Protein AF-A0A3M1EQB2-F1 (afdb_monomer)

Solvent-accessible surface area (backbone atoms only — not comparable to full-atom values): 22472 Å² total; per-residue (Å²): 100,63,42,38,26,38,39,39,33,30,30,100,87,43,74,43,37,84,90,56,55,55,60,62,74,59,38,53,55,48,47,52,57,41,39,77,73,71,30,45,70,47,80,43,56,48,86,77,49,91,74,58,61,70,60,48,48,36,58,56,66,36,28,52,86,82,49,46,35,44,51,44,104,89,52,45,49,74,88,28,55,9,30,40,37,48,33,42,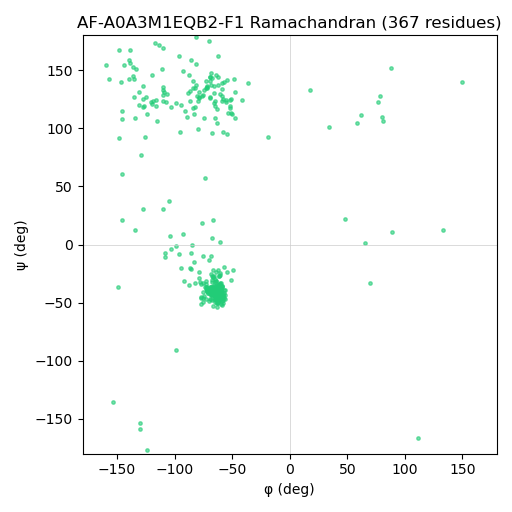41,31,16,50,48,74,86,53,91,43,29,59,41,38,30,38,21,55,39,81,85,74,77,38,73,48,43,55,55,60,53,47,50,42,48,70,72,48,45,60,50,68,72,70,73,73,74,68,73,72,73,72,81,72,79,74,71,79,81,70,94,78,72,92,78,73,92,76,82,86,82,94,78,83,84,84,77,91,78,91,82,85,86,84,82,88,84,84,85,86,86,89,82,90,79,84,81,79,90,76,82,88,82,87,79,79,91,78,88,82,90,81,90,74,88,82,81,82,86,79,81,88,83,82,86,87,89,90,84,85,90,84,84,90,91,51,72,73,58,50,49,52,52,48,50,51,47,51,53,47,50,52,49,51,48,51,48,52,50,48,49,52,44,55,61,52,63,66,64,47,72,68,49,60,53,57,52,49,51,51,50,51,51,48,55,49,50,53,51,50,49,54,50,49,52,54,48,51,61,47,52,51,56,48,51,54,51,50,52,53,51,49,53,55,50,50,54,53,48,53,53,50,50,52,50,54,50,51,54,51,53,52,52,52,52,53,48,54,52,51,52,50,53,56,48,51,54,54,52,53,57,50,50,56,51,50,52,53,50,50,51,55,51,48,55,52,49,53,50,52,53,50,53,53,52,55,57,69,75,72,112

Mean predicted aligned error: 20.86 Å

Radius of gyration: 51.39 Å; Cα contacts (8 Å, |Δi|>4): 241; chains: 1; bounding box: 139×89×160 Å

pLDDT: mean 80.47, std 20.84, range [38.38, 98.56]

Secondary structure (DSSP, 8-state):
---SEEEEEE-TTSPPPGGG---HHHHHHHHHHHHTTT-EEEEEEGGG-S--HHHHHHHHHSS-GGG-BSBSTTSB-GGGBTTTB-EEEEESSTT-SS-SEEESEEETTTTEEE-HHHHHHHHHHHTT-PPP------------PPPPTTSTT---------PPPPPP--------------PPPPPPP----PPPP-----PPPP-PPP------------S-HHHHHHHHHHHHHHHHHHHHHHHHHHHHHHHTS-TTHHHHHHHHHHHHHHHHHHHHHHHHHHHHHHHHHHHHHHHHHHHHHHHHHHHHHHHHHHHHHHHHHHHHHHHHHHHHHHHHHHHHHHHHHHHHHHHHHHHHHHHHHHH--

Sequence (369 aa):
MKFELVRFYYSPQHEPERRYHTDNQRALKQLESLKERGVEVEIFDVNQIEDLFPHYHRATVGPKVALRPVFGAKGALEEDFGRAVPALVCYENKDDLYPAEVFPRMDKTLERMLGINEVLDNLLTYGDVMPPAVEAPIPDEVELEPPSEEEEALAGEIPEEIVPSPETAPEAPSEAGAPETPEAQPAIPVEEMPAVEEEGVVPAEPRFAQPPAPPAARREQNGCVATVLEWLILLLLGTVLATAVALGILYAFNGTLNFSNTRGVREAQSAIAQLEGQQAQIEASINALEREAERLSQSLGSLEEKTNTLEDYTGTIRNELETTKDELETAGEDIKTLKSDVKAVATESAQFDTFLTRLRDILIELEGT

Structure (mmCIF, N/CA/C/O backbone):
data_AF-A0A3M1EQB2-F1
#
_entry.id   AF-A0A3M1EQB2-F1
#
loop_
_atom_site.group_PDB
_atom_site.id
_atom_site.type_symbol
_atom_site.label_atom_id
_atom_site.label_alt_id
_atom_site.label_comp_id
_atom_site.label_asym_id
_atom_site.label_entity_id
_atom_site.label_seq_id
_atom_site.pdbx_PDB_ins_code
_atom_site.Cartn_x
_atom_site.Cartn_y
_atom_site.Cartn_z
_atom_site.occupancy
_atom_site.B_iso_or_equiv
_atom_site.auth_seq_id
_atom_site.auth_comp_id
_atom_site.auth_asym_id
_atom_site.auth_atom_id
_atom_site.pdbx_PDB_model_num
ATOM 1 N N . MET A 1 1 ? -13.293 -24.801 1.499 1.00 71.81 1 MET A N 1
ATOM 2 C CA . MET A 1 1 ? -13.326 -23.421 0.985 1.00 71.81 1 MET A CA 1
ATOM 3 C C . MET A 1 1 ? -11.917 -22.884 1.048 1.00 71.81 1 MET A C 1
ATOM 5 O O . MET A 1 1 ? -11.383 -22.785 2.145 1.00 71.81 1 MET A O 1
ATOM 9 N N . LYS A 1 2 ? -11.318 -22.575 -0.108 1.00 86.50 2 LYS A N 1
ATOM 10 C CA . LYS A 1 2 ? -9.910 -22.157 -0.205 1.00 86.50 2 LYS A CA 1
ATOM 11 C C . LYS A 1 2 ? -9.649 -20.805 0.467 1.00 86.50 2 LYS A C 1
ATOM 13 O O . LYS A 1 2 ? -8.533 -20.534 0.889 1.00 86.50 2 LYS A O 1
ATOM 18 N N . PHE A 1 3 ? -10.680 -19.969 0.528 1.00 94.19 3 PHE A N 1
ATOM 19 C CA . PHE A 1 3 ? -10.626 -18.630 1.089 1.00 94.19 3 PHE A CA 1
ATOM 20 C C . PHE A 1 3 ? -11.581 -18.542 2.275 1.00 94.19 3 PHE A C 1
ATOM 22 O O . PHE A 1 3 ? -12.775 -18.807 2.117 1.00 94.19 3 PHE A O 1
ATOM 29 N N . GLU A 1 4 ? -11.063 -18.168 3.442 1.00 95.88 4 GLU A N 1
ATOM 30 C CA . GLU A 1 4 ? -11.879 -17.859 4.618 1.00 95.88 4 GLU A CA 1
ATOM 31 C C . GLU A 1 4 ? -12.532 -16.478 4.517 1.00 95.88 4 GLU A C 1
ATOM 33 O O . GLU A 1 4 ? -13.659 -16.304 4.977 1.00 95.88 4 GLU A O 1
ATOM 38 N N . LEU A 1 5 ? -11.849 -15.510 3.892 1.00 97.06 5 LEU A N 1
ATOM 39 C CA . LEU A 1 5 ? -12.278 -14.114 3.811 1.00 97.06 5 LEU A CA 1
ATOM 40 C C . LEU A 1 5 ? -12.208 -13.583 2.373 1.00 97.06 5 LEU A C 1
ATOM 42 O O . LEU A 1 5 ? -11.184 -13.680 1.692 1.00 97.06 5 LEU A O 1
ATOM 46 N N . VAL A 1 6 ? -13.291 -12.947 1.929 1.00 97.31 6 VAL A N 1
ATOM 47 C CA . VAL A 1 6 ? -13.396 -12.281 0.627 1.00 97.31 6 VAL A CA 1
ATOM 48 C C . VAL A 1 6 ? -13.878 -10.843 0.818 1.00 97.31 6 VAL A C 1
ATOM 50 O O . VAL A 1 6 ? -14.933 -10.595 1.399 1.00 97.31 6 VAL A O 1
ATOM 53 N N . ARG A 1 7 ? -13.109 -9.884 0.295 1.00 97.94 7 ARG A N 1
ATOM 54 C CA . ARG A 1 7 ? -13.443 -8.455 0.278 1.00 97.94 7 ARG A CA 1
ATOM 55 C C . ARG A 1 7 ? -13.837 -8.028 -1.133 1.00 97.94 7 ARG A C 1
ATOM 57 O O . ARG A 1 7 ? -13.088 -8.282 -2.076 1.00 97.94 7 ARG A O 1
ATOM 64 N N . PHE A 1 8 ? -14.976 -7.360 -1.284 1.00 98.19 8 PHE A N 1
ATOM 65 C CA . PHE A 1 8 ? -15.426 -6.801 -2.563 1.00 98.19 8 PHE A CA 1
ATOM 66 C C . PHE A 1 8 ? -15.503 -5.276 -2.490 1.00 98.19 8 PHE A C 1
ATOM 68 O O . PHE A 1 8 ? -16.263 -4.734 -1.688 1.00 98.19 8 PHE A O 1
ATOM 75 N N . TYR A 1 9 ? -14.728 -4.599 -3.336 1.00 97.94 9 TYR A N 1
ATOM 76 C CA . TYR A 1 9 ? -14.691 -3.143 -3.461 1.00 97.94 9 TYR A CA 1
ATOM 77 C C . TYR A 1 9 ? -15.370 -2.735 -4.764 1.00 97.94 9 TYR A C 1
ATOM 79 O O . TYR A 1 9 ? -14.965 -3.165 -5.849 1.00 97.94 9 TYR A O 1
ATOM 87 N N . TYR A 1 10 ? -16.397 -1.900 -4.657 1.00 97.56 10 TYR A N 1
ATOM 88 C CA . TYR A 1 10 ? -17.153 -1.398 -5.798 1.00 97.56 10 TYR A CA 1
ATOM 89 C C . TYR A 1 10 ? -17.672 0.019 -5.530 1.00 97.56 10 TYR A C 1
ATOM 91 O O . TYR A 1 10 ? -17.670 0.497 -4.396 1.00 97.56 10 TYR A O 1
ATOM 99 N N . SER A 1 11 ? -18.149 0.685 -6.577 1.00 97.00 11 SER A N 1
ATOM 100 C CA . SER A 1 11 ? -18.790 1.990 -6.495 1.00 97.00 11 SER A CA 1
ATOM 101 C C . SER A 1 11 ? -20.148 1.895 -7.191 1.00 97.00 11 SER A C 1
ATOM 103 O O . SER A 1 11 ? -20.189 1.618 -8.389 1.00 97.00 11 SER A O 1
ATOM 105 N N . PRO A 1 12 ? -21.280 2.125 -6.500 1.00 95.81 12 PRO A N 1
ATOM 106 C CA . PRO A 1 12 ? -22.599 2.147 -7.134 1.00 95.81 12 PRO A CA 1
ATOM 107 C C . PRO A 1 12 ? -22.810 3.347 -8.074 1.00 95.81 12 PRO A C 1
ATOM 109 O O . PRO A 1 12 ? -23.811 3.383 -8.784 1.00 95.81 12 PRO A O 1
ATOM 112 N N . GLN A 1 13 ? -21.903 4.332 -8.065 1.00 96.06 13 GLN A N 1
ATOM 113 C CA . GLN A 1 13 ? -22.001 5.562 -8.860 1.00 96.06 13 GLN A CA 1
ATOM 114 C C . GLN A 1 13 ? -21.263 5.485 -10.206 1.00 96.06 13 GLN A C 1
ATOM 116 O O . GLN A 1 13 ? -21.567 6.266 -11.104 1.00 96.06 13 GLN A O 1
ATOM 121 N N . HIS A 1 14 ? -20.304 4.565 -10.350 1.00 94.50 14 HIS A N 1
ATOM 122 C CA . HIS A 1 14 ? -19.451 4.448 -11.533 1.00 94.50 14 HIS A CA 1
ATOM 123 C C . HIS A 1 14 ? -19.809 3.180 -12.316 1.00 94.50 14 HIS A C 1
ATOM 125 O O . HIS A 1 14 ? -19.950 2.103 -11.737 1.00 94.50 14 HIS A O 1
ATOM 131 N N . GLU A 1 15 ? -19.955 3.296 -13.637 1.00 94.06 15 GLU A N 1
ATOM 132 C CA . GLU A 1 15 ? -20.118 2.128 -14.507 1.00 94.06 15 GLU A CA 1
ATOM 133 C C . GLU A 1 15 ? -18.740 1.476 -14.742 1.00 94.06 15 GLU A C 1
ATOM 135 O O . GLU A 1 15 ? -17.812 2.182 -15.148 1.00 94.06 15 GLU A O 1
ATOM 140 N N . PRO A 1 16 ? -18.571 0.160 -14.497 1.00 94.56 16 PRO A N 1
ATOM 141 C CA . PRO A 1 16 ? -17.300 -0.519 -14.730 1.00 94.56 16 PRO A CA 1
ATOM 142 C C . PRO A 1 16 ? -16.844 -0.418 -16.188 1.00 94.56 16 PRO A C 1
ATOM 144 O O . PRO A 1 16 ? -17.641 -0.592 -17.115 1.00 94.56 16 PRO A O 1
ATOM 147 N N . GLU A 1 17 ? -15.548 -0.194 -16.401 1.00 92.69 17 GLU A N 1
ATOM 148 C CA . GLU A 1 17 ? -14.973 -0.077 -17.738 1.00 92.69 17 GLU A CA 1
ATOM 149 C C . GLU A 1 17 ? -15.262 -1.347 -18.557 1.00 92.69 17 GLU A C 1
ATOM 151 O O . GLU A 1 17 ? -15.135 -2.468 -18.060 1.00 92.69 17 GLU A O 1
ATOM 156 N N . ARG A 1 18 ? -15.595 -1.195 -19.847 1.00 92.75 18 ARG A N 1
ATOM 157 C CA . ARG A 1 18 ? -15.949 -2.314 -20.748 1.00 92.75 18 ARG A CA 1
ATOM 158 C C . ARG A 1 18 ? -14.936 -3.458 -20.748 1.00 92.75 18 ARG A C 1
ATOM 160 O O . ARG A 1 18 ? -15.320 -4.601 -20.979 1.00 92.75 18 ARG A O 1
ATOM 167 N N . ARG A 1 19 ? -13.656 -3.153 -20.520 1.00 90.56 19 ARG A N 1
ATOM 168 C CA . ARG A 1 19 ? -12.586 -4.149 -20.439 1.00 90.56 19 ARG A CA 1
ATOM 169 C C . ARG A 1 19 ? -12.738 -5.045 -19.207 1.00 90.56 19 ARG A C 1
ATOM 171 O O . ARG A 1 19 ? -12.545 -6.247 -19.330 1.00 90.56 19 ARG A O 1
ATOM 178 N N . TYR A 1 20 ? -13.129 -4.477 -18.068 1.00 90.88 20 TYR A N 1
ATOM 179 C CA . TYR A 1 20 ? -13.224 -5.122 -16.752 1.00 90.88 20 TYR A CA 1
ATOM 180 C C . TYR A 1 20 ? -14.682 -5.303 -16.295 1.00 90.88 20 TYR A C 1
ATOM 182 O O . TYR A 1 20 ? -14.991 -5.256 -15.101 1.00 90.88 20 TYR A O 1
ATOM 190 N N . HIS A 1 21 ? -15.593 -5.482 -17.258 1.00 90.06 21 HIS A N 1
ATOM 191 C CA . HIS A 1 21 ? -17.030 -5.460 -17.018 1.00 90.06 21 HIS A CA 1
ATOM 192 C C . HIS A 1 21 ? -17.454 -6.468 -15.938 1.00 90.06 21 HIS A C 1
ATOM 194 O O . HIS A 1 21 ? -17.192 -7.667 -16.038 1.00 90.06 21 HIS A O 1
ATOM 200 N N . THR A 1 22 ? -18.132 -5.957 -14.912 1.00 95.00 22 THR A N 1
ATOM 201 C CA . THR A 1 22 ? -18.635 -6.715 -13.764 1.00 95.00 22 THR A CA 1
ATOM 202 C C . THR A 1 22 ? -20.068 -6.271 -13.489 1.00 95.00 22 THR A C 1
ATOM 204 O O . THR A 1 22 ? -20.335 -5.082 -13.325 1.00 95.00 22 THR A O 1
ATOM 207 N N . ASP A 1 23 ? -20.998 -7.220 -13.415 1.00 96.56 23 ASP A N 1
ATOM 208 C CA . ASP A 1 23 ? -22.353 -6.960 -12.936 1.00 96.56 23 ASP A CA 1
ATOM 209 C C . ASP A 1 23 ? -22.318 -6.935 -11.403 1.00 96.56 23 ASP A C 1
ATOM 211 O O . ASP A 1 23 ? -22.313 -7.978 -10.738 1.00 96.56 23 ASP A O 1
ATOM 215 N N . ASN A 1 24 ? -22.279 -5.721 -10.847 1.00 95.50 24 ASN A N 1
ATOM 216 C CA . ASN A 1 24 ? -22.250 -5.482 -9.404 1.00 95.50 24 ASN A CA 1
ATOM 217 C C . ASN A 1 24 ? -23.484 -6.079 -8.696 1.00 95.50 24 ASN A C 1
ATOM 219 O O . ASN A 1 24 ? -23.361 -6.609 -7.596 1.00 95.50 24 ASN A O 1
ATOM 223 N N . GLN A 1 25 ? -24.669 -6.056 -9.318 1.00 96.81 25 GLN A N 1
ATOM 224 C CA . GLN A 1 25 ? -25.901 -6.587 -8.715 1.00 96.81 25 GLN A CA 1
ATOM 225 C C . GLN A 1 25 ? -25.896 -8.119 -8.664 1.00 96.81 25 GLN A C 1
ATOM 227 O O . GLN A 1 25 ? -26.370 -8.716 -7.694 1.00 96.81 25 GLN A O 1
ATOM 232 N N . ARG A 1 26 ? -25.333 -8.770 -9.685 1.00 97.38 26 ARG A N 1
ATOM 233 C CA . ARG A 1 26 ? -25.063 -10.213 -9.667 1.00 97.38 26 ARG A CA 1
ATOM 234 C C . ARG A 1 26 ? -23.975 -10.565 -8.652 1.00 97.38 26 ARG A C 1
ATOM 236 O O . ARG A 1 26 ? -24.167 -11.515 -7.898 1.00 97.38 26 ARG A O 1
ATOM 243 N N . ALA A 1 27 ? -22.890 -9.789 -8.592 1.00 97.25 27 ALA A N 1
ATOM 244 C CA . ALA A 1 27 ? -21.781 -10.019 -7.665 1.00 97.25 27 ALA A CA 1
ATOM 245 C C . ALA A 1 27 ? -22.256 -10.004 -6.205 1.00 97.25 27 ALA A C 1
ATOM 247 O O . ALA A 1 27 ? -21.960 -10.936 -5.464 1.00 97.25 27 ALA A O 1
ATOM 248 N N . LEU A 1 28 ? -23.073 -9.020 -5.813 1.00 97.69 28 LEU A N 1
ATOM 249 C CA . LEU A 1 28 ? -23.637 -8.932 -4.461 1.00 97.69 28 LEU A CA 1
ATOM 250 C C . LEU A 1 28 ? -24.466 -10.178 -4.083 1.00 97.69 28 LEU A C 1
ATOM 252 O O . LEU A 1 28 ? -24.269 -10.734 -3.007 1.00 97.69 28 LEU A O 1
ATOM 256 N N . LYS A 1 29 ? -25.307 -10.698 -4.988 1.00 97.94 29 LYS A N 1
ATOM 257 C CA . LYS A 1 29 ? -26.089 -11.934 -4.751 1.00 97.94 29 LYS A CA 1
ATOM 258 C C . LYS A 1 29 ? -25.217 -13.191 -4.667 1.00 97.94 29 LYS A C 1
ATOM 260 O O . LYS A 1 29 ? -25.488 -14.096 -3.877 1.00 97.94 29 LYS A O 1
ATOM 265 N N . GLN A 1 30 ? -24.167 -13.264 -5.486 1.00 97.50 30 GLN A N 1
ATOM 266 C CA . GLN A 1 30 ? -23.187 -14.352 -5.426 1.00 97.50 30 GLN A CA 1
ATOM 267 C C . GLN A 1 30 ? -22.409 -14.317 -4.096 1.00 97.50 30 GLN A C 1
ATOM 269 O O . GLN A 1 30 ? -22.165 -15.357 -3.491 1.00 97.50 30 GLN A O 1
ATOM 274 N N . LEU A 1 31 ? -22.076 -13.120 -3.609 1.00 97.25 31 LEU A N 1
ATOM 275 C CA . LEU A 1 31 ? -21.410 -12.876 -2.330 1.00 97.25 31 LEU A CA 1
ATOM 276 C C . LEU A 1 31 ? -22.298 -13.229 -1.122 1.00 97.25 31 LEU A C 1
ATOM 278 O O . LEU A 1 31 ? -21.821 -13.879 -0.193 1.00 97.25 31 LEU A O 1
ATOM 282 N N . GLU A 1 32 ? -23.594 -12.906 -1.156 1.00 97.81 32 GLU A N 1
ATOM 283 C CA . GLU A 1 32 ? -24.577 -13.404 -0.177 1.00 97.81 32 GLU A CA 1
ATOM 284 C C . GLU A 1 32 ? -24.614 -14.943 -0.159 1.00 97.81 32 GLU A C 1
ATOM 286 O O . GLU A 1 32 ? -24.518 -15.559 0.902 1.00 97.81 32 GLU A O 1
ATOM 291 N N . SER A 1 33 ? -24.632 -15.570 -1.340 1.00 96.50 33 SER A N 1
ATOM 292 C CA . SER A 1 33 ? -24.618 -17.034 -1.485 1.00 96.50 33 SER A CA 1
ATOM 293 C C . SER A 1 33 ? -23.312 -17.681 -0.982 1.00 96.50 33 SER A C 1
ATOM 295 O O . SER A 1 33 ? -23.324 -18.820 -0.518 1.00 96.50 33 SER A O 1
ATOM 297 N N . LEU A 1 34 ? -22.170 -16.984 -1.054 1.00 95.25 34 LEU A N 1
ATOM 298 C CA . LEU A 1 34 ? -20.903 -17.443 -0.461 1.00 95.25 34 LEU A CA 1
ATOM 299 C C . LEU A 1 34 ? -20.921 -17.330 1.067 1.00 95.25 34 LEU A C 1
ATOM 301 O O . LEU A 1 34 ? -20.443 -18.237 1.753 1.00 95.25 34 LEU A O 1
ATOM 305 N N . LYS A 1 35 ? -21.531 -16.267 1.599 1.00 96.38 35 LYS A N 1
ATOM 306 C CA . LYS A 1 35 ? -21.702 -16.054 3.040 1.00 96.38 35 LYS A CA 1
ATOM 307 C C . LYS A 1 35 ? -22.562 -17.141 3.689 1.00 96.38 35 LYS A C 1
ATOM 309 O O . LYS A 1 35 ? -22.213 -17.640 4.756 1.00 96.38 35 LYS A O 1
ATOM 314 N N . GLU A 1 36 ? -23.627 -17.586 3.020 1.00 96.25 36 GLU A N 1
ATOM 315 C CA . GLU A 1 36 ? -24.438 -18.737 3.460 1.00 96.25 36 GLU A CA 1
ATOM 316 C C . GLU A 1 36 ? -23.641 -20.052 3.539 1.00 96.25 36 GLU A C 1
ATOM 318 O O . GLU A 1 36 ? -23.986 -20.945 4.313 1.00 96.25 36 GLU A O 1
ATOM 323 N N . ARG A 1 37 ? -22.549 -20.172 2.773 1.00 93.44 37 ARG A N 1
ATOM 324 C CA . ARG A 1 37 ? -21.663 -21.349 2.754 1.00 93.44 37 ARG A CA 1
ATOM 325 C C . ARG A 1 37 ? -20.481 -21.236 3.726 1.00 93.44 37 ARG A C 1
ATOM 327 O O . ARG A 1 37 ? -19.599 -22.091 3.696 1.00 93.44 37 ARG A O 1
ATOM 334 N N . GLY A 1 38 ? -20.473 -20.217 4.588 1.00 94.38 38 GLY A N 1
ATOM 335 C CA . GLY A 1 38 ? -19.502 -20.056 5.673 1.00 94.38 38 GLY A CA 1
ATOM 336 C C . GLY A 1 38 ? -18.224 -19.292 5.317 1.00 94.38 38 GLY A C 1
ATOM 337 O O . GLY A 1 38 ? -17.304 -19.294 6.127 1.00 94.38 38 GLY A O 1
ATOM 338 N N . VAL A 1 39 ? -18.155 -18.641 4.151 1.00 96.12 39 VAL A N 1
ATOM 339 C CA . VAL A 1 39 ? -17.065 -17.702 3.824 1.00 96.12 39 VAL A CA 1
ATOM 340 C C . VAL A 1 39 ? -17.385 -16.341 4.440 1.00 96.12 39 VAL A C 1
ATOM 342 O O . VAL A 1 39 ? -18.512 -15.854 4.324 1.00 96.12 39 VAL A O 1
ATOM 345 N N . GLU A 1 40 ? -16.416 -15.699 5.086 1.00 97.38 40 GLU A N 1
ATOM 346 C CA . GLU A 1 40 ? -16.587 -14.334 5.568 1.00 97.38 40 GLU A CA 1
ATOM 347 C C . GLU A 1 40 ? -16.509 -13.356 4.396 1.00 97.38 40 GLU A C 1
ATOM 349 O O . GLU A 1 40 ? -15.592 -13.394 3.575 1.00 97.38 40 GLU A O 1
ATOM 354 N N . VAL A 1 41 ? -17.513 -12.488 4.293 1.00 97.88 41 VAL A N 1
ATOM 355 C CA . VAL A 1 41 ? -17.667 -11.574 3.165 1.00 97.88 41 VAL A CA 1
ATOM 356 C C . VAL A 1 41 ? -17.824 -10.153 3.679 1.00 97.88 41 VAL A C 1
ATOM 358 O O . VAL A 1 41 ? -18.802 -9.834 4.363 1.00 97.88 41 VAL A O 1
ATOM 361 N N . GLU A 1 42 ? -16.875 -9.303 3.298 1.00 98.00 42 GLU A N 1
ATOM 362 C CA . GLU A 1 42 ? -16.885 -7.865 3.553 1.00 98.00 42 GLU A CA 1
ATOM 363 C C . GLU A 1 42 ? -17.128 -7.116 2.233 1.00 98.00 42 GLU A C 1
ATOM 365 O O . GLU A 1 42 ? -16.497 -7.392 1.210 1.00 98.00 42 GLU A O 1
ATOM 370 N N . ILE A 1 43 ? -18.066 -6.169 2.244 1.00 98.12 43 ILE A N 1
ATOM 371 C CA . ILE A 1 43 ? -18.492 -5.416 1.059 1.00 98.12 43 ILE A CA 1
ATOM 372 C C . ILE A 1 43 ? -18.238 -3.935 1.329 1.00 98.12 43 ILE A C 1
ATOM 374 O O . ILE A 1 43 ? -18.758 -3.384 2.297 1.00 98.12 43 ILE A O 1
ATOM 378 N N . PHE A 1 44 ? -17.454 -3.304 0.459 1.00 97.81 44 PHE A N 1
ATOM 379 C CA . PHE A 1 44 ? -16.974 -1.937 0.603 1.00 97.81 44 PHE A CA 1
ATOM 380 C C . PHE A 1 44 ? -17.459 -1.064 -0.559 1.00 97.81 44 PHE A C 1
ATOM 382 O O . PHE A 1 44 ? -17.150 -1.332 -1.722 1.00 97.81 44 PHE A O 1
ATOM 389 N N . ASP A 1 45 ? -18.195 -0.000 -0.231 1.00 97.69 45 ASP A N 1
ATOM 390 C CA . ASP A 1 45 ? -18.485 1.098 -1.156 1.00 97.69 45 ASP A CA 1
ATOM 391 C C . ASP A 1 45 ? -17.304 2.076 -1.140 1.00 97.69 45 ASP A C 1
ATOM 393 O O . ASP A 1 45 ? -17.055 2.751 -0.141 1.00 97.69 45 ASP A O 1
ATOM 397 N N . VAL A 1 46 ? -16.576 2.159 -2.253 1.00 96.88 46 VAL A N 1
ATOM 398 C CA . VAL A 1 46 ? -15.374 2.998 -2.379 1.00 96.88 46 VAL A CA 1
ATOM 399 C C . VAL A 1 46 ? -15.669 4.490 -2.199 1.00 96.88 46 VAL A C 1
ATOM 401 O O . VAL A 1 46 ? -14.776 5.241 -1.824 1.00 96.88 46 VAL A O 1
ATOM 404 N N . ASN A 1 47 ? -16.912 4.944 -2.389 1.00 95.69 47 ASN A N 1
ATOM 405 C CA . ASN A 1 47 ? -17.260 6.352 -2.158 1.00 95.69 47 ASN A CA 1
ATOM 406 C C . ASN A 1 47 ? -17.372 6.707 -0.660 1.00 95.69 47 ASN A C 1
ATOM 408 O O . ASN A 1 47 ? -17.520 7.880 -0.328 1.00 95.69 47 ASN A O 1
ATOM 412 N N . GLN A 1 48 ? -17.350 5.709 0.232 1.00 96.88 48 GLN A N 1
ATOM 413 C CA . GLN A 1 48 ? -17.436 5.876 1.690 1.00 96.88 48 GLN A CA 1
ATOM 414 C C . GLN A 1 48 ? -16.072 5.714 2.385 1.00 96.88 48 GLN A C 1
ATOM 416 O O . GLN A 1 48 ? -15.981 5.889 3.598 1.00 96.88 48 GLN A O 1
ATOM 421 N N . ILE A 1 49 ? -15.022 5.370 1.632 1.00 96.69 49 ILE A N 1
ATOM 422 C CA . ILE A 1 49 ? -13.654 5.207 2.128 1.00 96.69 49 ILE A CA 1
ATOM 423 C C . ILE A 1 49 ? -12.876 6.490 1.822 1.00 96.69 49 ILE A C 1
ATOM 425 O O . ILE A 1 49 ? -12.769 6.885 0.664 1.00 96.69 49 ILE A O 1
ATOM 429 N N . GLU A 1 50 ? -12.341 7.132 2.862 1.00 94.31 50 GLU A N 1
ATOM 430 C CA . GLU A 1 50 ? -11.558 8.370 2.738 1.00 94.31 50 GLU A CA 1
ATOM 431 C C . GLU A 1 50 ? -10.151 8.112 2.174 1.00 94.31 50 GLU A C 1
ATOM 433 O O . GLU A 1 50 ? -9.725 8.810 1.257 1.00 94.31 50 GLU A O 1
ATOM 438 N N . ASP A 1 51 ? -9.467 7.072 2.665 1.00 95.75 51 ASP A N 1
ATOM 439 C CA . ASP A 1 51 ? -8.152 6.642 2.181 1.00 95.75 51 ASP A CA 1
ATOM 440 C C . ASP A 1 51 ? -8.226 5.245 1.542 1.00 95.75 51 ASP A C 1
ATOM 442 O O . ASP A 1 51 ? -8.370 4.218 2.214 1.00 95.75 51 ASP A O 1
ATOM 446 N N . LEU A 1 52 ? -8.149 5.213 0.211 1.00 95.44 52 LEU A N 1
ATOM 447 C CA . LEU A 1 52 ? -8.212 3.989 -0.586 1.00 95.44 52 LEU A CA 1
ATOM 448 C C . LEU A 1 52 ? -6.834 3.326 -0.755 1.00 95.44 52 LEU A C 1
ATOM 450 O O . LEU A 1 52 ? -6.760 2.119 -1.026 1.00 95.44 52 LEU A O 1
ATOM 454 N N . PHE A 1 53 ? -5.747 4.079 -0.552 1.00 95.62 53 PHE A N 1
ATOM 455 C CA . PHE A 1 53 ? -4.381 3.640 -0.818 1.00 95.62 53 PHE A CA 1
ATOM 456 C C . PHE A 1 53 ? -4.000 2.351 -0.065 1.00 95.62 53 PHE A C 1
ATOM 458 O O . PHE A 1 53 ? -3.470 1.442 -0.709 1.00 95.62 53 PHE A O 1
ATOM 465 N N . PRO A 1 54 ? -4.316 2.151 1.236 1.00 96.00 54 PRO A N 1
ATOM 466 C CA . PRO A 1 54 ? -3.994 0.910 1.946 1.00 96.00 54 PRO A CA 1
ATOM 467 C C . PRO A 1 54 ? -4.675 -0.328 1.350 1.00 96.00 54 PRO A C 1
ATOM 469 O O . PRO A 1 54 ? -4.104 -1.423 1.356 1.00 96.00 54 PRO A O 1
ATOM 472 N N . HIS A 1 55 ? -5.892 -0.172 0.822 1.00 95.44 55 HIS A N 1
ATOM 473 C CA . HIS A 1 55 ? -6.657 -1.259 0.212 1.00 95.44 55 HIS A CA 1
ATOM 474 C C . HIS A 1 55 ? -6.096 -1.614 -1.173 1.00 95.44 55 HIS A C 1
ATOM 476 O O . HIS A 1 55 ? -5.828 -2.787 -1.448 1.00 95.44 55 HIS A O 1
ATOM 482 N N . TYR A 1 56 ? -5.818 -0.599 -1.995 1.00 95.94 56 TYR A N 1
ATOM 483 C CA . TYR A 1 56 ? -5.156 -0.740 -3.294 1.00 95.94 56 TYR A CA 1
ATOM 484 C C . TYR A 1 56 ? -3.727 -1.311 -3.175 1.00 95.94 56 TYR A C 1
ATOM 486 O O . TYR A 1 56 ? -3.335 -2.205 -3.931 1.00 95.94 56 TYR A O 1
ATOM 494 N N . HIS A 1 57 ? -2.952 -0.867 -2.182 1.00 94.38 57 HIS A N 1
ATOM 495 C CA . HIS A 1 57 ? -1.587 -1.335 -1.940 1.00 94.38 57 HIS A CA 1
ATOM 496 C C . HIS A 1 57 ? -1.550 -2.815 -1.526 1.00 94.38 57 HIS A C 1
ATOM 498 O O . HIS A 1 57 ? -0.771 -3.599 -2.069 1.00 94.38 57 HIS A O 1
ATOM 504 N N . ARG A 1 58 ? -2.454 -3.251 -0.634 1.00 93.88 58 ARG A N 1
ATOM 505 C CA . ARG A 1 58 ? -2.610 -4.682 -0.300 1.00 93.88 58 ARG A CA 1
ATOM 506 C C . ARG A 1 58 ? -2.983 -5.517 -1.525 1.00 93.88 58 ARG A C 1
ATOM 508 O O . ARG A 1 58 ? -2.440 -6.607 -1.700 1.00 93.88 58 ARG A O 1
ATOM 515 N N . ALA A 1 59 ? -3.872 -5.004 -2.378 1.00 93.44 59 ALA A N 1
ATOM 516 C CA . ALA A 1 59 ? -4.299 -5.683 -3.598 1.00 93.44 59 ALA A CA 1
ATOM 517 C C . ALA A 1 59 ? -3.177 -5.811 -4.650 1.00 93.44 59 ALA A C 1
ATOM 519 O O . ALA A 1 59 ? -3.152 -6.790 -5.392 1.00 93.44 59 ALA A O 1
ATOM 520 N N . THR A 1 60 ? -2.237 -4.862 -4.703 1.00 92.44 60 THR A N 1
ATOM 521 C CA . THR A 1 60 ? -1.111 -4.869 -5.657 1.00 92.44 60 THR A CA 1
ATOM 522 C C . THR A 1 60 ? 0.121 -5.632 -5.164 1.00 92.44 60 THR A C 1
ATOM 524 O O . THR A 1 60 ? 0.797 -6.260 -5.979 1.00 92.44 60 THR A O 1
ATOM 527 N N . VAL A 1 61 ? 0.419 -5.607 -3.860 1.00 89.62 61 VAL A N 1
ATOM 528 C CA . VAL A 1 61 ? 1.628 -6.233 -3.284 1.00 89.62 61 VAL A CA 1
ATOM 529 C C . VAL A 1 61 ? 1.404 -7.677 -2.825 1.00 89.62 61 VAL A C 1
ATOM 531 O O . VAL A 1 61 ? 2.333 -8.480 -2.887 1.00 89.62 61 VAL A O 1
ATOM 534 N N . GLY A 1 62 ? 0.196 -8.026 -2.372 1.00 84.12 62 GLY A N 1
ATOM 535 C CA . GLY A 1 62 ? -0.077 -9.330 -1.757 1.00 84.12 62 GLY A CA 1
ATOM 536 C C . GLY A 1 62 ? -0.002 -10.558 -2.680 1.00 84.12 62 GLY A C 1
ATOM 537 O O . GLY A 1 62 ? 0.636 -11.544 -2.302 1.00 84.12 62 GLY A O 1
ATOM 538 N N . PRO A 1 63 ? -0.621 -10.541 -3.879 1.00 87.00 63 PRO A N 1
ATOM 539 C CA . PRO A 1 63 ? -0.697 -11.729 -4.724 1.00 87.00 63 PRO A CA 1
ATOM 540 C C . PRO A 1 63 ? 0.666 -12.225 -5.216 1.00 87.00 63 PRO A C 1
ATOM 542 O O . PRO A 1 63 ? 1.559 -11.451 -5.569 1.00 87.00 63 PRO A O 1
ATOM 545 N N . LYS A 1 64 ? 0.802 -13.551 -5.343 1.00 84.88 64 LYS A N 1
ATOM 546 C CA . LYS A 1 64 ? 1.997 -14.186 -5.929 1.00 84.88 64 LYS A CA 1
ATOM 547 C C . LYS A 1 64 ? 2.274 -13.607 -7.323 1.00 84.88 64 LYS A C 1
ATOM 549 O O . LYS A 1 64 ? 1.357 -13.438 -8.117 1.00 84.88 64 LYS A O 1
ATOM 554 N N . VAL A 1 65 ? 3.548 -13.408 -7.675 1.00 79.75 65 VAL A N 1
ATOM 555 C CA . VAL A 1 65 ? 3.994 -12.771 -8.942 1.00 79.75 65 VAL A CA 1
ATOM 556 C C . VAL A 1 65 ? 3.421 -13.422 -10.219 1.00 79.75 65 VAL A C 1
ATOM 558 O O . VAL A 1 65 ? 3.322 -12.765 -11.255 1.00 79.75 65 VAL A O 1
ATOM 561 N N . ALA A 1 66 ? 3.022 -14.696 -10.164 1.00 79.62 66 ALA A N 1
ATOM 562 C CA . ALA A 1 66 ? 2.335 -15.382 -11.260 1.00 79.62 66 ALA A CA 1
ATOM 563 C C . ALA A 1 66 ? 0.870 -14.935 -11.455 1.00 79.62 66 ALA A C 1
ATOM 565 O O . ALA A 1 66 ? 0.397 -14.918 -12.587 1.00 79.62 66 ALA A O 1
ATOM 566 N N . LEU A 1 67 ? 0.190 -14.546 -10.373 1.00 81.12 67 LEU A N 1
ATOM 567 C CA . LEU A 1 67 ? -1.228 -14.180 -10.286 1.00 81.12 67 LEU A CA 1
ATOM 568 C C . LEU A 1 67 ? -1.409 -12.658 -10.163 1.00 81.12 67 LEU A C 1
ATOM 570 O O . LEU A 1 67 ? -2.263 -12.189 -9.410 1.00 81.12 67 LEU A O 1
ATOM 574 N N . ARG A 1 68 ? -0.577 -11.876 -10.866 1.00 75.88 68 ARG A N 1
ATOM 575 C CA . ARG A 1 68 ? -0.654 -10.409 -10.825 1.00 75.88 68 ARG A CA 1
ATOM 576 C C . ARG A 1 68 ? -2.042 -9.937 -11.281 1.00 75.88 68 ARG A C 1
ATOM 578 O O . ARG A 1 68 ? -2.443 -10.274 -12.400 1.00 75.88 68 ARG A O 1
ATOM 585 N N . PRO A 1 69 ? -2.763 -9.160 -10.456 1.00 84.00 69 PRO A N 1
ATOM 586 C CA . PRO A 1 69 ? -4.015 -8.559 -10.875 1.00 84.00 69 PRO A CA 1
ATOM 587 C C . PRO A 1 69 ? -3.766 -7.452 -11.903 1.00 84.00 69 PRO A C 1
ATOM 589 O O . PRO A 1 69 ? -2.630 -7.094 -12.214 1.00 84.00 69 PRO A O 1
ATOM 592 N N . VAL A 1 70 ? -4.856 -6.898 -12.426 1.00 88.06 70 VAL A N 1
ATOM 593 C CA . VAL A 1 70 ? -4.839 -5.747 -13.343 1.00 88.06 70 VAL A CA 1
ATOM 594 C C . VAL A 1 70 ? -4.278 -4.474 -12.686 1.00 88.06 70 VAL A C 1
ATOM 596 O O . VAL A 1 70 ? -3.801 -3.584 -13.385 1.00 88.06 70 VAL A O 1
ATOM 599 N N . PHE A 1 71 ? -4.331 -4.376 -11.359 1.00 89.06 71 PHE A N 1
ATOM 600 C CA . PHE A 1 71 ? -3.920 -3.195 -10.597 1.00 89.06 71 PHE A CA 1
ATOM 601 C C . PHE A 1 71 ? -2.399 -2.960 -10.630 1.00 89.06 71 PHE A C 1
ATOM 603 O O . PHE A 1 71 ? -1.610 -3.908 -10.576 1.00 89.06 71 PHE A O 1
ATOM 610 N N . GLY A 1 72 ? -1.978 -1.691 -10.662 1.00 87.62 72 GLY A N 1
ATOM 611 C CA . GLY A 1 72 ? -0.569 -1.285 -10.611 1.00 87.62 72 GLY A CA 1
ATOM 612 C C . GLY A 1 72 ? -0.035 -0.673 -11.911 1.00 87.62 72 GLY A C 1
ATOM 613 O O . GLY A 1 72 ? -0.780 -0.346 -12.828 1.00 87.62 72 GLY A O 1
ATOM 614 N N . ALA A 1 73 ? 1.293 -0.544 -12.009 1.00 71.81 73 ALA A N 1
ATOM 615 C CA . ALA A 1 73 ? 2.015 0.296 -12.984 1.00 71.81 73 ALA A CA 1
ATOM 616 C C . ALA A 1 73 ? 1.815 0.004 -14.496 1.00 71.81 73 ALA A C 1
ATOM 618 O O . ALA A 1 73 ? 2.478 0.624 -15.327 1.00 71.81 73 ALA A O 1
ATOM 619 N N . LYS A 1 74 ? 0.963 -0.957 -14.877 1.00 75.94 74 LYS A N 1
ATOM 620 C CA . LYS A 1 74 ? 0.598 -1.267 -16.275 1.00 75.94 74 LYS A CA 1
ATOM 621 C C . LYS A 1 74 ? -0.911 -1.470 -16.492 1.00 75.94 74 LYS A C 1
ATOM 623 O O . LYS A 1 74 ? -1.303 -1.982 -17.539 1.00 75.94 74 LYS A O 1
ATOM 628 N N . GLY A 1 75 ? -1.745 -1.109 -15.522 1.00 85.00 75 GLY A N 1
ATOM 629 C CA . GLY A 1 75 ? -3.193 -1.255 -15.612 1.00 85.00 75 GLY A CA 1
ATOM 630 C C . GLY A 1 75 ? -3.907 -0.231 -14.741 1.00 85.00 75 GLY A C 1
ATOM 631 O O . GLY A 1 75 ? -3.550 0.941 -14.776 1.00 85.00 75 GLY A O 1
ATOM 632 N N . ALA A 1 76 ? -4.926 -0.674 -14.008 1.00 86.25 76 ALA A N 1
ATOM 633 C CA . ALA A 1 76 ? -5.784 0.209 -13.223 1.00 86.25 76 ALA A CA 1
ATOM 634 C C . ALA A 1 76 ? -5.002 0.877 -12.081 1.00 86.25 76 ALA A C 1
ATOM 636 O O . ALA A 1 76 ? -4.296 0.195 -11.324 1.00 86.25 76 ALA A O 1
ATOM 637 N N . LEU A 1 77 ? -5.133 2.200 -11.982 1.00 93.69 77 LEU A N 1
ATOM 638 C CA . LEU A 1 77 ? -4.507 3.012 -10.944 1.00 93.69 77 LEU A CA 1
ATOM 639 C C . LEU A 1 77 ? -5.333 2.965 -9.651 1.00 93.69 77 LEU A C 1
ATOM 641 O O . LEU A 1 77 ? -6.390 2.337 -9.576 1.00 93.69 77 LEU A O 1
ATOM 645 N N . GLU A 1 78 ? -4.845 3.642 -8.615 1.00 94.31 78 GLU A N 1
ATOM 646 C CA . GLU A 1 78 ? -5.561 3.782 -7.345 1.00 94.31 78 GLU A CA 1
ATOM 647 C C . GLU A 1 78 ? -6.939 4.436 -7.536 1.00 94.31 78 GLU A C 1
ATOM 649 O O . GLU A 1 78 ? -7.932 3.951 -7.001 1.00 94.31 78 GLU A O 1
ATOM 654 N N . GLU A 1 79 ? -7.019 5.480 -8.365 1.00 94.19 79 GLU A N 1
ATOM 655 C CA . GLU A 1 79 ? -8.259 6.215 -8.657 1.00 94.19 79 GLU A CA 1
ATOM 656 C C . GLU A 1 79 ? -9.346 5.342 -9.310 1.00 94.19 79 GLU A C 1
ATOM 658 O O . GLU A 1 79 ? -10.540 5.609 -9.138 1.00 94.19 79 GLU A O 1
ATOM 663 N N . ASP A 1 80 ? -8.937 4.286 -10.021 1.00 95.44 80 ASP A N 1
ATOM 664 C CA . ASP A 1 80 ? -9.812 3.323 -10.694 1.00 95.44 80 ASP A CA 1
ATOM 665 C C . ASP A 1 80 ? -10.277 2.189 -9.767 1.00 95.44 80 ASP A C 1
ATOM 667 O O . ASP A 1 80 ? -11.272 1.517 -10.067 1.00 95.44 80 ASP A O 1
ATOM 671 N N . PHE A 1 81 ? -9.556 1.943 -8.665 1.00 96.88 81 PHE A N 1
ATOM 672 C CA . PHE A 1 81 ? -9.731 0.774 -7.804 1.00 96.88 81 PHE A CA 1
ATOM 673 C C . PHE A 1 81 ? -11.118 0.762 -7.158 1.00 96.88 81 PHE A C 1
ATOM 675 O O . PHE A 1 81 ? -11.504 1.656 -6.412 1.00 96.88 81 PHE A O 1
ATOM 682 N N . GLY A 1 82 ? -11.917 -0.251 -7.484 1.00 94.94 82 GLY A N 1
ATOM 683 C CA . GLY A 1 82 ? -13.314 -0.332 -7.072 1.00 94.94 82 GLY A CA 1
ATOM 684 C C . GLY A 1 82 ? -14.232 0.750 -7.664 1.00 94.94 82 GLY A C 1
ATOM 685 O O . GLY A 1 82 ? -15.421 0.734 -7.367 1.00 94.94 82 GLY A O 1
ATOM 686 N N . ARG A 1 83 ? -13.740 1.663 -8.516 1.00 96.00 83 ARG A N 1
ATOM 687 C CA . ARG A 1 83 ? -14.558 2.618 -9.283 1.00 96.00 83 ARG A CA 1
ATOM 688 C C . ARG A 1 83 ? -14.761 2.113 -10.709 1.00 96.00 83 ARG A C 1
ATOM 690 O O . ARG A 1 83 ? -15.695 1.355 -10.955 1.00 96.00 83 ARG A O 1
ATOM 697 N N . ALA A 1 84 ? -13.871 2.488 -11.629 1.00 95.69 84 ALA A N 1
ATOM 698 C CA . ALA A 1 84 ? -13.874 2.000 -13.006 1.00 95.69 84 ALA A CA 1
ATOM 699 C C . ALA A 1 84 ? -13.542 0.499 -13.086 1.00 95.69 84 ALA A C 1
ATOM 701 O O . ALA A 1 84 ? -14.012 -0.191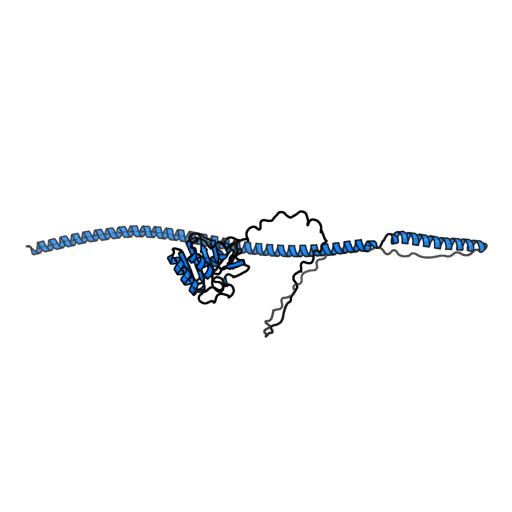 -13.991 1.00 95.69 84 ALA A O 1
ATOM 702 N N . VAL A 1 85 ? -12.776 -0.023 -12.121 1.00 96.50 85 VAL A N 1
ATOM 703 C CA . VAL A 1 85 ? -12.392 -1.437 -12.043 1.00 96.50 85 VAL A CA 1
ATOM 704 C C . VAL A 1 85 ? -12.774 -2.003 -10.673 1.00 96.50 85 VAL A C 1
ATOM 706 O O . VAL A 1 85 ? -11.977 -1.914 -9.735 1.00 96.50 85 VAL A O 1
ATOM 709 N N . PRO A 1 86 ? -13.980 -2.594 -10.529 1.00 97.25 86 PRO A N 1
ATOM 710 C CA . PRO A 1 86 ? -14.373 -3.353 -9.342 1.00 97.25 86 PRO A CA 1
ATOM 711 C C . PRO A 1 86 ? -13.293 -4.362 -8.944 1.00 97.25 86 PRO A C 1
ATOM 713 O O . PRO A 1 86 ? -12.665 -4.965 -9.816 1.00 97.25 86 PRO A O 1
ATOM 716 N N . ALA A 1 87 ? -13.073 -4.549 -7.643 1.00 97.25 87 ALA A N 1
ATOM 717 C CA . ALA A 1 87 ? -11.998 -5.395 -7.132 1.00 97.25 87 ALA A CA 1
ATOM 718 C C . ALA A 1 87 ? -12.534 -6.467 -6.177 1.00 97.25 87 ALA A C 1
ATOM 720 O O . ALA A 1 87 ? -13.207 -6.159 -5.193 1.00 97.25 87 ALA A O 1
ATOM 721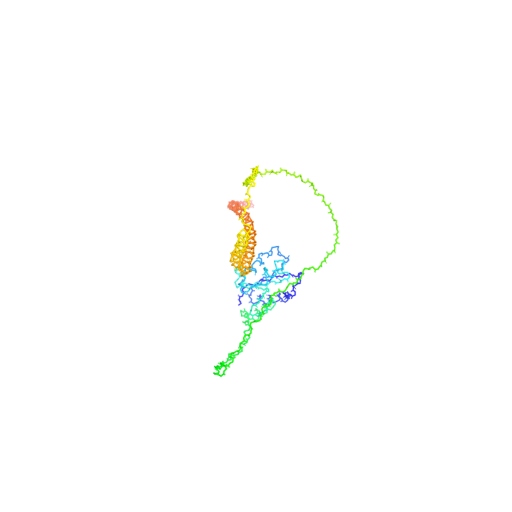 N N . LEU A 1 88 ? -12.192 -7.728 -6.440 1.00 97.50 88 LEU A N 1
ATOM 722 C CA . LEU A 1 88 ? -12.435 -8.851 -5.536 1.00 97.50 88 LEU A CA 1
ATOM 723 C C . LEU A 1 88 ? -11.094 -9.322 -4.974 1.00 97.50 88 LEU A C 1
ATOM 725 O O . LEU A 1 88 ? -10.181 -9.652 -5.729 1.00 97.50 88 LEU A O 1
ATOM 729 N N . VAL A 1 89 ? -10.976 -9.337 -3.652 1.00 96.94 89 VAL A N 1
ATOM 730 C CA . VAL A 1 89 ? -9.729 -9.571 -2.925 1.00 96.94 89 VAL A CA 1
ATOM 731 C C . VAL A 1 89 ? -9.942 -10.749 -1.973 1.00 96.94 89 VAL A C 1
ATOM 733 O O . VAL A 1 89 ? -10.715 -10.647 -1.022 1.00 96.94 89 VAL A O 1
ATOM 736 N N . CYS A 1 90 ? -9.278 -11.871 -2.245 1.00 96.19 90 CYS A N 1
ATOM 737 C CA . CYS A 1 90 ? -9.480 -13.150 -1.566 1.00 96.19 90 CYS A CA 1
ATOM 738 C C . CYS A 1 90 ? -8.272 -13.509 -0.688 1.00 96.19 90 CYS A C 1
ATOM 740 O O . CYS A 1 90 ? -7.129 -13.525 -1.155 1.00 96.19 90 CYS A O 1
ATOM 742 N N . TYR A 1 91 ? -8.535 -13.841 0.572 1.00 96.19 91 TYR A N 1
ATOM 743 C CA . TYR A 1 91 ? -7.546 -14.237 1.573 1.00 96.19 91 TYR A CA 1
ATOM 744 C C . TYR A 1 91 ? -7.703 -15.726 1.880 1.00 96.19 91 TYR A C 1
ATOM 746 O O . TYR A 1 91 ? -8.831 -16.199 2.018 1.00 96.19 91 TYR A O 1
ATOM 754 N N . GLU A 1 92 ? -6.593 -16.466 1.960 1.00 94.69 92 GLU A N 1
ATOM 755 C CA . GLU A 1 92 ? -6.632 -17.886 2.338 1.00 94.69 92 GLU A CA 1
ATOM 756 C C . GLU A 1 92 ? -7.088 -18.009 3.801 1.00 94.69 92 GLU A C 1
ATOM 758 O O . GLU A 1 92 ? -8.120 -18.633 4.038 1.00 94.69 92 GLU A O 1
ATOM 763 N N . ASN A 1 93 ? -6.443 -17.300 4.736 1.00 95.69 93 ASN A N 1
ATOM 764 C CA . ASN A 1 93 ? -6.868 -17.199 6.136 1.00 95.69 93 ASN A CA 1
ATOM 765 C C . ASN A 1 93 ? -7.374 -15.784 6.463 1.00 95.69 93 ASN A C 1
ATOM 767 O O . ASN A 1 93 ? -6.885 -14.796 5.909 1.00 95.69 93 ASN A O 1
ATOM 771 N N . LYS A 1 94 ? -8.305 -15.653 7.416 1.00 95.00 94 LYS A N 1
ATOM 772 C CA . LYS A 1 94 ? -8.828 -14.338 7.850 1.00 95.00 94 LYS A CA 1
ATOM 773 C C . LYS A 1 94 ? -7.741 -13.375 8.350 1.00 95.00 94 LYS A C 1
ATOM 775 O O . LYS A 1 94 ? -7.816 -12.173 8.092 1.00 95.00 94 LYS A O 1
ATOM 780 N N . ASP A 1 95 ? -6.757 -13.906 9.072 1.00 95.31 95 ASP A N 1
ATOM 781 C CA . ASP A 1 95 ? -5.715 -13.130 9.755 1.00 95.31 95 ASP A CA 1
ATOM 782 C C . ASP A 1 95 ? -4.523 -12.761 8.841 1.00 95.31 95 ASP A C 1
ATOM 784 O O . ASP A 1 95 ? -3.582 -12.093 9.279 1.00 95.31 95 ASP A O 1
ATOM 788 N N . ASP A 1 96 ? -4.546 -13.164 7.563 1.00 94.12 96 ASP A N 1
ATOM 789 C CA . ASP A 1 96 ? -3.475 -12.863 6.612 1.00 94.12 96 ASP A CA 1
ATOM 790 C C . ASP A 1 96 ? -3.429 -11.362 6.266 1.00 94.12 96 ASP A C 1
ATOM 792 O O . ASP A 1 96 ? -4.391 -10.771 5.770 1.00 94.12 96 ASP A O 1
ATOM 796 N N . LEU A 1 97 ? -2.259 -10.731 6.439 1.00 93.06 97 LEU A N 1
ATOM 797 C CA . LEU A 1 97 ? -2.047 -9.317 6.078 1.00 93.06 97 LEU A CA 1
ATOM 798 C C . LEU A 1 97 ? -2.246 -9.043 4.576 1.00 93.06 97 LEU A C 1
ATOM 800 O O . LEU A 1 97 ? -2.569 -7.916 4.185 1.00 93.06 97 LEU A O 1
ATOM 804 N N . TYR A 1 98 ? -2.027 -10.059 3.740 1.00 93.56 98 TYR A N 1
ATOM 805 C CA . TYR A 1 98 ? -1.978 -9.955 2.287 1.00 93.56 98 TYR A CA 1
ATOM 806 C C . TYR A 1 98 ? -2.922 -10.966 1.628 1.00 93.56 98 TYR A C 1
ATOM 808 O O . TYR A 1 98 ? -2.946 -12.126 2.036 1.00 93.56 98 TYR A O 1
ATOM 816 N N . PRO A 1 99 ? -3.679 -10.562 0.593 1.00 95.31 99 PRO A N 1
ATOM 817 C CA . PRO A 1 99 ? -4.544 -11.477 -0.136 1.00 95.31 99 PRO A CA 1
ATOM 818 C C . PRO A 1 99 ? -3.736 -12.486 -0.953 1.00 95.31 99 PRO A C 1
ATOM 820 O O . PRO A 1 99 ? -2.752 -12.135 -1.608 1.00 95.31 99 PRO A O 1
ATOM 823 N N . ALA A 1 100 ? -4.207 -13.730 -0.975 1.00 94.38 100 ALA A N 1
ATOM 824 C CA . ALA A 1 100 ? -3.633 -14.784 -1.801 1.00 94.38 100 ALA A CA 1
ATOM 825 C C . ALA A 1 100 ? -3.952 -14.571 -3.290 1.00 94.38 100 ALA A C 1
ATOM 827 O O . ALA A 1 100 ? -3.103 -14.814 -4.153 1.00 94.38 100 ALA A O 1
ATOM 828 N N . GLU A 1 101 ? -5.168 -14.100 -3.593 1.00 94.88 101 GLU A N 1
ATOM 829 C CA . GLU A 1 101 ? -5.654 -13.875 -4.955 1.00 94.88 101 GLU A CA 1
ATOM 830 C C . GLU A 1 101 ? -6.467 -12.577 -5.059 1.00 94.88 101 GLU A C 1
ATOM 832 O O . GLU A 1 101 ? -7.223 -12.221 -4.159 1.00 94.88 101 GLU A O 1
ATOM 837 N N . VAL A 1 102 ? -6.320 -11.866 -6.179 1.00 95.75 102 VAL A N 1
ATOM 838 C CA . VAL A 1 102 ? -7.040 -10.619 -6.479 1.00 95.75 102 VAL A CA 1
ATOM 839 C C . VAL A 1 102 ? -7.552 -10.664 -7.916 1.00 95.75 102 VAL A C 1
ATOM 841 O O . VAL A 1 102 ? -6.869 -11.178 -8.806 1.00 95.75 102 VAL A O 1
ATOM 844 N N . PHE A 1 103 ? -8.748 -10.118 -8.135 1.00 96.06 103 PHE A N 1
ATOM 845 C CA . PHE A 1 103 ? -9.436 -10.061 -9.422 1.00 96.06 103 PHE A CA 1
ATOM 846 C C . PHE A 1 103 ? -10.007 -8.653 -9.680 1.00 96.06 103 PHE A C 1
ATOM 848 O O . PHE A 1 103 ? -10.363 -7.974 -8.715 1.00 96.06 103 PHE A O 1
ATOM 855 N N . PRO A 1 104 ? -10.142 -8.219 -10.950 1.00 95.62 104 PRO A N 1
ATOM 856 C CA . PRO A 1 104 ? -9.801 -8.946 -12.175 1.00 95.62 104 PRO A CA 1
ATOM 857 C C . PRO A 1 104 ? -8.291 -9.164 -12.354 1.00 95.62 104 PRO A C 1
ATOM 859 O O . PRO A 1 104 ? -7.460 -8.348 -11.947 1.00 95.62 104 PRO A O 1
ATOM 862 N N . ARG A 1 105 ? -7.933 -10.288 -12.984 1.00 93.25 105 ARG A N 1
ATOM 863 C CA . ARG A 1 105 ? -6.547 -10.628 -13.344 1.00 93.25 105 ARG A CA 1
ATOM 864 C C . ARG A 1 105 ? -6.464 -11.240 -14.732 1.00 93.25 105 ARG A C 1
ATOM 866 O O . ARG A 1 105 ? -7.432 -11.833 -15.202 1.00 93.25 105 ARG A O 1
ATOM 873 N N . MET A 1 106 ? -5.291 -11.144 -15.350 1.00 89.12 106 MET A N 1
ATOM 874 C CA . MET A 1 106 ? -4.955 -11.939 -16.532 1.00 89.12 106 MET A CA 1
ATOM 875 C C . MET A 1 106 ? -4.445 -13.301 -16.067 1.00 89.12 106 MET A C 1
ATOM 877 O O . MET A 1 106 ? -3.426 -13.371 -15.378 1.00 89.12 106 MET A O 1
ATOM 881 N N . ASP A 1 107 ? -5.143 -14.374 -16.426 1.00 86.31 107 ASP A N 1
ATOM 882 C CA . ASP A 1 107 ? -4.664 -15.725 -16.160 1.00 86.31 107 ASP A CA 1
ATOM 883 C C . ASP A 1 107 ? -3.762 -16.178 -17.309 1.00 86.31 107 ASP A C 1
ATOM 885 O O . ASP A 1 107 ? -4.169 -16.169 -18.472 1.00 86.31 107 ASP A O 1
ATOM 889 N N . LYS A 1 108 ? -2.525 -16.566 -16.988 1.00 85.19 108 LYS A N 1
ATOM 890 C CA . LYS A 1 108 ? -1.557 -17.037 -17.989 1.00 85.19 108 LYS A CA 1
ATOM 891 C C . LYS A 1 108 ? -1.954 -18.376 -18.605 1.00 85.19 108 LYS A C 1
ATOM 893 O O . LYS A 1 108 ? -1.530 -18.665 -19.711 1.00 85.19 108 LYS A O 1
ATOM 898 N N . THR A 1 109 ? -2.740 -19.177 -17.891 1.00 84.38 109 THR A N 1
ATOM 899 C CA . THR A 1 109 ? -3.127 -20.536 -18.296 1.00 84.38 109 THR A CA 1
ATOM 900 C C . THR A 1 109 ? -4.305 -20.523 -19.263 1.00 84.38 109 THR A C 1
ATOM 902 O O . THR A 1 109 ? -4.396 -21.366 -20.144 1.00 84.38 109 THR A O 1
ATOM 905 N N . LEU A 1 110 ? -5.212 -19.555 -19.100 1.00 84.12 110 LEU A N 1
ATOM 906 C CA . LEU A 1 110 ? -6.390 -19.373 -19.958 1.00 84.12 110 LEU A CA 1
ATOM 907 C C . LEU A 1 110 ? -6.188 -18.290 -21.034 1.00 84.12 110 LEU A C 1
ATOM 909 O O . LEU A 1 110 ? -7.124 -17.998 -21.775 1.00 84.12 110 LEU A O 1
ATOM 913 N N . GLU A 1 111 ? -5.018 -17.639 -21.048 1.00 88.38 111 GLU A N 1
ATOM 914 C CA . GLU A 1 111 ? -4.631 -16.497 -21.900 1.00 88.38 111 GLU A CA 1
ATOM 915 C C . GLU A 1 111 ? -5.654 -15.341 -21.959 1.00 88.38 111 GLU A C 1
ATOM 917 O O . GLU A 1 111 ? -5.653 -14.509 -22.868 1.00 88.38 111 GLU A O 1
ATOM 922 N N . ARG A 1 112 ? -6.526 -15.243 -20.949 1.00 91.62 112 ARG A N 1
ATOM 923 C CA . ARG A 1 112 ? -7.618 -14.266 -20.882 1.00 91.62 112 ARG A CA 1
ATOM 924 C C . ARG A 1 112 ? -7.769 -13.673 -19.492 1.00 91.62 112 ARG A C 1
ATOM 926 O O . ARG A 1 112 ? -7.229 -14.169 -18.503 1.00 91.62 112 ARG A O 1
ATOM 933 N N . MET A 1 113 ? -8.558 -12.609 -19.416 1.00 90.38 113 MET A N 1
ATOM 934 C CA . MET A 1 113 ? -8.978 -12.065 -18.134 1.00 90.38 113 MET A CA 1
ATOM 935 C C . MET A 1 113 ? -9.995 -12.992 -17.457 1.00 90.38 113 MET A C 1
ATOM 937 O O . MET A 1 113 ? -10.964 -13.422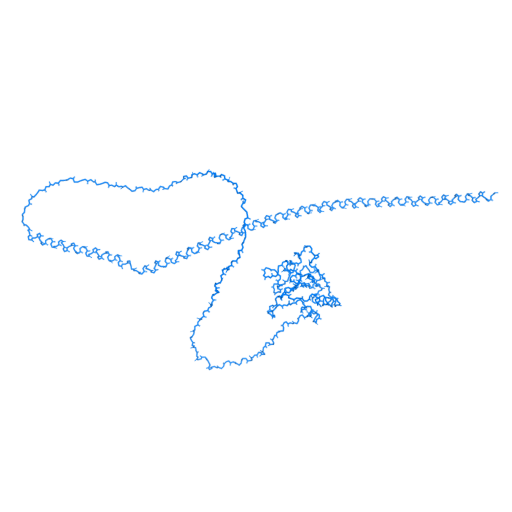 -18.086 1.00 90.38 113 MET A O 1
ATOM 941 N N . LEU A 1 114 ? -9.796 -13.234 -16.162 1.00 94.25 114 LEU A N 1
ATOM 942 C CA . LEU A 1 114 ? -10.820 -13.751 -15.258 1.00 94.25 114 LEU A CA 1
ATOM 943 C C . LEU A 1 114 ? -11.561 -12.574 -14.610 1.00 94.25 114 LEU A C 1
ATOM 945 O O . LEU A 1 114 ? -10.967 -11.789 -13.864 1.00 94.25 114 LEU A O 1
ATOM 949 N N . GLY A 1 115 ? -12.853 -12.457 -14.925 1.00 95.25 115 GLY A N 1
ATOM 950 C CA . GLY A 1 115 ? -13.756 -11.446 -14.370 1.00 95.25 115 GLY A CA 1
ATOM 951 C C . GLY A 1 115 ? -14.373 -11.874 -13.035 1.00 95.25 115 GLY A C 1
ATOM 952 O O . GLY A 1 115 ? -14.463 -13.061 -12.722 1.00 95.25 115 GLY A O 1
ATOM 953 N N . ILE A 1 116 ? -14.839 -10.903 -12.246 1.00 96.81 116 ILE A N 1
ATOM 954 C CA . ILE A 1 116 ? -15.290 -11.137 -10.864 1.00 96.81 116 ILE A CA 1
ATOM 955 C C . ILE A 1 116 ? -16.506 -12.069 -10.795 1.00 96.81 116 ILE A C 1
ATOM 957 O O . ILE A 1 116 ? -16.492 -13.019 -10.016 1.00 96.81 116 ILE A O 1
ATOM 961 N N . ASN A 1 117 ? -17.533 -11.864 -11.628 1.00 96.69 117 ASN A N 1
ATOM 962 C CA . ASN A 1 117 ? -18.728 -12.719 -11.590 1.00 96.69 117 ASN A CA 1
ATOM 963 C C . ASN A 1 117 ? -18.423 -14.187 -11.930 1.00 96.69 117 ASN A C 1
ATOM 965 O O . ASN A 1 117 ? -19.020 -15.073 -11.328 1.00 96.69 117 ASN A O 1
ATOM 969 N N . GLU A 1 118 ? -17.493 -14.438 -12.858 1.00 95.38 118 GLU A N 1
ATOM 970 C CA . GLU A 1 118 ? -17.067 -15.790 -13.244 1.00 95.38 118 GLU A CA 1
ATOM 971 C C . GLU A 1 118 ? -16.305 -16.480 -12.105 1.00 95.38 118 GLU A C 1
ATOM 973 O O . GLU A 1 118 ? -16.546 -17.645 -11.798 1.00 95.38 118 GLU A O 1
ATOM 978 N N . VAL A 1 119 ? -15.418 -15.748 -11.427 1.00 94.94 119 VAL A N 1
ATOM 979 C CA . VAL A 1 119 ? -14.694 -16.246 -10.249 1.00 94.94 119 VAL A CA 1
ATOM 980 C C . VAL A 1 119 ? -15.661 -16.588 -9.117 1.00 94.94 119 VAL A C 1
ATOM 982 O O . VAL A 1 119 ? -15.534 -17.649 -8.509 1.00 94.94 119 VAL A O 1
ATOM 985 N N . LEU A 1 120 ? -16.657 -15.736 -8.864 1.00 95.94 120 LEU A N 1
ATOM 986 C CA . LEU A 1 120 ? -17.686 -15.987 -7.856 1.00 95.94 120 LEU A CA 1
ATOM 987 C C . LEU A 1 120 ? -18.549 -17.214 -8.203 1.00 95.94 120 LEU A C 1
ATOM 989 O O . LEU A 1 120 ? -18.811 -18.032 -7.321 1.00 95.94 120 LEU A O 1
ATOM 993 N N . ASP A 1 121 ? -18.922 -17.405 -9.474 1.00 95.44 121 ASP A N 1
ATOM 994 C CA . ASP A 1 121 ? -19.607 -18.628 -9.922 1.00 95.44 121 ASP A CA 1
ATOM 995 C C . ASP A 1 121 ? -18.733 -19.878 -9.748 1.00 95.44 121 ASP A C 1
ATOM 997 O O . ASP A 1 121 ? -19.228 -20.916 -9.306 1.00 95.44 121 ASP A O 1
ATOM 1001 N N . ASN A 1 122 ? -17.430 -19.794 -10.033 1.00 92.94 122 ASN A N 1
ATOM 1002 C CA . ASN A 1 122 ? -16.497 -20.906 -9.841 1.00 92.94 122 ASN A CA 1
ATOM 1003 C C . ASN A 1 122 ? -16.341 -21.276 -8.354 1.00 92.94 122 ASN A C 1
ATOM 1005 O O . ASN A 1 122 ? -16.359 -22.461 -8.015 1.00 92.94 122 ASN A O 1
ATOM 1009 N N . LEU A 1 123 ? -16.266 -20.290 -7.453 1.00 92.31 123 LEU A N 1
ATOM 1010 C CA . LEU A 1 123 ? -16.238 -20.515 -6.000 1.00 92.31 123 LEU A CA 1
ATOM 1011 C C . LEU A 1 123 ? -17.546 -21.147 -5.491 1.00 92.31 123 LEU A C 1
ATOM 1013 O O . LEU A 1 123 ? -17.521 -22.101 -4.708 1.00 92.31 123 LEU A O 1
ATOM 1017 N N . LEU A 1 124 ? -18.697 -20.675 -5.977 1.00 92.75 124 LEU A N 1
ATOM 1018 C CA . LEU A 1 124 ? -20.000 -21.268 -5.665 1.00 92.75 124 LEU A CA 1
ATOM 1019 C C . LEU A 1 124 ? -20.141 -22.693 -6.225 1.00 92.75 124 LEU A C 1
ATOM 1021 O O . LEU A 1 124 ? -20.661 -23.573 -5.538 1.00 92.75 124 LEU A O 1
ATOM 1025 N N . THR A 1 125 ? -19.638 -22.964 -7.425 1.00 92.31 125 THR A N 1
ATOM 1026 C CA . THR A 1 125 ? -19.790 -24.278 -8.066 1.00 92.31 125 THR A CA 1
ATOM 1027 C C . THR A 1 125 ? -18.868 -25.324 -7.447 1.00 92.31 125 THR A C 1
ATOM 1029 O O . THR A 1 125 ? -19.336 -26.396 -7.066 1.00 92.31 125 THR A O 1
ATOM 1032 N N . TYR A 1 126 ? -17.576 -25.019 -7.301 1.00 81.81 126 TYR A N 1
ATOM 1033 C CA . TYR A 1 126 ? -16.558 -26.034 -7.011 1.00 81.81 126 TYR A CA 1
ATOM 1034 C C . TYR A 1 126 ? -15.983 -25.999 -5.586 1.00 81.81 126 TYR A C 1
ATOM 1036 O O . TYR A 1 126 ? -15.293 -26.941 -5.197 1.00 81.81 126 TYR A O 1
ATOM 1044 N N . GLY A 1 127 ? -16.269 -24.958 -4.793 1.00 66.44 127 GLY A N 1
ATOM 1045 C CA . GLY A 1 127 ? -16.022 -24.884 -3.340 1.00 66.44 127 GLY A CA 1
ATOM 1046 C C . GLY A 1 127 ? -14.559 -24.794 -2.875 1.00 66.44 127 GLY A C 1
ATOM 1047 O O . GLY A 1 127 ? -14.287 -24.141 -1.877 1.00 66.44 127 GLY A O 1
ATOM 1048 N N . ASP A 1 128 ? -13.620 -25.411 -3.586 1.00 58.78 128 ASP A N 1
ATOM 1049 C CA . ASP A 1 128 ? -12.180 -25.442 -3.275 1.00 58.78 128 ASP A CA 1
ATOM 1050 C C . ASP A 1 128 ? -11.317 -25.534 -4.534 1.00 58.78 128 ASP A C 1
ATOM 1052 O O . ASP A 1 128 ? -10.247 -24.932 -4.622 1.00 58.78 128 ASP A O 1
ATOM 1056 N N . VAL A 1 129 ? -11.799 -26.274 -5.530 1.00 54.12 129 VAL A N 1
ATOM 1057 C CA . VAL A 1 129 ? -11.089 -26.502 -6.783 1.00 54.12 129 VAL A CA 1
ATOM 1058 C C . VAL A 1 129 ? -11.581 -25.473 -7.794 1.00 54.12 129 VAL A C 1
ATOM 1060 O O . VAL A 1 129 ? -12.591 -25.708 -8.448 1.00 54.12 129 VAL A O 1
ATOM 1063 N N . MET A 1 130 ? -10.875 -24.349 -7.988 1.00 56.31 130 MET A N 1
ATOM 1064 C CA . MET A 1 130 ? -10.968 -23.713 -9.314 1.00 56.31 130 MET A CA 1
ATOM 1065 C C . MET A 1 130 ? -10.688 -24.828 -10.325 1.00 56.31 130 MET A C 1
ATOM 1067 O O . MET A 1 130 ? -9.674 -25.511 -10.136 1.00 56.31 130 MET A O 1
ATOM 1071 N N . PRO A 1 131 ? -11.577 -25.081 -11.309 1.00 50.72 131 PRO A N 1
ATOM 1072 C CA . PRO A 1 131 ? -11.375 -26.181 -12.237 1.00 50.72 131 PRO A CA 1
ATOM 1073 C C . PRO A 1 131 ? -9.964 -26.018 -12.802 1.00 50.72 131 PRO A C 1
ATOM 1075 O O . PRO A 1 131 ? -9.661 -24.908 -13.257 1.00 50.72 131 PRO A O 1
ATOM 1078 N N . PRO A 1 132 ? -9.082 -27.038 -12.692 1.00 46.28 132 PRO A N 1
ATOM 1079 C CA . PRO A 1 132 ? -7.732 -26.929 -13.225 1.00 46.28 132 PRO A CA 1
ATOM 1080 C C . PRO A 1 132 ? -7.906 -26.483 -14.665 1.00 46.28 132 PRO A C 1
ATOM 1082 O O . PRO A 1 132 ? -8.667 -27.129 -15.390 1.00 46.28 132 PRO A O 1
ATOM 1085 N N . ALA A 1 133 ? -7.347 -25.308 -14.989 1.00 47.56 133 ALA A N 1
ATOM 1086 C CA . ALA A 1 133 ? -7.594 -24.606 -16.243 1.00 47.56 133 ALA A CA 1
ATOM 1087 C C . ALA A 1 133 ? -7.458 -25.634 -17.352 1.00 47.56 133 ALA A C 1
ATOM 1089 O O . ALA A 1 133 ? -6.358 -26.158 -17.503 1.00 47.56 133 ALA A O 1
ATOM 1090 N N . VAL A 1 134 ? -8.598 -26.003 -17.963 1.00 44.47 134 VAL A N 1
ATOM 1091 C CA . VAL A 1 134 ? -8.750 -27.319 -18.598 1.00 44.47 134 VAL A CA 1
ATOM 1092 C C . VAL A 1 134 ? -7.550 -27.522 -19.492 1.00 44.47 134 VAL A C 1
ATOM 1094 O O . VAL A 1 134 ? -7.410 -26.781 -20.466 1.00 44.47 134 VAL A O 1
ATOM 1097 N N . GLU A 1 135 ? -6.686 -28.477 -19.130 1.00 43.94 135 GLU A N 1
ATOM 1098 C CA . GLU A 1 135 ? -5.670 -28.976 -20.040 1.00 43.94 135 GLU A CA 1
ATOM 1099 C C . GLU A 1 135 ? -6.479 -29.491 -21.219 1.00 43.94 135 GLU A C 1
ATOM 1101 O O . GLU A 1 135 ? -7.095 -30.558 -21.153 1.00 43.94 135 GLU A O 1
ATOM 1106 N N . ALA A 1 136 ? -6.599 -28.641 -22.245 1.00 40.56 136 ALA A N 1
ATOM 1107 C CA . ALA A 1 136 ? -7.205 -29.003 -23.506 1.00 40.56 136 ALA A CA 1
ATOM 1108 C C . ALA A 1 136 ? -6.467 -30.277 -23.892 1.00 40.56 136 ALA A C 1
ATOM 1110 O O . ALA A 1 136 ? -5.235 -30.210 -23.941 1.00 40.56 136 ALA A O 1
ATOM 1111 N N . PRO A 1 137 ? -7.177 -31.418 -24.005 1.00 40.25 137 PRO A N 1
ATOM 1112 C CA . PRO A 1 137 ? -6.552 -32.726 -23.943 1.00 40.25 137 PRO A CA 1
ATOM 1113 C C . PRO A 1 137 ? -5.396 -32.714 -24.919 1.00 40.25 137 PRO A C 1
ATOM 1115 O O . PRO A 1 137 ? -5.623 -32.523 -26.117 1.00 40.25 137 PRO A O 1
ATOM 1118 N N . ILE A 1 138 ? -4.176 -32.804 -24.373 1.00 44.75 138 ILE A N 1
ATOM 1119 C CA . ILE A 1 138 ? -2.961 -32.890 -25.173 1.00 44.75 138 ILE A CA 1
ATOM 1120 C C . ILE A 1 138 ? -3.256 -34.065 -26.098 1.00 44.75 138 ILE A C 1
ATOM 1122 O O . ILE A 1 138 ? -3.505 -35.151 -25.567 1.00 44.75 138 ILE A O 1
ATOM 1126 N N . PRO A 1 139 ? -3.401 -33.839 -27.420 1.00 46.34 139 PRO A N 1
ATOM 1127 C CA . PRO A 1 139 ? -3.908 -34.870 -28.309 1.00 46.34 139 PRO A CA 1
ATOM 1128 C C . PRO A 1 139 ? -3.007 -36.077 -28.129 1.00 46.34 139 PRO A C 1
ATOM 1130 O O . PRO A 1 139 ? -1.789 -35.909 -28.237 1.00 46.34 139 PRO A O 1
ATOM 1133 N N . ASP A 1 140 ? -3.624 -37.207 -27.750 1.00 48.94 140 ASP A N 1
ATOM 1134 C CA . ASP A 1 140 ? -2.929 -38.363 -27.182 1.00 48.94 140 ASP A CA 1
ATOM 1135 C C . ASP A 1 140 ? -1.632 -38.606 -27.932 1.00 48.94 140 ASP A C 1
ATOM 1137 O O . ASP A 1 140 ? -1.651 -38.716 -29.161 1.00 48.94 140 ASP A O 1
ATOM 1141 N N . GLU A 1 141 ? -0.549 -38.632 -27.151 1.00 49.25 141 GLU A N 1
ATOM 1142 C CA . GLU A 1 141 ? 0.817 -38.988 -27.509 1.00 49.25 141 GLU A CA 1
ATOM 1143 C C . GLU A 1 141 ? 0.848 -39.785 -28.816 1.00 49.25 141 GLU A C 1
ATOM 1145 O O . GLU A 1 141 ? 0.659 -41.003 -28.823 1.00 49.25 141 GLU A O 1
ATOM 1150 N N . VAL A 1 142 ? 1.013 -39.069 -29.940 1.00 47.59 142 VAL A N 1
ATOM 1151 C CA . VAL A 1 142 ? 1.158 -39.705 -31.247 1.00 47.59 142 VAL A CA 1
ATOM 1152 C C . VAL A 1 142 ? 2.436 -40.503 -31.133 1.00 47.59 142 VAL A C 1
ATOM 1154 O O . VAL A 1 142 ? 3.524 -39.928 -31.110 1.00 47.59 142 VAL A O 1
ATOM 1157 N N . GLU A 1 143 ? 2.261 -41.814 -30.990 1.00 50.47 143 GLU A N 1
ATOM 1158 C CA . GLU A 1 143 ? 3.309 -42.814 -30.928 1.00 50.47 143 GLU A CA 1
ATOM 1159 C C . GLU A 1 143 ? 4.168 -42.624 -32.179 1.00 50.47 143 GLU A C 1
ATOM 1161 O O . GLU A 1 143 ? 3.803 -43.038 -33.280 1.00 50.47 143 GLU A O 1
ATOM 1166 N N . LEU A 1 144 ? 5.257 -41.866 -32.019 1.00 47.16 144 LEU A N 1
ATOM 1167 C CA . LEU A 1 144 ? 6.168 -41.526 -33.098 1.00 47.16 144 LEU A CA 1
ATOM 1168 C C . LEU A 1 144 ? 6.856 -42.822 -33.506 1.00 47.16 144 LEU A C 1
ATOM 1170 O O . LEU A 1 144 ? 7.845 -43.231 -32.891 1.00 47.16 144 LEU A O 1
ATOM 1174 N N . GLU A 1 145 ? 6.310 -43.464 -34.540 1.00 53.00 145 GLU A N 1
ATOM 1175 C CA . GLU A 1 145 ? 7.001 -44.528 -35.253 1.00 53.00 145 GLU A CA 1
ATOM 1176 C C . GLU A 1 145 ? 8.424 -44.032 -35.563 1.00 53.00 145 GLU A C 1
ATOM 1178 O O . GLU A 1 145 ? 8.594 -42.895 -36.022 1.00 53.00 145 GLU A O 1
ATOM 1183 N N . PRO A 1 146 ? 9.464 -44.830 -35.263 1.00 58.56 146 PRO A N 1
ATOM 1184 C CA . PRO A 1 146 ? 10.834 -44.400 -35.488 1.00 58.56 146 PRO A CA 1
ATOM 1185 C C . PRO A 1 146 ? 11.013 -44.071 -36.976 1.00 58.56 146 PRO A C 1
ATOM 1187 O O . PRO A 1 146 ? 10.576 -44.861 -37.818 1.00 58.56 146 PRO A O 1
ATOM 1190 N N . PRO A 1 147 ? 11.640 -42.930 -37.320 1.00 47.09 147 PRO A N 1
ATOM 1191 C CA . PRO A 1 147 ? 11.751 -42.498 -38.706 1.00 47.09 147 PRO A CA 1
ATOM 1192 C C . PRO A 1 147 ? 12.468 -43.566 -39.533 1.00 47.09 147 PRO A C 1
ATOM 1194 O O . PRO A 1 147 ? 13.574 -43.995 -39.201 1.00 47.09 147 PRO A O 1
ATOM 1197 N N . SER A 1 148 ? 11.823 -43.995 -40.615 1.00 53.00 148 SER A N 1
ATOM 1198 C CA . SER A 1 148 ? 12.407 -44.913 -41.589 1.00 53.00 148 SER A CA 1
ATOM 1199 C C . SER A 1 148 ? 13.640 -44.289 -42.245 1.00 53.00 148 SER A C 1
ATOM 1201 O O . SER A 1 148 ? 13.597 -43.129 -42.654 1.00 53.00 148 SER A O 1
ATOM 1203 N N . GLU A 1 149 ? 14.702 -45.079 -42.407 1.00 54.22 149 GLU A N 1
ATOM 1204 C CA . GLU A 1 149 ? 16.050 -44.675 -42.857 1.00 54.22 149 GLU A CA 1
ATOM 1205 C C . GLU A 1 149 ? 16.147 -44.173 -44.327 1.00 54.22 149 GLU A C 1
ATOM 1207 O O . GLU A 1 149 ? 17.224 -44.197 -44.918 1.00 54.22 149 GLU A O 1
ATOM 1212 N N . GLU A 1 150 ? 15.049 -43.726 -44.953 1.00 56.34 150 GLU A N 1
ATOM 1213 C CA . GLU A 1 150 ? 14.986 -43.377 -46.386 1.00 56.34 150 GLU A CA 1
ATOM 1214 C C . GLU A 1 150 ? 14.883 -41.864 -46.700 1.00 56.34 150 GLU A C 1
ATOM 1216 O O . GLU A 1 150 ? 15.028 -41.491 -47.863 1.00 56.34 150 GLU A O 1
ATOM 1221 N N . GLU A 1 151 ? 14.716 -40.971 -45.709 1.00 51.03 151 GLU A N 1
ATOM 1222 C CA . GLU A 1 151 ? 14.646 -39.503 -45.934 1.00 51.03 151 GLU A CA 1
ATOM 1223 C C . GLU A 1 151 ? 15.913 -38.702 -45.552 1.00 51.03 151 GLU A C 1
ATOM 1225 O O . GLU A 1 151 ? 15.939 -37.480 -45.686 1.00 51.03 151 GLU A O 1
ATOM 1230 N N . GLU A 1 152 ? 17.029 -39.347 -45.191 1.00 48.84 152 GLU A N 1
ATOM 1231 C CA . GLU A 1 152 ? 18.302 -38.652 -44.879 1.00 48.84 152 GLU A CA 1
ATOM 1232 C C . GLU A 1 152 ? 19.070 -38.148 -46.134 1.00 48.84 152 GLU A C 1
ATOM 1234 O O . GLU A 1 152 ? 20.268 -37.867 -46.096 1.00 48.84 152 GLU A O 1
ATOM 1239 N N . ALA A 1 153 ? 18.391 -38.033 -47.283 1.00 50.44 153 ALA A N 1
ATOM 1240 C CA . ALA A 1 153 ? 19.005 -37.844 -48.600 1.00 50.44 153 ALA A CA 1
ATOM 1241 C C . ALA A 1 153 ? 18.468 -36.645 -49.412 1.00 50.44 153 ALA A C 1
ATOM 1243 O O . ALA A 1 153 ? 18.503 -36.682 -50.643 1.00 50.44 153 ALA A O 1
ATOM 1244 N N . LEU A 1 154 ? 18.025 -35.556 -48.764 1.00 45.78 154 LEU A N 1
ATOM 1245 C CA . LEU A 1 154 ? 17.814 -34.276 -49.463 1.00 45.78 154 LEU A CA 1
ATOM 1246 C C . LEU A 1 154 ? 18.111 -33.024 -48.613 1.00 45.78 154 LEU A C 1
ATOM 1248 O O . LEU A 1 154 ? 17.265 -32.155 -48.412 1.00 45.78 154 LEU A O 1
ATOM 1252 N N . ALA A 1 155 ? 19.358 -32.893 -48.156 1.00 50.47 155 ALA A N 1
ATOM 1253 C CA . ALA A 1 155 ? 19.865 -31.619 -47.647 1.00 50.47 155 ALA A CA 1
ATOM 1254 C C . ALA A 1 155 ? 19.920 -30.567 -48.778 1.00 50.47 155 ALA A C 1
ATOM 1256 O O . ALA A 1 155 ? 20.643 -30.753 -49.758 1.00 50.47 155 ALA A O 1
ATOM 1257 N N . GLY A 1 156 ? 19.178 -29.462 -48.629 1.00 42.78 156 GLY A N 1
ATOM 1258 C CA . GLY A 1 156 ? 19.060 -28.396 -49.632 1.00 42.78 156 GLY A CA 1
ATOM 1259 C C . GLY A 1 156 ? 18.853 -26.999 -49.029 1.00 42.78 156 GLY A C 1
ATOM 1260 O O . GLY A 1 156 ? 17.730 -26.591 -48.773 1.00 42.78 156 GLY A O 1
ATOM 1261 N N . GLU A 1 157 ? 19.970 -26.305 -48.812 1.00 42.12 157 GLU A N 1
ATOM 1262 C CA . GLU A 1 157 ? 20.198 -24.845 -48.868 1.00 42.12 157 GLU A CA 1
ATOM 1263 C C . GLU A 1 157 ? 19.086 -23.834 -48.444 1.00 42.12 157 GLU A C 1
ATOM 1265 O O . GLU A 1 157 ? 18.213 -23.471 -49.226 1.00 42.12 157 GLU A O 1
ATOM 1270 N N . ILE A 1 158 ? 19.233 -23.311 -47.211 1.00 47.03 158 ILE A N 1
ATOM 1271 C CA . ILE A 1 158 ? 19.174 -21.895 -46.728 1.00 47.03 158 ILE A CA 1
ATOM 1272 C C . ILE A 1 158 ? 18.499 -20.837 -47.657 1.00 47.03 158 ILE A C 1
ATOM 1274 O O . ILE A 1 158 ? 18.907 -20.696 -48.810 1.00 47.03 158 ILE A O 1
ATOM 1278 N N . PRO A 1 159 ? 17.587 -19.972 -47.143 1.00 50.41 159 PRO A N 1
ATOM 1279 C CA . PRO A 1 159 ? 18.018 -18.700 -46.523 1.00 50.41 159 PRO A CA 1
ATOM 1280 C C . PRO A 1 159 ? 17.325 -18.323 -45.193 1.00 50.41 159 PRO A C 1
ATOM 1282 O O . PRO A 1 159 ? 16.124 -18.508 -45.017 1.00 50.41 159 PRO A O 1
ATOM 1285 N N . GLU A 1 160 ? 18.080 -17.690 -44.287 1.00 56.94 160 GLU A N 1
ATOM 1286 C CA . GLU A 1 160 ? 17.523 -16.845 -43.218 1.00 56.94 160 GLU A CA 1
ATOM 1287 C C . GLU A 1 160 ? 16.925 -15.569 -43.837 1.00 56.94 160 GLU A C 1
ATOM 1289 O O . GLU A 1 160 ? 17.635 -14.850 -44.543 1.00 56.94 160 GLU A O 1
ATOM 1294 N N . GLU A 1 161 ? 15.660 -15.239 -43.549 1.00 45.75 161 GLU A N 1
ATOM 1295 C CA . GLU A 1 161 ? 15.046 -14.000 -44.045 1.00 45.75 161 GLU A CA 1
ATOM 1296 C C . GLU A 1 161 ? 14.267 -13.228 -42.959 1.00 45.75 161 GLU A C 1
ATOM 1298 O O . GLU A 1 161 ? 13.182 -13.610 -42.536 1.00 45.75 161 GLU A O 1
ATOM 1303 N N . ILE A 1 162 ? 14.865 -12.096 -42.565 1.00 42.78 162 ILE A N 1
ATOM 1304 C CA . ILE A 1 162 ? 14.247 -10.840 -42.097 1.00 42.78 162 ILE A CA 1
ATOM 1305 C C . ILE A 1 162 ? 13.323 -10.907 -40.862 1.00 42.78 162 ILE A C 1
ATOM 1307 O O . ILE A 1 162 ? 12.125 -11.171 -40.934 1.00 42.78 162 ILE A O 1
ATOM 1311 N N . VAL A 1 163 ? 13.862 -10.431 -39.734 1.00 49.38 163 VAL A N 1
ATOM 1312 C CA . VAL A 1 163 ? 13.072 -9.856 -38.632 1.00 49.38 163 VAL A CA 1
ATOM 1313 C C . VAL A 1 163 ? 12.752 -8.389 -38.975 1.00 49.38 163 VAL A C 1
ATOM 1315 O O . VAL A 1 163 ? 13.691 -7.599 -39.107 1.00 49.38 163 VAL A O 1
ATOM 1318 N N . PRO A 1 164 ? 11.479 -7.975 -39.116 1.00 56.38 164 PRO A N 1
ATOM 1319 C CA . PRO A 1 164 ? 11.144 -6.574 -39.352 1.00 56.38 164 PRO A CA 1
ATOM 1320 C C . PRO A 1 164 ? 11.254 -5.742 -38.064 1.00 56.38 164 PRO A C 1
ATOM 1322 O O . PRO A 1 164 ? 10.663 -6.062 -37.033 1.00 56.38 164 PRO A O 1
ATOM 1325 N N . SER A 1 165 ? 11.999 -4.638 -38.147 1.00 55.12 165 SER A N 1
ATOM 1326 C CA . SER A 1 165 ? 12.041 -3.586 -37.123 1.00 55.12 165 SER A CA 1
ATOM 1327 C C . SER A 1 165 ? 10.690 -2.854 -37.047 1.00 55.12 165 SER A C 1
ATOM 1329 O O . SER A 1 165 ? 10.095 -2.619 -38.100 1.00 55.12 165 SER A O 1
ATOM 1331 N N . PRO A 1 166 ? 10.204 -2.441 -35.859 1.00 59.25 166 PRO A N 1
ATOM 1332 C CA . PRO A 1 166 ? 8.971 -1.665 -35.754 1.00 59.25 166 PRO A CA 1
ATOM 1333 C C . PRO A 1 166 ? 9.117 -0.282 -36.403 1.00 59.25 166 PRO A C 1
ATOM 1335 O O . PRO A 1 166 ? 10.129 0.402 -36.240 1.00 59.25 166 PRO A O 1
ATOM 1338 N N . GLU A 1 167 ? 8.084 0.094 -37.151 1.00 45.78 167 GLU A N 1
ATOM 1339 C CA . GLU A 1 167 ? 8.025 1.264 -38.025 1.00 45.78 167 GLU A CA 1
ATOM 1340 C C . GLU A 1 167 ? 7.560 2.532 -37.284 1.00 45.78 167 GLU A C 1
ATOM 1342 O O . GLU A 1 167 ? 6.731 2.487 -36.373 1.00 45.78 167 GLU A O 1
ATOM 1347 N N . THR A 1 168 ? 8.104 3.678 -37.692 1.00 51.22 168 THR A N 1
ATOM 1348 C CA . THR A 1 168 ? 7.805 5.010 -37.150 1.00 51.22 168 THR A CA 1
ATOM 1349 C C . THR A 1 168 ? 6.440 5.525 -37.623 1.00 51.22 168 THR A C 1
ATOM 1351 O O . THR A 1 168 ? 6.179 5.551 -38.822 1.00 51.22 168 THR A O 1
ATOM 1354 N N . ALA A 1 169 ? 5.612 6.050 -36.714 1.00 47.59 169 ALA A N 1
ATOM 1355 C CA . ALA A 1 169 ? 4.383 6.789 -37.040 1.00 47.59 169 ALA A CA 1
ATOM 1356 C C . ALA A 1 169 ? 4.148 7.946 -36.032 1.00 47.59 169 ALA A C 1
ATOM 1358 O O . ALA A 1 169 ? 4.706 7.893 -34.934 1.00 47.59 169 ALA A O 1
ATOM 1359 N N . PRO A 1 170 ? 3.430 9.030 -36.404 1.00 55.75 170 PRO A N 1
ATOM 1360 C CA . PRO A 1 170 ? 3.961 10.377 -36.158 1.00 55.75 170 PRO A CA 1
ATOM 1361 C C . PRO A 1 170 ? 3.154 11.272 -35.197 1.00 55.75 170 PRO A C 1
ATOM 1363 O O . PRO A 1 170 ? 2.031 10.965 -34.802 1.00 55.75 170 PRO A O 1
ATOM 1366 N N . GLU A 1 171 ? 3.735 12.434 -34.878 1.00 45.88 171 GLU A N 1
ATOM 1367 C CA . GLU A 1 171 ? 3.084 13.542 -34.170 1.00 45.88 171 GLU A CA 1
ATOM 1368 C C . GLU A 1 171 ? 1.996 14.255 -34.996 1.00 45.88 171 GLU A C 1
ATOM 1370 O O . GLU A 1 171 ? 2.186 14.560 -36.173 1.00 45.88 171 GLU A O 1
ATOM 1375 N N . ALA A 1 172 ? 0.941 14.679 -34.293 1.00 56.78 172 ALA A N 1
ATOM 1376 C CA . ALA A 1 172 ? 0.154 15.890 -34.567 1.00 56.78 172 ALA A CA 1
ATOM 1377 C C . ALA A 1 172 ? -1.011 15.659 -35.578 1.00 56.78 172 ALA A C 1
ATOM 1379 O O . ALA A 1 172 ? -0.872 14.805 -36.451 1.00 56.78 172 ALA A O 1
ATOM 1380 N N . PRO A 1 173 ? -2.143 16.410 -35.546 1.00 55.66 173 PRO A N 1
ATOM 1381 C CA . PRO A 1 173 ? -2.150 17.867 -35.372 1.00 55.66 173 PRO A CA 1
ATOM 1382 C C . PRO A 1 173 ? -3.255 18.460 -34.457 1.00 55.66 173 PRO A C 1
ATOM 1384 O O . PRO A 1 173 ? -4.361 17.945 -34.357 1.00 55.66 173 PRO A O 1
ATOM 1387 N N . SER A 1 174 ? -2.978 19.678 -33.974 1.00 42.53 174 SER A N 1
ATOM 1388 C CA . SER A 1 174 ? -3.931 20.799 -33.845 1.00 42.53 174 SER A CA 1
ATOM 1389 C C . SER A 1 174 ? -5.165 20.674 -32.933 1.00 42.53 174 SER A C 1
ATOM 1391 O O . SER A 1 174 ? -6.209 20.181 -33.351 1.00 42.53 174 SER A O 1
ATOM 1393 N N . GLU A 1 175 ? -5.150 21.451 -31.845 1.00 46.44 175 GLU A N 1
ATOM 1394 C CA . GLU A 1 175 ? -6.314 22.277 -31.498 1.00 46.44 175 GLU A CA 1
ATOM 1395 C C . GLU A 1 175 ? -5.875 23.723 -31.195 1.00 46.44 175 GLU A C 1
ATOM 1397 O O . GLU A 1 175 ? -5.045 23.982 -30.326 1.00 46.44 175 GLU A O 1
ATOM 1402 N N . ALA A 1 176 ? -6.409 24.671 -31.968 1.00 41.94 176 ALA A N 1
ATOM 1403 C CA . ALA A 1 176 ? -6.421 26.095 -31.640 1.00 41.94 176 ALA A CA 1
ATOM 1404 C C . ALA A 1 176 ? -7.750 26.394 -30.922 1.00 41.94 176 ALA A C 1
ATOM 1406 O O . ALA A 1 176 ? -8.757 25.776 -31.247 1.00 41.94 176 ALA A O 1
ATOM 1407 N N . GLY A 1 177 ? -7.884 27.344 -30.000 1.00 38.38 177 GLY A N 1
ATOM 1408 C CA . GLY A 1 177 ? -6.956 28.367 -29.516 1.00 38.38 177 GLY A CA 1
ATOM 1409 C C . GLY A 1 177 ? -7.765 29.598 -29.076 1.00 38.38 177 GLY A C 1
ATOM 1410 O O . GLY A 1 177 ? -8.735 29.954 -29.742 1.00 38.38 177 GLY A O 1
ATOM 1411 N N . ALA A 1 178 ? -7.394 30.251 -27.972 1.00 47.72 178 ALA A N 1
ATOM 1412 C CA . ALA A 1 178 ? -7.934 31.552 -27.548 1.00 47.72 178 ALA A CA 1
ATOM 1413 C C . ALA A 1 178 ? -6.959 32.241 -26.560 1.00 47.72 178 ALA A C 1
ATOM 1415 O O . ALA A 1 178 ? -6.161 31.528 -25.948 1.00 47.72 178 ALA A O 1
ATOM 1416 N N . PRO A 1 179 ? -6.950 33.587 -26.432 1.00 59.91 179 PRO A N 1
ATOM 1417 C CA . PRO A 1 179 ? -5.736 34.308 -26.033 1.00 59.91 179 PRO A CA 1
ATOM 1418 C C . PRO A 1 179 ? -5.872 35.205 -24.779 1.00 59.91 179 PRO A C 1
ATOM 1420 O O . PRO A 1 179 ? -6.946 35.322 -24.200 1.00 59.91 179 PRO A O 1
ATOM 1423 N N . GLU A 1 180 ? -4.768 35.905 -24.465 1.00 38.94 180 GLU A N 1
ATOM 1424 C CA . GLU A 1 180 ? -4.622 37.029 -23.507 1.00 38.94 180 GLU A CA 1
ATOM 1425 C C . GLU A 1 180 ? -4.604 36.616 -22.016 1.00 38.94 180 GLU A C 1
ATOM 1427 O O . GLU A 1 180 ? -5.503 35.971 -21.497 1.00 38.94 180 GLU A O 1
ATOM 1432 N N . THR A 1 181 ? -3.568 36.942 -21.235 1.00 42.88 181 THR A N 1
ATOM 1433 C CA . THR A 1 181 ? -3.170 38.320 -20.878 1.00 42.88 181 THR A CA 1
ATOM 1434 C C . THR A 1 181 ? -1.679 38.390 -20.479 1.00 42.88 181 THR A C 1
ATOM 1436 O O . THR A 1 181 ? -1.206 37.473 -19.811 1.00 42.88 181 THR A O 1
ATOM 1439 N N . PRO A 1 182 ? -0.921 39.451 -20.828 1.00 54.09 182 PRO A N 1
ATOM 1440 C CA . PRO A 1 182 ? 0.476 39.599 -20.412 1.00 54.09 182 PRO A CA 1
ATOM 1441 C C . PRO A 1 182 ? 0.612 40.327 -19.061 1.00 54.09 182 PRO A C 1
ATOM 1443 O O . PRO A 1 182 ? 0.429 41.543 -18.992 1.00 54.09 182 PRO A O 1
ATOM 1446 N N . GLU A 1 183 ? 1.003 39.618 -17.998 1.00 47.38 183 GLU A N 1
ATOM 1447 C CA . GLU A 1 183 ? 1.519 40.265 -16.781 1.00 47.38 183 GLU A CA 1
ATOM 1448 C C . GLU A 1 183 ? 3.014 40.593 -16.908 1.00 47.38 183 GLU A C 1
ATOM 1450 O O . GLU A 1 183 ? 3.806 39.850 -17.491 1.00 47.38 183 GLU A O 1
ATOM 1455 N N . ALA A 1 184 ? 3.391 41.761 -16.388 1.00 50.12 184 ALA A N 1
ATOM 1456 C CA . ALA A 1 184 ? 4.710 42.343 -16.583 1.00 50.12 184 ALA A CA 1
ATOM 1457 C C . ALA A 1 184 ? 5.767 41.710 -15.665 1.00 50.12 184 ALA A C 1
ATOM 1459 O O . ALA A 1 184 ? 5.643 41.748 -14.442 1.00 50.12 184 ALA A O 1
ATOM 1460 N N . GLN A 1 185 ? 6.865 41.227 -16.251 1.00 51.66 185 GLN A N 1
ATOM 1461 C CA . GLN A 1 185 ? 8.069 40.896 -15.490 1.00 51.66 185 GLN A CA 1
ATOM 1462 C C . GLN A 1 185 ? 8.855 42.182 -15.166 1.00 51.66 185 GLN A C 1
ATOM 1464 O O . GLN A 1 185 ? 9.105 42.982 -16.075 1.00 51.66 185 GLN A O 1
ATOM 1469 N N . PRO A 1 186 ? 9.272 42.407 -13.907 1.00 57.84 186 PRO A N 1
ATOM 1470 C CA . PRO A 1 186 ? 10.188 43.489 -13.571 1.00 57.84 186 PRO A CA 1
ATOM 1471 C C . PRO A 1 186 ? 11.602 43.162 -14.067 1.00 57.84 186 PRO A C 1
ATOM 1473 O O . PRO A 1 186 ? 12.068 42.029 -13.961 1.00 57.84 186 PRO A O 1
ATOM 1476 N N . ALA A 1 187 ? 12.307 44.169 -14.585 1.00 51.47 187 ALA A N 1
ATOM 1477 C CA . ALA A 1 187 ? 13.687 44.011 -15.027 1.00 51.47 187 ALA A CA 1
ATOM 1478 C C . ALA A 1 187 ? 14.617 43.714 -13.837 1.00 51.47 187 ALA A C 1
ATOM 1480 O O . ALA A 1 187 ? 14.725 44.526 -12.916 1.00 51.47 187 ALA A O 1
ATOM 1481 N N . ILE A 1 188 ? 15.318 42.580 -13.885 1.00 54.91 188 ILE A N 1
ATOM 1482 C CA . ILE A 1 188 ? 16.406 42.259 -12.953 1.00 54.91 188 ILE A CA 1
ATOM 1483 C C . ILE A 1 188 ? 17.716 42.824 -13.536 1.00 54.91 188 ILE A C 1
ATOM 1485 O O . ILE A 1 188 ? 17.976 42.613 -14.725 1.00 54.91 188 ILE A O 1
ATOM 1489 N N . PRO A 1 189 ? 18.529 43.571 -12.762 1.00 56.94 189 PRO A N 1
ATOM 1490 C CA . PRO A 1 189 ? 19.786 44.135 -13.250 1.00 56.94 189 PRO A CA 1
ATOM 1491 C C . PRO A 1 189 ? 20.801 43.069 -13.675 1.00 56.94 189 PRO A C 1
ATOM 1493 O O . PRO A 1 189 ? 20.932 42.029 -13.035 1.00 56.94 189 PRO A O 1
ATOM 1496 N N . VAL A 1 190 ? 21.568 43.373 -14.722 1.00 52.56 190 VAL A N 1
ATOM 1497 C CA . VAL A 1 190 ? 22.763 42.606 -15.095 1.00 52.56 190 VAL A CA 1
ATOM 1498 C C . VAL A 1 190 ? 23.868 42.939 -14.093 1.00 52.56 190 VAL A C 1
ATOM 1500 O O . VAL A 1 190 ? 24.391 44.053 -14.121 1.00 52.56 190 VAL A O 1
ATOM 1503 N N . GLU A 1 191 ? 24.213 41.997 -13.214 1.00 49.97 191 GLU A N 1
ATOM 1504 C CA . GLU A 1 191 ? 25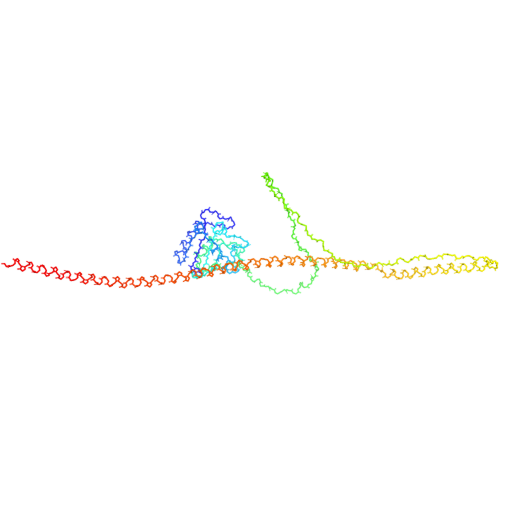.427 42.100 -12.399 1.00 49.97 191 GLU A CA 1
ATOM 1505 C C . GLU A 1 191 ? 26.665 41.664 -13.189 1.00 49.97 191 GLU A C 1
ATOM 1507 O O . GLU A 1 191 ? 26.670 40.691 -13.943 1.00 49.97 191 GLU A O 1
ATOM 1512 N N . GLU A 1 192 ? 27.718 42.452 -13.016 1.00 52.72 192 GLU A N 1
ATOM 1513 C CA . GLU A 1 192 ? 28.983 42.394 -13.732 1.00 52.72 192 GLU A CA 1
ATOM 1514 C C . GLU A 1 192 ? 29.975 41.537 -12.926 1.00 52.72 192 GLU A C 1
ATOM 1516 O O . GLU A 1 192 ? 30.278 41.853 -11.776 1.00 52.72 192 GLU A O 1
ATOM 1521 N N . MET A 1 193 ? 30.482 40.441 -13.501 1.00 46.59 193 MET A N 1
ATOM 1522 C CA . MET A 1 193 ? 31.474 39.567 -12.855 1.00 46.59 193 MET A CA 1
ATOM 1523 C C . MET A 1 193 ? 32.597 39.152 -13.824 1.00 46.59 193 MET A C 1
ATOM 1525 O O . MET A 1 193 ? 32.415 39.230 -15.041 1.00 46.59 193 MET A O 1
ATOM 1529 N N . PRO A 1 194 ? 33.808 38.850 -13.308 1.00 55.34 194 PRO A N 1
ATOM 1530 C CA . PRO A 1 194 ? 35.005 39.474 -13.870 1.00 55.34 194 PRO A CA 1
ATOM 1531 C C . PRO A 1 194 ? 35.747 38.640 -14.912 1.00 55.34 194 PRO A C 1
ATOM 1533 O O . PRO A 1 194 ? 35.657 37.415 -14.959 1.00 55.34 194 PRO A O 1
ATOM 1536 N N . ALA A 1 195 ? 36.592 39.337 -15.673 1.00 48.28 195 ALA A N 1
ATOM 1537 C CA . ALA A 1 195 ? 37.637 38.720 -16.474 1.00 48.28 195 ALA A CA 1
ATOM 1538 C C . ALA A 1 195 ? 38.596 37.903 -15.590 1.00 48.28 195 ALA A C 1
ATOM 1540 O O . ALA A 1 195 ? 39.164 38.426 -14.631 1.00 48.28 195 ALA A O 1
ATOM 1541 N N . VAL A 1 196 ? 38.803 36.641 -15.964 1.00 53.09 196 VAL A N 1
ATOM 1542 C CA . VAL A 1 196 ? 39.899 35.805 -15.470 1.00 53.09 196 VAL A CA 1
ATOM 1543 C C . VAL A 1 196 ? 40.955 35.745 -16.568 1.00 53.09 196 VAL A C 1
ATOM 1545 O O . VAL A 1 196 ? 40.682 35.304 -17.684 1.00 53.09 196 VAL A O 1
ATOM 1548 N N . GLU A 1 197 ? 42.149 36.236 -16.251 1.00 51.69 197 GLU A N 1
ATOM 1549 C CA . GLU A 1 197 ? 43.354 35.998 -17.039 1.00 51.69 197 GLU A CA 1
ATOM 1550 C C . GLU A 1 197 ? 43.748 34.521 -16.926 1.00 51.69 197 GLU A C 1
ATOM 1552 O O . GLU A 1 197 ? 43.796 33.993 -15.817 1.00 51.69 197 GLU A O 1
ATOM 1557 N N . GLU A 1 198 ? 44.140 33.881 -18.029 1.00 44.97 198 GLU A N 1
ATOM 1558 C CA . GLU A 1 198 ? 45.200 32.873 -17.941 1.00 44.97 198 GLU A CA 1
ATOM 1559 C C . GLU A 1 198 ? 46.061 32.839 -19.212 1.00 44.97 198 GLU A C 1
ATOM 1561 O O . GLU A 1 198 ? 45.585 33.017 -20.337 1.00 44.97 198 GLU A O 1
ATOM 1566 N N . GLU A 1 199 ? 47.370 32.689 -19.012 1.00 43.06 199 GLU A N 1
ATOM 1567 C CA . GLU A 1 199 ? 48.396 32.815 -20.046 1.00 43.06 199 GLU A CA 1
ATOM 1568 C C . GLU A 1 199 ? 48.579 31.513 -20.845 1.00 43.06 199 GLU A C 1
ATOM 1570 O O . GLU A 1 199 ? 48.753 30.435 -20.283 1.00 43.06 199 GLU A O 1
ATOM 1575 N N . GLY A 1 200 ? 48.653 31.622 -22.176 1.00 41.06 200 GLY A N 1
ATOM 1576 C CA . GLY A 1 200 ? 48.932 30.504 -23.087 1.00 41.06 200 GLY A CA 1
ATOM 1577 C C . GLY A 1 200 ? 50.058 30.834 -24.067 1.00 41.06 200 GLY A C 1
ATOM 1578 O O . GLY A 1 200 ? 49.808 31.158 -25.226 1.00 41.06 200 GLY A O 1
ATOM 1579 N N . VAL A 1 201 ? 51.307 30.797 -23.597 1.00 49.94 201 VAL A N 1
ATOM 1580 C CA . VAL A 1 201 ? 52.499 31.201 -24.368 1.00 49.94 201 VAL A CA 1
ATOM 1581 C C . VAL A 1 201 ? 52.746 30.290 -25.579 1.00 49.94 201 VAL A C 1
ATOM 1583 O O . VAL A 1 201 ? 52.997 29.096 -25.423 1.00 49.94 201 VAL A O 1
ATOM 1586 N N . VAL A 1 202 ? 52.809 30.873 -26.784 1.00 48.41 202 VAL A N 1
ATOM 1587 C CA . VAL A 1 202 ? 53.333 30.213 -27.997 1.00 48.41 202 VAL A CA 1
ATOM 1588 C C . VAL A 1 202 ? 54.586 30.963 -28.484 1.00 48.41 202 VAL A C 1
ATOM 1590 O O . VAL A 1 202 ? 54.504 32.174 -28.709 1.00 48.41 202 VAL A O 1
ATOM 1593 N N . PRO A 1 203 ? 55.756 30.308 -28.652 1.00 54.34 203 PRO A N 1
ATOM 1594 C CA . PRO A 1 203 ? 56.989 30.995 -29.044 1.00 54.34 203 PRO A CA 1
ATOM 1595 C C . PRO A 1 203 ? 56.971 31.460 -30.506 1.00 54.34 203 PRO A C 1
ATOM 1597 O O . PRO A 1 203 ? 56.612 30.703 -31.406 1.00 54.34 203 PRO A O 1
ATOM 1600 N N . ALA A 1 204 ? 57.432 32.686 -30.757 1.00 45.91 204 ALA A N 1
ATOM 1601 C CA . ALA A 1 204 ? 57.580 33.222 -32.108 1.00 45.91 204 ALA A CA 1
ATOM 1602 C C . ALA A 1 204 ? 58.872 32.727 -32.787 1.00 45.91 204 ALA A C 1
ATOM 1604 O O . ALA A 1 204 ? 59.969 32.917 -32.256 1.00 45.91 204 ALA A O 1
ATOM 1605 N N . GLU A 1 205 ? 58.765 32.172 -33.998 1.00 45.28 205 GLU A N 1
ATOM 1606 C CA . GLU A 1 205 ? 59.935 31.884 -34.836 1.00 45.28 205 GLU A CA 1
ATOM 1607 C C . GLU A 1 205 ? 60.559 33.176 -35.414 1.00 45.28 205 GLU A C 1
ATOM 1609 O O . GLU A 1 205 ? 59.845 34.053 -35.918 1.00 45.28 205 GLU A O 1
ATOM 1614 N N . PRO A 1 206 ? 61.898 33.319 -35.388 1.00 55.28 206 PRO A N 1
ATOM 1615 C CA . PRO A 1 206 ? 62.570 34.527 -35.850 1.00 55.28 206 PRO A CA 1
ATOM 1616 C C . PRO A 1 206 ? 62.702 34.586 -37.380 1.00 55.28 206 PRO A C 1
ATOM 1618 O O . PRO A 1 206 ? 63.361 33.761 -38.014 1.00 55.28 206 PRO A O 1
ATOM 1621 N N . ARG A 1 207 ? 62.178 35.663 -37.977 1.00 47.59 207 ARG A N 1
ATOM 1622 C CA . ARG A 1 207 ? 62.526 36.074 -39.347 1.00 47.59 207 ARG A CA 1
ATOM 1623 C C . ARG A 1 207 ? 64.003 36.472 -39.414 1.00 47.59 207 ARG A C 1
ATOM 1625 O O . ARG A 1 207 ? 64.361 37.555 -38.953 1.00 47.59 207 ARG A O 1
ATOM 1632 N N . PHE A 1 208 ? 64.842 35.662 -40.057 1.00 43.12 208 PHE A N 1
ATOM 1633 C CA . PHE A 1 208 ? 66.201 36.076 -40.412 1.00 43.12 208 PHE A CA 1
ATOM 1634 C C . PHE A 1 208 ? 66.240 36.806 -41.761 1.00 43.12 208 PHE A C 1
ATOM 1636 O O . PHE A 1 208 ? 65.646 36.380 -42.751 1.00 43.12 208 PHE A O 1
ATOM 1643 N N . ALA A 1 209 ? 66.924 37.950 -41.767 1.00 38.91 209 ALA A N 1
ATOM 1644 C CA . ALA A 1 209 ? 66.998 38.870 -42.894 1.00 38.91 209 ALA A CA 1
ATOM 1645 C C . ALA A 1 209 ? 68.026 38.440 -43.955 1.00 38.91 209 ALA A C 1
ATOM 1647 O O . ALA A 1 209 ? 69.020 37.784 -43.651 1.00 38.91 209 ALA A O 1
ATOM 1648 N N . GLN A 1 210 ? 67.819 38.893 -45.194 1.00 56.44 210 GLN A N 1
ATOM 1649 C CA . GLN A 1 210 ? 68.817 38.821 -46.265 1.00 56.44 210 GLN A CA 1
ATOM 1650 C C . GLN A 1 210 ? 69.950 39.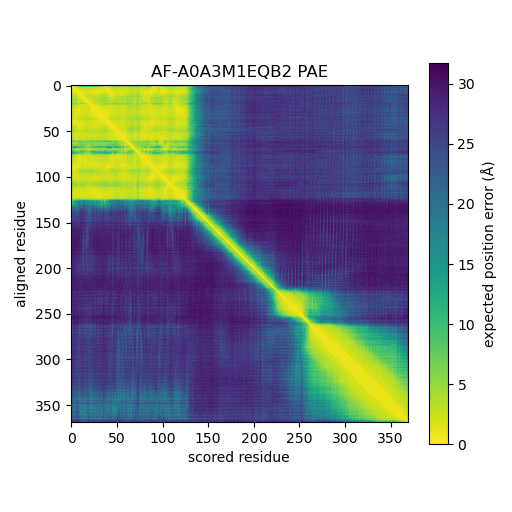845 -46.040 1.00 56.44 210 GLN A C 1
ATOM 1652 O O . GLN A 1 210 ? 69.657 41.020 -45.808 1.00 56.44 210 GLN A O 1
ATOM 1657 N N . PRO A 1 211 ? 71.225 39.450 -46.199 1.00 61.69 211 PRO A N 1
ATOM 1658 C CA . PRO A 1 211 ? 72.348 40.349 -46.464 1.00 61.69 211 PRO A CA 1
ATOM 1659 C C . PRO A 1 211 ? 72.884 40.187 -47.917 1.00 61.69 211 PRO A C 1
ATOM 1661 O O . PRO A 1 211 ? 72.426 39.301 -48.642 1.00 61.69 211 PRO A O 1
ATOM 1664 N N . PRO A 1 212 ? 73.774 41.076 -48.411 1.00 57.09 212 PRO A N 1
ATOM 1665 C CA . PRO A 1 212 ? 73.622 41.612 -49.772 1.00 57.09 212 PRO A CA 1
ATOM 1666 C C . PRO A 1 212 ? 74.708 41.215 -50.801 1.00 57.09 212 PRO A C 1
ATOM 1668 O O . PRO A 1 212 ? 75.763 40.686 -50.465 1.00 57.09 212 PRO A O 1
ATOM 1671 N N . ALA A 1 213 ? 74.467 41.571 -52.072 1.00 50.69 213 ALA A N 1
ATOM 1672 C CA . ALA A 1 213 ? 75.499 41.779 -53.110 1.00 50.69 213 ALA A CA 1
ATOM 1673 C C . ALA A 1 213 ? 76.444 42.951 -52.710 1.00 50.69 213 ALA A C 1
ATOM 1675 O O . ALA A 1 213 ? 76.021 43.745 -51.865 1.00 50.69 213 ALA A O 1
ATOM 1676 N N . PRO A 1 214 ? 77.668 43.161 -53.267 1.00 60.28 214 PRO A N 1
ATOM 1677 C CA . PRO A 1 214 ? 78.156 42.908 -54.644 1.00 60.28 214 PRO A CA 1
ATOM 1678 C C . PRO A 1 214 ? 79.503 42.102 -54.614 1.00 60.28 214 PRO A C 1
ATOM 1680 O O . PRO A 1 214 ? 79.687 41.400 -53.622 1.00 60.28 214 PRO A O 1
ATOM 1683 N N . PRO A 1 215 ? 80.469 42.127 -55.580 1.00 56.44 215 PRO A N 1
ATOM 1684 C CA . PRO A 1 215 ? 80.597 42.841 -56.864 1.00 56.44 215 PRO A CA 1
ATOM 1685 C C . PRO A 1 215 ? 80.982 41.947 -58.074 1.00 56.44 215 PRO A C 1
ATOM 1687 O O . PRO A 1 215 ? 80.749 40.744 -58.078 1.00 56.44 215 PRO A O 1
ATOM 1690 N N . ALA A 1 216 ? 81.535 42.555 -59.136 1.00 56.50 216 ALA A N 1
ATOM 1691 C CA . ALA A 1 216 ? 81.860 41.925 -60.420 1.00 56.50 216 ALA A CA 1
ATOM 1692 C C . ALA A 1 216 ? 83.362 41.981 -60.785 1.00 56.50 216 ALA A C 1
ATOM 1694 O O . ALA A 1 216 ? 84.019 42.999 -60.575 1.00 56.50 216 ALA A O 1
ATOM 1695 N N . ALA A 1 217 ? 83.857 40.933 -61.456 1.00 44.34 217 ALA A N 1
ATOM 1696 C CA . ALA A 1 217 ? 85.082 40.923 -62.271 1.00 44.34 217 ALA A CA 1
ATOM 1697 C C . ALA A 1 217 ? 84.855 39.957 -63.460 1.00 44.34 217 ALA A C 1
ATOM 1699 O O . ALA A 1 217 ? 84.515 38.801 -63.251 1.00 44.34 217 ALA A O 1
ATOM 1700 N N . ARG A 1 218 ? 84.686 40.431 -64.701 1.00 42.22 218 ARG A N 1
ATOM 1701 C CA . ARG A 1 218 ? 85.677 40.854 -65.720 1.00 42.22 218 ARG A CA 1
ATOM 1702 C C . ARG A 1 218 ? 86.302 39.681 -66.515 1.00 42.22 218 ARG A C 1
ATOM 1704 O O . ARG A 1 218 ? 87.148 38.954 -66.020 1.00 42.22 218 ARG A O 1
ATOM 1711 N N . ARG A 1 219 ? 85.855 39.576 -67.779 1.00 46.84 219 ARG A N 1
ATOM 1712 C CA . ARG A 1 219 ? 86.320 38.721 -68.898 1.00 46.84 219 ARG A CA 1
ATOM 1713 C C . ARG A 1 219 ? 87.838 38.473 -68.981 1.00 46.84 219 ARG A C 1
ATOM 1715 O O . ARG A 1 219 ? 88.561 39.458 -69.049 1.00 46.84 219 ARG A O 1
ATOM 1722 N N . GLU A 1 220 ? 88.209 37.226 -69.297 1.00 41.22 220 GLU A N 1
ATOM 1723 C CA . GLU A 1 220 ? 89.023 36.795 -70.465 1.00 41.22 220 GLU A CA 1
ATOM 1724 C C . GLU A 1 220 ? 88.483 35.407 -70.896 1.00 41.22 220 GLU A C 1
ATOM 1726 O O . GLU A 1 220 ? 88.241 34.557 -70.050 1.00 41.22 220 GLU A O 1
ATOM 1731 N N . GLN A 1 221 ? 87.896 35.224 -72.083 1.00 45.31 221 GLN A N 1
ATOM 1732 C CA . GLN A 1 221 ? 88.457 35.080 -73.439 1.00 45.31 221 GLN A CA 1
ATOM 1733 C C . GLN A 1 221 ? 89.014 33.683 -73.813 1.00 45.31 221 GLN A C 1
ATOM 1735 O O . GLN A 1 221 ? 90.123 33.314 -73.462 1.00 45.31 221 GLN A O 1
ATOM 1740 N N . ASN A 1 222 ? 88.249 33.043 -74.712 1.00 44.41 222 ASN A N 1
ATOM 1741 C CA . ASN A 1 222 ? 88.673 32.234 -75.867 1.00 44.41 222 ASN A CA 1
ATOM 1742 C C . ASN A 1 222 ? 89.169 30.789 -75.649 1.00 44.41 222 ASN A C 1
ATOM 1744 O O . ASN A 1 222 ? 90.145 30.540 -74.956 1.00 44.41 222 ASN A O 1
ATOM 1748 N N . GLY A 1 223 ? 88.567 29.853 -76.403 1.00 47.28 223 GLY A N 1
ATOM 1749 C CA . GLY A 1 223 ? 89.230 28.587 -76.760 1.00 47.28 223 GLY A CA 1
ATOM 1750 C C . GLY A 1 223 ? 88.460 27.272 -76.598 1.00 47.28 223 GLY A C 1
ATOM 1751 O O . GLY A 1 223 ? 89.107 26.237 -76.667 1.00 47.28 223 GLY A O 1
ATOM 1752 N N . CYS A 1 224 ? 87.135 27.254 -76.379 1.00 45.97 224 CYS A N 1
ATOM 1753 C CA . CYS A 1 224 ? 86.469 26.006 -75.951 1.00 45.97 224 CYS A CA 1
ATOM 1754 C C . CYS A 1 224 ? 85.033 25.746 -76.465 1.00 45.97 224 CYS A C 1
ATOM 1756 O O . CYS A 1 224 ? 84.315 24.963 -75.861 1.00 45.97 224 CYS A O 1
ATOM 1758 N N . VAL A 1 225 ? 84.558 26.357 -77.561 1.00 50.22 225 VAL A N 1
ATOM 1759 C CA . VAL A 1 225 ? 83.125 26.243 -77.950 1.00 50.22 225 VAL A CA 1
ATOM 1760 C C . VAL A 1 225 ? 82.695 24.808 -78.318 1.00 50.22 225 VAL A C 1
ATOM 1762 O O . VAL A 1 225 ? 81.561 24.430 -78.041 1.00 50.22 225 VAL A O 1
ATOM 1765 N N . ALA A 1 226 ? 83.592 23.987 -78.878 1.00 52.00 226 ALA A N 1
ATOM 1766 C CA . ALA A 1 226 ? 83.288 22.595 -79.229 1.00 52.00 226 ALA A CA 1
ATOM 1767 C C . ALA A 1 226 ? 83.116 21.694 -77.992 1.00 52.00 226 ALA A C 1
ATOM 1769 O O . ALA A 1 226 ? 82.108 21.004 -77.871 1.00 52.00 226 ALA A O 1
ATOM 1770 N N . THR A 1 227 ? 84.051 21.751 -77.038 1.00 55.81 227 THR A N 1
ATOM 1771 C CA . THR A 1 227 ? 83.948 20.972 -75.796 1.00 55.81 227 THR A CA 1
ATOM 1772 C C . THR A 1 227 ? 82.927 21.575 -74.840 1.00 55.81 227 THR A C 1
ATOM 1774 O O . THR A 1 227 ? 82.243 20.824 -74.168 1.00 55.81 227 THR A O 1
ATOM 1777 N N . VAL A 1 228 ? 82.734 22.899 -74.787 1.00 60.62 228 VAL A N 1
ATOM 1778 C CA . VAL A 1 228 ? 81.661 23.504 -73.975 1.00 60.62 228 VAL A CA 1
ATOM 1779 C C . VAL A 1 228 ? 80.291 23.033 -74.447 1.00 60.62 228 VAL A C 1
ATOM 1781 O O . VAL A 1 228 ? 79.448 22.781 -73.598 1.00 60.62 228 VAL A O 1
ATOM 1784 N N . LEU A 1 229 ? 80.063 22.838 -75.751 1.00 67.00 229 LEU A N 1
ATOM 1785 C CA . LEU A 1 229 ? 78.818 22.230 -76.229 1.00 67.00 229 LEU A CA 1
ATOM 1786 C C . LEU A 1 229 ? 78.669 20.780 -75.733 1.00 67.00 229 LEU A C 1
ATOM 1788 O O . LEU A 1 229 ? 77.599 20.406 -75.268 1.00 67.00 229 LEU A O 1
ATOM 1792 N N . GLU A 1 230 ? 79.741 19.989 -75.773 1.00 67.62 230 GLU A N 1
ATOM 1793 C CA . GLU A 1 230 ? 79.769 18.599 -75.292 1.00 67.62 230 GLU A CA 1
ATOM 1794 C C . GLU A 1 230 ? 79.564 18.500 -73.766 1.00 67.62 230 GLU A C 1
ATOM 1796 O O . GLU A 1 230 ? 78.731 17.725 -73.299 1.00 67.62 230 GLU A O 1
ATOM 1801 N N . TRP A 1 231 ? 80.222 19.362 -72.986 1.00 77.56 231 TRP A N 1
ATOM 1802 C CA . TRP A 1 231 ? 80.019 19.518 -71.543 1.00 77.56 231 TRP A CA 1
ATOM 1803 C C . TRP A 1 231 ? 78.616 20.030 -71.205 1.00 77.56 231 TRP A C 1
ATOM 1805 O O . TRP A 1 231 ? 78.052 19.603 -70.205 1.00 77.56 231 TRP A O 1
ATOM 1815 N N . LEU A 1 232 ? 78.026 20.909 -72.020 1.00 78.00 232 LEU A N 1
ATOM 1816 C CA . LEU A 1 232 ? 76.666 21.417 -71.816 1.00 78.00 232 LEU A CA 1
ATOM 1817 C C . LEU A 1 232 ? 75.627 20.340 -72.162 1.00 78.00 232 LEU A C 1
ATOM 1819 O O . LEU A 1 232 ? 74.658 20.193 -71.425 1.00 78.00 232 LEU A O 1
ATOM 1823 N N . ILE A 1 233 ? 75.862 19.517 -73.190 1.00 81.94 233 ILE A N 1
ATOM 1824 C CA . ILE A 1 233 ? 75.060 18.316 -73.476 1.00 81.94 233 ILE A CA 1
ATOM 1825 C C . ILE A 1 233 ? 75.174 17.307 -72.326 1.00 81.94 233 ILE A C 1
ATOM 1827 O O . ILE A 1 233 ? 74.146 16.837 -71.847 1.00 81.94 233 ILE A O 1
ATOM 1831 N N . LEU A 1 234 ? 76.381 17.011 -71.830 1.00 82.69 234 LEU A N 1
ATOM 1832 C CA . LEU A 1 234 ? 76.583 16.116 -70.681 1.00 82.69 234 LEU A CA 1
ATOM 1833 C C . LEU A 1 234 ? 75.947 16.660 -69.395 1.00 82.69 234 LEU A C 1
ATOM 1835 O O . LEU A 1 234 ? 75.363 15.891 -68.636 1.00 82.69 234 LEU A O 1
ATOM 1839 N N . LEU A 1 235 ? 76.006 17.973 -69.159 1.00 85.69 235 LEU A N 1
ATOM 1840 C CA . LEU A 1 235 ? 75.374 18.622 -68.011 1.00 85.69 235 LEU A CA 1
ATOM 1841 C C . LEU A 1 235 ? 73.846 18.586 -68.131 1.00 85.69 235 LEU A C 1
ATOM 1843 O O . LEU A 1 235 ? 73.182 18.273 -67.151 1.00 85.69 235 LEU A O 1
ATOM 1847 N N . LEU A 1 236 ? 73.285 18.829 -69.318 1.00 86.06 236 LEU A N 1
ATOM 1848 C CA . LEU A 1 236 ? 71.842 18.759 -69.578 1.00 86.06 236 LEU A CA 1
ATOM 1849 C C . LEU A 1 236 ? 71.325 17.314 -69.478 1.00 86.06 236 LEU A C 1
ATOM 1851 O O . LEU A 1 236 ? 70.279 17.063 -68.887 1.00 86.06 236 LEU A O 1
ATOM 1855 N N . LEU A 1 237 ? 72.083 16.336 -69.974 1.00 88.75 237 LEU A N 1
ATOM 1856 C CA . LEU A 1 237 ? 71.758 14.917 -69.827 1.00 88.75 237 LEU A CA 1
ATOM 1857 C C . LEU A 1 237 ? 71.892 14.475 -68.358 1.00 88.75 237 LEU A C 1
ATOM 1859 O O . LEU A 1 237 ? 71.051 13.729 -67.863 1.00 88.75 237 LEU A O 1
ATOM 1863 N N . GLY A 1 238 ? 72.873 15.016 -67.631 1.00 90.81 238 GLY A N 1
ATOM 1864 C CA . GLY A 1 238 ? 73.036 14.852 -66.188 1.00 90.81 238 GLY A CA 1
ATOM 1865 C C . GLY A 1 238 ? 71.905 15.472 -65.362 1.00 90.81 238 GLY A C 1
ATOM 1866 O O . GLY A 1 238 ? 71.439 14.832 -64.424 1.00 90.81 238 GLY A O 1
ATOM 1867 N N . THR A 1 239 ? 71.400 16.663 -65.707 1.00 90.12 239 THR A N 1
ATOM 1868 C CA . THR A 1 239 ? 70.246 17.268 -65.015 1.00 90.12 239 THR A CA 1
ATOM 1869 C C . THR A 1 239 ? 68.949 16.547 -65.349 1.00 90.12 239 THR A C 1
ATOM 1871 O O . THR A 1 239 ? 68.146 16.335 -64.447 1.00 90.12 239 THR A O 1
ATOM 1874 N N . VAL A 1 240 ? 68.744 16.099 -66.591 1.00 91.06 240 VAL A N 1
ATOM 1875 C CA . VAL A 1 240 ? 67.598 15.248 -66.956 1.00 91.06 240 VAL A CA 1
ATOM 1876 C C . VAL A 1 240 ? 67.655 13.920 -66.201 1.00 91.06 240 VAL A C 1
ATOM 1878 O O . VAL A 1 240 ? 66.647 13.521 -65.624 1.00 91.06 240 VAL A O 1
ATOM 1881 N N . LEU A 1 241 ? 68.821 13.271 -66.117 1.00 92.50 241 LEU A N 1
ATOM 1882 C CA . LEU A 1 241 ? 68.993 12.034 -65.351 1.00 92.50 241 LEU A CA 1
ATOM 1883 C C . LEU A 1 241 ? 68.785 12.261 -63.847 1.00 92.50 241 LEU A C 1
ATOM 1885 O O . LEU A 1 241 ? 68.061 11.499 -63.218 1.00 92.50 241 LEU A O 1
ATOM 1889 N N . ALA A 1 242 ? 69.351 13.324 -63.270 1.00 89.38 242 ALA A N 1
ATOM 1890 C CA . ALA A 1 242 ? 69.157 13.671 -61.863 1.00 89.38 242 ALA A CA 1
ATOM 1891 C C . ALA A 1 242 ? 67.690 14.005 -61.553 1.00 89.38 242 ALA A C 1
ATOM 1893 O O . ALA A 1 242 ? 67.186 13.623 -60.503 1.00 89.38 242 ALA A O 1
ATOM 1894 N N . THR A 1 243 ? 66.983 14.653 -62.483 1.00 92.56 243 THR A N 1
ATOM 1895 C CA . THR A 1 243 ? 65.552 14.955 -62.359 1.00 92.56 243 THR A CA 1
ATOM 1896 C C . THR A 1 243 ? 64.716 13.683 -62.505 1.00 92.56 243 THR A C 1
ATOM 1898 O O . THR A 1 243 ? 63.786 13.487 -61.736 1.00 92.56 243 THR A O 1
ATOM 1901 N N . ALA A 1 244 ? 65.068 12.772 -63.417 1.00 89.94 244 ALA A N 1
ATOM 1902 C CA . ALA A 1 244 ? 64.429 11.463 -63.554 1.00 89.94 244 ALA A CA 1
ATOM 1903 C C . ALA A 1 244 ? 64.671 10.564 -62.327 1.00 89.94 244 ALA A C 1
ATOM 1905 O O . ALA A 1 244 ? 63.758 9.867 -61.898 1.00 89.94 244 ALA A O 1
ATOM 1906 N N . VAL A 1 245 ? 65.859 10.616 -61.717 1.00 91.50 245 VAL A N 1
ATOM 1907 C CA . VAL A 1 245 ? 66.170 9.919 -60.458 1.00 91.50 245 VAL A CA 1
ATOM 1908 C C . VAL A 1 245 ? 65.446 10.570 -59.280 1.00 91.50 245 VAL A C 1
ATOM 1910 O O . VAL A 1 245 ? 64.870 9.853 -58.473 1.00 91.50 245 VAL A O 1
ATOM 1913 N N . ALA A 1 246 ? 65.386 11.902 -59.193 1.00 88.62 246 ALA A N 1
ATOM 1914 C CA . ALA A 1 246 ? 64.620 12.600 -58.159 1.00 88.62 246 ALA A CA 1
ATOM 1915 C C . ALA A 1 246 ? 63.112 12.327 -58.281 1.00 88.62 246 ALA A C 1
ATOM 1917 O O . ALA A 1 246 ? 62.463 12.051 -57.277 1.00 88.62 246 ALA A O 1
ATOM 1918 N N . LEU A 1 247 ? 62.567 12.321 -59.503 1.00 86.44 247 LEU A N 1
ATOM 1919 C CA . LEU A 1 247 ? 61.196 11.899 -59.800 1.00 86.44 247 LEU A CA 1
ATOM 1920 C C . LEU A 1 247 ? 60.988 10.410 -59.509 1.00 86.44 247 LEU A C 1
ATOM 1922 O O . LEU A 1 247 ? 59.942 10.052 -58.990 1.00 86.44 247 LEU A O 1
ATOM 1926 N N . GLY A 1 248 ? 61.971 9.551 -59.783 1.00 86.00 248 GLY A N 1
ATOM 1927 C CA . GLY A 1 248 ? 61.934 8.122 -59.464 1.00 86.00 248 GLY A CA 1
ATOM 1928 C C . GLY A 1 248 ? 61.964 7.844 -57.960 1.00 86.00 248 GLY A C 1
ATOM 1929 O O . GLY A 1 248 ? 61.241 6.975 -57.488 1.00 86.00 248 GLY A O 1
ATOM 1930 N N . ILE A 1 249 ? 62.727 8.623 -57.190 1.00 84.06 249 ILE A N 1
ATOM 1931 C CA . ILE A 1 249 ? 62.742 8.590 -55.721 1.00 84.06 249 ILE A CA 1
ATOM 1932 C C . ILE A 1 249 ? 61.417 9.139 -55.179 1.00 84.06 249 ILE A C 1
ATOM 1934 O O . ILE A 1 249 ? 60.783 8.483 -54.360 1.00 84.06 249 ILE A O 1
ATOM 1938 N N . LEU A 1 250 ? 60.930 10.278 -55.685 1.00 78.88 250 LEU A N 1
ATOM 1939 C CA . LEU A 1 250 ? 59.603 10.808 -55.348 1.00 78.88 250 LEU A CA 1
ATOM 1940 C C . LEU A 1 250 ? 58.473 9.843 -55.724 1.00 78.88 250 LEU A C 1
ATOM 1942 O O . LEU A 1 250 ? 57.478 9.794 -55.011 1.00 78.88 250 LEU A O 1
ATOM 1946 N N . TYR A 1 251 ? 58.621 9.065 -56.796 1.00 79.06 251 TYR A N 1
ATOM 1947 C CA . TYR A 1 251 ? 57.685 8.021 -57.209 1.00 79.06 251 TYR A CA 1
ATOM 1948 C C . TYR A 1 251 ? 57.841 6.738 -56.381 1.00 79.06 251 TYR A C 1
ATOM 1950 O O . TYR A 1 251 ? 56.856 6.053 -56.155 1.00 79.06 251 TYR A O 1
ATOM 1958 N N . ALA A 1 252 ? 59.026 6.418 -55.857 1.00 75.69 252 ALA A N 1
ATOM 1959 C CA . ALA A 1 252 ? 59.205 5.320 -54.906 1.00 75.69 252 ALA A CA 1
ATOM 1960 C C . ALA A 1 252 ? 58.614 5.661 -53.523 1.00 75.69 252 ALA A C 1
ATOM 1962 O O . ALA A 1 252 ? 57.954 4.824 -52.907 1.00 75.69 252 ALA A O 1
ATOM 1963 N N . PHE A 1 253 ? 58.781 6.904 -53.060 1.00 70.19 253 PHE A N 1
ATOM 1964 C CA . PHE A 1 253 ? 58.185 7.389 -51.812 1.00 70.19 253 PHE A CA 1
ATOM 1965 C C . PHE A 1 253 ? 56.671 7.672 -51.936 1.00 70.19 253 PHE A C 1
ATOM 1967 O O . PHE A 1 253 ? 55.921 7.273 -51.053 1.00 70.19 253 PHE A O 1
ATOM 1974 N N . ASN A 1 254 ? 56.169 8.263 -53.032 1.00 65.25 254 ASN A N 1
ATOM 1975 C CA . ASN A 1 254 ? 54.713 8.408 -53.245 1.00 65.25 254 ASN A CA 1
ATOM 1976 C C . ASN A 1 254 ? 54.037 7.113 -53.714 1.00 65.25 254 ASN A C 1
ATOM 1978 O O . ASN A 1 254 ? 52.894 6.860 -53.361 1.00 65.25 254 ASN A O 1
ATOM 1982 N N . GLY A 1 255 ? 54.716 6.263 -54.482 1.00 52.62 255 GLY A N 1
ATOM 1983 C CA . GLY A 1 255 ? 54.179 4.977 -54.944 1.00 52.62 255 GLY A CA 1
ATOM 1984 C C . GLY A 1 255 ? 54.038 3.940 -53.828 1.00 52.62 255 GLY A C 1
ATOM 1985 O O . GLY A 1 255 ? 53.346 2.940 -54.008 1.00 52.62 255 GLY A O 1
ATOM 1986 N N . THR A 1 256 ? 54.649 4.189 -52.664 1.00 52.12 256 THR A N 1
ATOM 1987 C CA . THR A 1 256 ? 54.419 3.426 -51.428 1.00 52.12 256 THR A CA 1
ATOM 1988 C C . THR A 1 256 ? 53.403 4.080 -50.485 1.00 52.12 256 THR A C 1
ATOM 1990 O O . THR A 1 256 ? 52.895 3.390 -49.602 1.00 52.12 256 THR A O 1
ATOM 1993 N N . LEU A 1 257 ? 52.956 5.319 -50.749 1.00 52.38 257 LEU A N 1
ATOM 1994 C CA . LEU A 1 257 ? 51.659 5.836 -50.278 1.00 52.38 257 LEU A CA 1
ATOM 1995 C C . LEU A 1 257 ? 50.522 5.199 -51.095 1.00 52.38 257 LEU A C 1
ATOM 1997 O O . LEU A 1 257 ? 49.721 5.857 -51.756 1.00 52.38 257 LEU A O 1
ATOM 2001 N N . ASN A 1 258 ? 50.484 3.869 -51.063 1.00 52.81 258 ASN A N 1
ATOM 2002 C CA . ASN A 1 258 ? 49.515 3.065 -51.777 1.00 52.81 258 ASN A CA 1
ATOM 2003 C C . ASN A 1 258 ? 48.102 3.419 -51.280 1.00 52.81 258 ASN A C 1
ATOM 2005 O O . ASN A 1 258 ? 47.823 3.417 -50.077 1.00 52.81 258 ASN A O 1
ATOM 2009 N N . PHE A 1 259 ? 47.189 3.710 -52.210 1.00 51.31 259 PHE A N 1
ATOM 2010 C CA . PHE A 1 259 ? 45.824 4.154 -51.911 1.00 51.31 259 PHE A CA 1
ATOM 2011 C C . PHE A 1 259 ? 44.945 3.070 -51.253 1.00 51.31 259 PHE A C 1
ATOM 2013 O O . PHE A 1 259 ? 43.785 3.336 -50.928 1.00 51.31 259 PHE A O 1
ATOM 2020 N N . SER A 1 260 ? 45.512 1.903 -50.915 1.00 52.72 260 SER A N 1
ATOM 2021 C CA . SER A 1 260 ? 45.041 1.051 -49.811 1.00 52.72 260 SER A CA 1
ATOM 2022 C C . SER A 1 260 ? 44.836 1.823 -48.499 1.00 52.72 260 SER A C 1
ATOM 2024 O O . SER A 1 260 ? 44.021 1.408 -47.679 1.00 52.72 260 SER A O 1
ATOM 2026 N N . ASN A 1 261 ? 45.477 2.987 -48.332 1.00 57.62 261 ASN A N 1
ATOM 2027 C CA . ASN A 1 261 ? 45.188 3.931 -47.252 1.00 57.62 261 ASN A CA 1
ATOM 2028 C C . ASN A 1 261 ? 43.713 4.401 -47.223 1.00 57.62 261 ASN A C 1
ATOM 2030 O O . ASN A 1 261 ? 43.234 4.808 -46.177 1.00 57.62 261 ASN A O 1
ATOM 2034 N N . THR A 1 262 ? 42.928 4.272 -48.305 1.00 61.78 262 THR A N 1
ATOM 2035 C CA . THR A 1 262 ? 41.463 4.486 -48.227 1.00 61.78 262 THR A CA 1
ATOM 2036 C C . THR A 1 262 ? 40.732 3.443 -47.382 1.00 61.78 262 THR A C 1
ATOM 2038 O O . THR A 1 262 ? 39.642 3.740 -46.906 1.00 61.78 262 THR A O 1
ATOM 2041 N N . ARG A 1 263 ? 41.292 2.244 -47.157 1.00 68.62 263 ARG A N 1
ATOM 2042 C CA . ARG A 1 263 ? 40.751 1.301 -46.164 1.00 68.62 263 ARG A CA 1
ATOM 2043 C C . ARG A 1 263 ? 41.142 1.725 -44.752 1.00 68.62 263 ARG A C 1
ATOM 2045 O O . ARG A 1 263 ? 40.243 1.932 -43.954 1.00 68.62 263 ARG A O 1
ATOM 2052 N N . GLY A 1 264 ? 42.428 1.976 -44.496 1.00 78.69 264 GLY A N 1
ATOM 2053 C CA . GLY A 1 264 ? 42.904 2.426 -43.179 1.00 78.69 264 GLY A CA 1
ATOM 2054 C C . GLY A 1 264 ? 42.275 3.746 -42.711 1.00 78.69 264 GLY A C 1
ATOM 2055 O O . GLY A 1 264 ? 41.878 3.859 -41.560 1.00 78.69 264 GLY A O 1
ATOM 2056 N N . VAL A 1 265 ? 42.089 4.720 -43.609 1.00 85.25 265 VAL A N 1
ATOM 2057 C CA . VAL A 1 265 ? 41.397 5.984 -43.299 1.00 85.25 265 VAL A CA 1
ATOM 2058 C C . VAL A 1 265 ? 39.901 5.772 -43.063 1.00 85.25 265 VAL A C 1
ATOM 2060 O O . VAL A 1 265 ? 39.362 6.389 -42.155 1.00 85.25 265 VAL A O 1
ATOM 2063 N N . ARG A 1 266 ? 39.221 4.888 -43.812 1.00 85.31 266 ARG A N 1
ATOM 2064 C CA . ARG A 1 266 ? 37.809 4.554 -43.531 1.00 85.31 266 ARG A CA 1
ATOM 2065 C C . ARG A 1 266 ? 37.649 3.811 -42.211 1.00 85.31 266 ARG A C 1
ATOM 2067 O O . ARG A 1 266 ? 36.707 4.100 -41.492 1.00 85.31 266 ARG A O 1
ATOM 2074 N N . GLU A 1 267 ? 38.564 2.902 -41.895 1.00 89.56 267 GLU A N 1
ATOM 2075 C CA . GLU A 1 267 ? 38.591 2.148 -40.641 1.00 89.56 267 GLU A CA 1
ATOM 2076 C C . GLU A 1 267 ? 38.837 3.082 -39.448 1.00 89.56 267 GLU A C 1
ATOM 2078 O O . GLU A 1 267 ? 38.058 3.080 -38.496 1.00 89.56 267 GLU A O 1
ATOM 2083 N N . ALA A 1 268 ? 39.823 3.980 -39.550 1.00 87.75 268 ALA A N 1
ATOM 2084 C CA . ALA A 1 268 ? 40.053 5.041 -38.572 1.00 87.75 268 ALA A CA 1
ATOM 2085 C C . ALA A 1 268 ? 38.848 5.989 -38.446 1.00 87.75 268 ALA A C 1
ATOM 2087 O O . ALA A 1 268 ? 38.471 6.348 -37.337 1.00 87.75 268 ALA A O 1
ATOM 2088 N N . GLN A 1 269 ? 38.199 6.358 -39.554 1.00 91.44 269 GLN A N 1
ATOM 2089 C CA . GLN A 1 269 ? 37.006 7.208 -39.540 1.00 91.44 269 GLN A CA 1
ATOM 2090 C C . GLN A 1 269 ? 35.793 6.500 -38.913 1.00 91.44 269 GLN A C 1
ATOM 2092 O O . GLN A 1 269 ? 35.055 7.130 -38.160 1.00 91.44 269 GLN A O 1
ATOM 2097 N N . SER A 1 270 ? 35.610 5.195 -39.147 1.00 92.38 270 SER A N 1
ATOM 2098 C CA . SER A 1 270 ? 34.590 4.401 -38.451 1.00 92.38 270 SER A CA 1
ATOM 2099 C C . SER A 1 270 ? 34.906 4.217 -36.968 1.00 92.38 270 SER A C 1
ATOM 2101 O O . SER A 1 270 ? 33.992 4.272 -36.155 1.00 92.38 270 SER A O 1
ATOM 2103 N N . ALA A 1 271 ? 36.183 4.068 -36.599 1.00 93.69 271 ALA A N 1
ATOM 2104 C CA . ALA A 1 271 ? 36.604 3.990 -35.204 1.00 93.69 271 ALA A CA 1
ATOM 2105 C C . ALA A 1 271 ? 36.392 5.325 -34.471 1.00 93.69 271 ALA A C 1
ATOM 2107 O O . ALA A 1 271 ? 35.932 5.321 -33.336 1.00 93.69 271 ALA A O 1
ATOM 2108 N N . ILE A 1 272 ? 36.652 6.465 -35.125 1.00 95.69 272 ILE A N 1
ATOM 2109 C CA . ILE A 1 272 ? 36.342 7.799 -34.587 1.00 95.69 272 ILE A CA 1
ATOM 2110 C C . ILE A 1 272 ? 34.830 7.956 -34.393 1.00 95.69 272 ILE A C 1
ATOM 2112 O O . ILE A 1 272 ? 34.408 8.256 -33.284 1.00 95.69 272 ILE A O 1
ATOM 2116 N N . ALA A 1 273 ? 34.009 7.651 -35.403 1.00 95.00 273 ALA A N 1
ATOM 2117 C CA . ALA A 1 273 ? 32.549 7.718 -35.274 1.00 95.00 273 ALA A CA 1
ATOM 2118 C C . ALA A 1 273 ? 32.001 6.769 -34.183 1.00 95.00 273 ALA A C 1
ATOM 2120 O O . ALA A 1 273 ? 31.038 7.095 -33.489 1.00 95.00 273 ALA A O 1
ATOM 2121 N N . GLN A 1 274 ? 32.627 5.603 -33.993 1.00 97.06 274 GLN A N 1
ATOM 2122 C CA . GLN A 1 274 ? 32.299 4.679 -32.906 1.00 97.06 274 GLN A CA 1
ATOM 2123 C C . GLN A 1 274 ? 32.696 5.239 -31.531 1.00 97.06 274 GLN A C 1
ATOM 2125 O O . GLN A 1 274 ? 31.924 5.100 -30.585 1.00 97.06 274 GLN A O 1
ATOM 2130 N N . LEU A 1 275 ? 33.865 5.878 -31.411 1.00 96.38 275 LEU A N 1
ATOM 2131 C CA . LEU A 1 275 ? 34.321 6.530 -30.179 1.00 96.38 275 LEU A CA 1
ATOM 2132 C C . LEU A 1 275 ? 33.453 7.745 -29.823 1.00 96.38 275 LEU A C 1
ATOM 2134 O O . LEU A 1 275 ? 33.088 7.897 -28.664 1.00 96.38 275 LEU A O 1
ATOM 2138 N N . GLU A 1 276 ? 33.058 8.557 -30.806 1.00 96.00 276 GLU A N 1
ATOM 2139 C CA . GLU A 1 276 ? 32.097 9.658 -30.637 1.00 96.00 276 GLU A CA 1
ATOM 2140 C C . GLU A 1 276 ? 30.733 9.131 -30.158 1.00 96.00 276 GLU A C 1
ATOM 2142 O O . GLU A 1 276 ? 30.155 9.662 -29.209 1.00 96.00 276 GLU A O 1
ATOM 2147 N N . GLY A 1 277 ? 30.248 8.026 -30.740 1.00 97.19 277 GLY A N 1
ATOM 2148 C CA . GLY A 1 277 ? 29.034 7.344 -30.282 1.00 97.19 277 GLY A CA 1
ATOM 2149 C C . GLY A 1 277 ? 29.145 6.797 -28.852 1.00 97.19 277 GLY A C 1
ATOM 2150 O O . GLY A 1 277 ? 28.213 6.944 -28.061 1.00 97.19 277 GLY A O 1
ATOM 2151 N N . GLN A 1 278 ? 30.293 6.215 -28.488 1.00 97.69 278 GLN A N 1
ATOM 2152 C CA . GLN A 1 278 ? 30.567 5.760 -27.120 1.00 97.69 278 GLN A CA 1
ATOM 2153 C C . GLN A 1 278 ? 30.657 6.926 -26.131 1.00 97.69 278 GLN A C 1
ATOM 2155 O O . GLN A 1 278 ? 30.126 6.815 -25.029 1.00 97.69 278 GLN A O 1
ATOM 2160 N N . GLN A 1 279 ? 31.271 8.048 -26.513 1.00 97.44 279 GLN A N 1
ATOM 2161 C CA . GLN A 1 279 ? 31.324 9.249 -25.684 1.00 97.44 279 GLN A CA 1
ATOM 2162 C C . GLN A 1 279 ? 29.913 9.794 -25.429 1.00 97.44 279 GLN A C 1
ATOM 2164 O O . GLN A 1 279 ? 29.543 9.982 -24.272 1.00 97.44 279 GLN A O 1
ATOM 2169 N N . ALA A 1 280 ? 29.092 9.948 -26.472 1.00 96.19 280 ALA A N 1
ATOM 2170 C CA . ALA A 1 280 ? 27.703 10.385 -26.331 1.00 96.19 280 ALA A CA 1
ATOM 2171 C C . ALA A 1 280 ? 26.872 9.428 -25.450 1.00 96.19 280 ALA A C 1
ATOM 2173 O O . ALA A 1 280 ? 26.053 9.870 -24.643 1.00 96.19 280 ALA A O 1
ATOM 2174 N N . GLN A 1 281 ? 27.107 8.113 -25.548 1.00 97.50 281 GLN A N 1
ATOM 2175 C CA . GLN A 1 281 ? 26.472 7.119 -24.678 1.00 97.50 281 GLN A CA 1
ATOM 2176 C C . GLN A 1 281 ? 26.934 7.241 -23.214 1.00 97.50 281 GLN A C 1
ATOM 2178 O O . GLN A 1 281 ? 26.111 7.129 -22.302 1.00 97.50 281 GLN A O 1
ATOM 2183 N N . ILE A 1 282 ? 28.226 7.486 -22.973 1.00 97.75 282 ILE A N 1
ATOM 2184 C CA . ILE A 1 282 ? 28.777 7.702 -21.629 1.00 97.75 282 ILE A CA 1
ATOM 2185 C C . ILE A 1 282 ? 28.202 8.985 -21.024 1.00 97.75 282 ILE A C 1
ATOM 2187 O O . ILE A 1 282 ? 27.691 8.937 -19.907 1.00 97.75 282 ILE A O 1
ATOM 2191 N N . GLU A 1 283 ? 28.186 10.095 -21.762 1.00 97.69 283 GLU A N 1
ATOM 2192 C CA . GLU A 1 283 ? 27.576 11.358 -21.330 1.00 97.69 283 GLU A CA 1
ATOM 2193 C C . GLU A 1 283 ? 26.084 11.180 -21.008 1.00 97.69 283 GLU A C 1
ATOM 2195 O O . GLU A 1 283 ? 25.621 11.614 -19.952 1.00 97.69 283 GLU A O 1
ATOM 2200 N N . ALA A 1 284 ? 25.325 10.466 -21.846 1.00 96.94 284 ALA A N 1
ATOM 2201 C CA . ALA A 1 284 ? 23.930 10.132 -21.560 1.00 96.94 284 ALA A CA 1
ATOM 2202 C C . ALA A 1 284 ? 23.773 9.286 -20.280 1.00 96.94 284 ALA A C 1
ATOM 2204 O O . ALA A 1 284 ? 22.840 9.515 -19.509 1.00 96.94 284 ALA A O 1
ATOM 2205 N N . SER A 1 285 ? 24.690 8.344 -20.023 1.00 97.88 285 SER A N 1
ATOM 2206 C CA . SER A 1 285 ? 24.676 7.522 -18.805 1.00 97.88 285 SER A CA 1
ATOM 2207 C C . SER A 1 285 ? 25.022 8.320 -17.543 1.00 97.88 285 SER A C 1
ATOM 2209 O O . SER A 1 285 ? 24.348 8.157 -16.531 1.00 97.88 285 SER A O 1
ATOM 2211 N N . ILE A 1 286 ? 25.987 9.245 -17.606 1.00 98.12 286 ILE A N 1
ATOM 2212 C CA . ILE A 1 286 ? 26.351 10.128 -16.487 1.00 98.12 286 ILE A CA 1
ATOM 2213 C C . ILE A 1 286 ? 25.160 11.018 -16.116 1.00 98.12 286 ILE A C 1
ATOM 2215 O O . ILE A 1 286 ? 24.746 11.029 -14.961 1.00 98.12 286 ILE A O 1
ATOM 2219 N N . ASN A 1 287 ? 24.532 11.657 -17.109 1.00 97.81 287 ASN A N 1
ATOM 2220 C CA . ASN A 1 287 ? 23.321 12.461 -16.916 1.00 97.81 287 ASN A CA 1
ATOM 2221 C C . ASN A 1 287 ? 22.131 11.642 -16.367 1.00 97.81 287 ASN A C 1
ATOM 2223 O O . ASN A 1 287 ? 21.226 12.196 -15.742 1.00 97.81 287 ASN A O 1
ATOM 2227 N N . ALA A 1 288 ? 22.084 10.328 -16.619 1.00 97.06 288 ALA A N 1
ATOM 2228 C CA . ALA A 1 288 ? 21.073 9.443 -16.044 1.00 97.06 288 ALA A CA 1
ATOM 2229 C C . ALA A 1 288 ? 21.378 9.102 -14.574 1.00 97.06 288 ALA A C 1
ATOM 2231 O O . ALA A 1 288 ? 20.476 9.208 -13.743 1.00 97.06 288 ALA A O 1
ATOM 2232 N N . LEU A 1 289 ? 22.634 8.765 -14.248 1.00 98.06 289 LEU A N 1
ATOM 2233 C CA . LEU A 1 289 ? 23.076 8.516 -12.870 1.00 98.06 289 LEU A CA 1
ATOM 2234 C C . LEU A 1 289 ? 22.933 9.760 -11.983 1.00 98.06 289 LEU A C 1
ATOM 2236 O O . LEU A 1 289 ? 22.547 9.630 -10.827 1.00 98.06 289 LEU A O 1
ATOM 2240 N N . GLU A 1 290 ? 23.207 10.956 -12.506 1.00 98.19 290 GLU A N 1
ATOM 2241 C CA . GLU A 1 290 ? 23.054 12.215 -11.767 1.00 98.19 290 GLU A CA 1
ATOM 2242 C C . GLU A 1 290 ? 21.595 12.436 -11.338 1.00 98.19 290 GLU A C 1
ATOM 2244 O O . GLU A 1 290 ? 21.314 12.615 -10.154 1.00 98.19 290 GLU A O 1
ATOM 2249 N N . ARG A 1 291 ? 20.640 12.269 -12.263 1.00 98.00 291 ARG A N 1
ATOM 2250 C CA . ARG A 1 291 ? 19.195 12.337 -11.966 1.00 98.00 291 ARG A CA 1
ATOM 2251 C C . ARG A 1 291 ? 18.725 11.235 -11.015 1.00 98.00 291 ARG A C 1
ATOM 2253 O O . ARG A 1 291 ? 17.762 11.426 -10.274 1.00 98.00 291 ARG A O 1
ATOM 2260 N N . GLU A 1 292 ? 19.349 10.059 -11.052 1.00 98.00 292 GLU A N 1
ATOM 2261 C CA . GLU A 1 292 ? 19.060 8.981 -10.101 1.00 98.00 292 GLU A CA 1
ATOM 2262 C C . GLU A 1 292 ? 19.598 9.314 -8.701 1.00 98.00 292 GLU A C 1
ATOM 2264 O O . GLU A 1 292 ? 18.881 9.131 -7.717 1.00 98.00 292 GLU A O 1
ATOM 2269 N N . ALA A 1 293 ? 20.794 9.901 -8.603 1.00 97.56 293 ALA A N 1
ATOM 2270 C CA . ALA A 1 293 ? 21.367 10.390 -7.352 1.00 97.56 293 ALA A CA 1
ATOM 2271 C C . ALA A 1 293 ? 20.547 11.543 -6.741 1.00 97.56 293 ALA A C 1
ATOM 2273 O O . ALA A 1 293 ? 20.296 11.538 -5.535 1.00 97.56 293 ALA A O 1
ATOM 2274 N N . GLU A 1 294 ? 20.055 12.484 -7.554 1.00 98.06 294 GLU A N 1
ATOM 2275 C CA . GLU A 1 294 ? 19.123 13.534 -7.116 1.00 98.06 294 GLU A CA 1
ATOM 2276 C C . GLU A 1 294 ? 17.825 12.943 -6.548 1.00 98.06 294 GLU A C 1
ATOM 2278 O O . GLU A 1 294 ? 17.392 13.324 -5.459 1.00 98.06 294 GLU A O 1
ATOM 2283 N N . ARG A 1 295 ? 17.221 11.968 -7.243 1.00 97.12 295 ARG A N 1
ATOM 2284 C CA . ARG A 1 295 ? 16.009 11.271 -6.775 1.00 97.12 295 ARG A CA 1
ATOM 2285 C C . ARG A 1 295 ? 16.249 10.488 -5.488 1.00 97.12 295 ARG A C 1
ATOM 2287 O O . ARG A 1 295 ? 15.406 10.522 -4.594 1.00 97.12 295 ARG A O 1
ATOM 2294 N N . LEU A 1 296 ? 17.392 9.812 -5.369 1.00 97.94 296 LEU A N 1
ATOM 2295 C CA . LEU A 1 296 ? 17.790 9.122 -4.142 1.00 97.94 296 LEU A CA 1
ATOM 2296 C C . LEU A 1 296 ? 17.946 10.116 -2.985 1.00 97.94 296 LEU A C 1
ATOM 2298 O O . LEU A 1 296 ? 17.376 9.884 -1.922 1.00 97.94 296 LEU A O 1
ATOM 2302 N N . SER A 1 297 ? 18.611 11.253 -3.208 1.00 97.62 297 SER A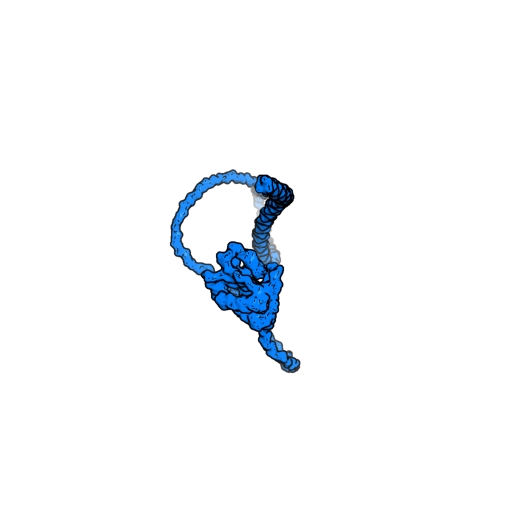 N 1
ATOM 2303 C CA . SER A 1 297 ? 18.749 12.336 -2.224 1.00 97.62 297 SER A CA 1
ATOM 2304 C C . SER A 1 297 ? 17.389 12.880 -1.762 1.00 97.62 297 SER A C 1
ATOM 2306 O O . SER A 1 297 ? 17.118 12.936 -0.563 1.00 97.62 297 SER A O 1
ATOM 2308 N N . GLN A 1 298 ? 16.475 13.170 -2.697 1.00 97.00 298 GLN A N 1
ATOM 2309 C CA . GLN A 1 298 ? 15.101 13.589 -2.384 1.00 97.00 298 GLN A CA 1
ATOM 2310 C C . GLN A 1 298 ? 14.335 12.522 -1.582 1.00 97.00 298 GLN A C 1
ATOM 2312 O O . GLN A 1 298 ? 13.630 12.848 -0.625 1.00 97.00 298 GLN A O 1
ATOM 2317 N N . SER A 1 299 ? 14.492 11.240 -1.932 1.00 97.06 299 SER A N 1
ATOM 2318 C CA . SER A 1 299 ? 13.845 10.136 -1.214 1.00 97.06 299 SER A CA 1
ATOM 2319 C C . SER A 1 299 ? 14.381 9.963 0.211 1.00 97.06 299 SER A C 1
ATOM 2321 O O . SER A 1 299 ? 13.597 9.697 1.121 1.00 97.06 299 SER A O 1
ATOM 2323 N N . LEU A 1 300 ? 15.686 10.177 0.423 1.00 97.81 300 LEU A N 1
ATOM 2324 C CA . LEU A 1 300 ? 16.312 10.148 1.744 1.00 97.81 300 LEU A CA 1
ATOM 2325 C C . LEU A 1 300 ? 15.831 11.317 2.608 1.00 97.81 300 LEU A C 1
ATOM 2327 O O . LEU A 1 300 ? 15.449 11.081 3.748 1.00 97.81 300 LEU A O 1
ATOM 2331 N N . GLY A 1 301 ? 15.743 12.532 2.055 1.00 97.19 301 GLY A N 1
ATOM 2332 C CA . GLY A 1 301 ? 15.185 13.687 2.770 1.00 97.19 301 GLY A CA 1
ATOM 2333 C C . GLY A 1 301 ? 13.726 13.479 3.198 1.00 97.19 301 GLY A C 1
ATOM 2334 O O . GLY A 1 301 ? 13.373 13.736 4.346 1.00 97.19 301 GLY A O 1
ATOM 2335 N N . SER A 1 302 ? 12.881 12.921 2.320 1.00 96.88 302 SER A N 1
ATOM 2336 C CA . SER A 1 302 ? 11.493 12.580 2.682 1.00 96.88 302 SER A CA 1
ATOM 2337 C C . SER A 1 302 ? 11.406 11.447 3.715 1.00 96.88 302 SER A C 1
ATOM 2339 O O . SER A 1 302 ? 10.489 11.422 4.538 1.00 96.88 302 SER A O 1
ATOM 2341 N N . LEU A 1 303 ? 12.347 10.497 3.698 1.00 97.00 303 LEU A N 1
ATOM 2342 C CA . LEU A 1 303 ? 12.410 9.427 4.693 1.00 97.00 303 LEU A CA 1
ATOM 2343 C C . LEU A 1 303 ? 12.883 9.946 6.061 1.00 97.00 303 LEU A C 1
ATOM 2345 O O . LEU A 1 303 ? 12.360 9.505 7.083 1.00 97.00 303 LEU A O 1
ATOM 2349 N N . GLU A 1 304 ? 13.815 10.898 6.087 1.00 98.00 304 GLU A N 1
ATOM 2350 C CA . GLU A 1 304 ? 14.264 11.601 7.293 1.00 98.00 304 GLU A CA 1
ATOM 2351 C C . GLU A 1 304 ? 13.115 12.404 7.924 1.00 98.00 304 GLU A C 1
ATOM 2353 O O . GLU A 1 304 ? 12.810 12.214 9.100 1.00 98.00 304 GLU A O 1
ATOM 2358 N N . GLU A 1 305 ? 12.383 13.195 7.133 1.00 97.56 305 GLU A N 1
ATOM 2359 C CA . GLU A 1 305 ? 11.194 13.936 7.584 1.00 97.56 305 GLU A CA 1
ATOM 2360 C C . GLU A 1 305 ? 10.122 13.010 8.188 1.00 97.56 305 GLU A C 1
ATOM 2362 O O . GLU A 1 305 ? 9.612 13.262 9.285 1.00 97.56 305 GLU A O 1
ATOM 2367 N N . LYS A 1 306 ? 9.824 11.888 7.520 1.00 97.12 306 LYS A N 1
ATOM 2368 C CA . LYS A 1 306 ? 8.898 10.864 8.035 1.00 97.12 306 LYS A CA 1
ATOM 2369 C C . LYS A 1 306 ? 9.410 10.196 9.310 1.00 97.12 306 LYS A C 1
ATOM 2371 O O . LYS A 1 306 ? 8.603 9.874 10.178 1.00 97.12 306 LYS A O 1
ATOM 2376 N N . THR A 1 307 ? 10.721 9.994 9.435 1.00 98.31 307 THR A N 1
ATOM 2377 C CA . THR A 1 307 ? 11.336 9.395 10.629 1.00 98.31 307 THR A CA 1
ATOM 2378 C C . THR A 1 307 ? 11.218 10.335 11.826 1.00 98.31 307 THR A C 1
ATOM 2380 O O . THR A 1 307 ? 10.734 9.907 12.870 1.00 98.31 307 THR A O 1
ATOM 2383 N N . ASN A 1 308 ? 11.542 11.619 11.647 1.00 97.62 308 ASN A N 1
ATOM 2384 C CA . ASN A 1 308 ? 11.390 12.650 12.677 1.00 97.62 308 ASN A CA 1
ATOM 2385 C C . ASN A 1 308 ? 9.921 12.780 13.116 1.00 97.62 308 ASN A C 1
ATOM 2387 O O . ASN A 1 308 ? 9.616 12.742 14.304 1.00 97.62 308 ASN A O 1
ATOM 2391 N N . THR A 1 309 ? 8.992 12.805 12.153 1.00 97.19 309 THR A N 1
ATOM 2392 C CA . THR A 1 309 ? 7.544 12.840 12.424 1.00 97.19 309 THR A CA 1
ATOM 2393 C C . THR A 1 309 ? 7.078 11.619 13.236 1.00 97.19 309 THR A C 1
ATOM 2395 O O . THR A 1 309 ? 6.244 11.734 14.134 1.00 97.19 309 THR A O 1
ATOM 2398 N N . LEU A 1 310 ? 7.614 10.427 12.950 1.00 96.88 310 LEU A N 1
ATOM 2399 C CA . LEU A 1 310 ? 7.282 9.193 13.670 1.00 96.88 310 LEU A CA 1
ATOM 2400 C C . LEU A 1 310 ? 7.897 9.167 15.082 1.00 96.88 310 LEU A C 1
ATOM 2402 O O . LEU A 1 310 ? 7.265 8.660 16.015 1.00 96.88 310 LEU A O 1
ATOM 2406 N N . GLU A 1 311 ? 9.084 9.748 15.266 1.00 98.06 311 GLU A N 1
ATOM 2407 C CA . GLU A 1 311 ? 9.691 9.963 16.584 1.00 98.06 311 GLU A CA 1
ATOM 2408 C C . GLU A 1 311 ? 8.856 10.940 17.434 1.00 98.06 311 GLU A C 1
ATOM 2410 O O . GLU A 1 311 ? 8.540 10.614 18.582 1.00 98.06 311 GLU A O 1
ATOM 2415 N N . ASP A 1 312 ? 8.378 12.047 16.855 1.00 97.94 312 ASP A N 1
ATOM 2416 C CA . ASP A 1 312 ? 7.475 13.010 17.507 1.00 97.94 312 ASP A CA 1
ATOM 2417 C C . ASP A 1 312 ? 6.133 12.377 17.924 1.00 97.94 312 ASP A C 1
ATOM 2419 O O . ASP A 1 312 ? 5.682 12.544 19.067 1.00 97.94 312 ASP A O 1
ATOM 2423 N N . TYR A 1 313 ? 5.505 11.581 17.047 1.00 97.38 313 TYR A N 1
ATOM 2424 C CA . TYR A 1 313 ? 4.302 10.813 17.401 1.00 97.38 313 TYR A CA 1
ATOM 2425 C C . TYR A 1 313 ? 4.578 9.802 18.522 1.00 97.38 313 TYR A C 1
ATOM 2427 O O . TYR A 1 313 ? 3.778 9.669 19.449 1.00 97.38 313 TYR A O 1
ATOM 2435 N N . THR A 1 314 ? 5.730 9.128 18.494 1.00 97.88 314 THR A N 1
ATOM 2436 C CA . THR A 1 314 ? 6.144 8.194 19.556 1.00 97.88 314 THR A CA 1
ATOM 2437 C C . THR A 1 314 ? 6.393 8.923 20.884 1.00 97.88 314 THR A C 1
ATOM 2439 O O . THR A 1 314 ? 6.102 8.382 21.953 1.00 97.88 314 THR A O 1
ATOM 2442 N N . GLY A 1 315 ? 6.904 10.157 20.839 1.00 97.88 315 GLY A N 1
ATOM 2443 C CA . GLY A 1 315 ? 7.019 11.052 21.990 1.00 97.88 315 GLY A CA 1
ATOM 2444 C C . GLY A 1 315 ? 5.656 11.419 22.574 1.00 97.88 315 GLY A C 1
ATOM 2445 O O . GLY A 1 315 ? 5.433 11.236 23.769 1.00 97.88 315 GLY A O 1
ATOM 2446 N N . THR A 1 316 ? 4.726 11.855 21.722 1.00 98.00 316 THR A N 1
ATOM 2447 C CA . THR A 1 316 ? 3.353 12.218 22.111 1.00 98.00 316 THR A CA 1
ATOM 2448 C C . THR A 1 316 ? 2.623 11.047 22.772 1.00 98.00 316 THR A C 1
ATOM 2450 O O . THR A 1 316 ? 2.191 11.174 23.915 1.00 98.00 316 THR A O 1
ATOM 2453 N N . ILE A 1 317 ? 2.595 9.873 22.128 1.00 97.94 317 ILE A N 1
ATOM 2454 C CA . ILE A 1 317 ? 1.935 8.665 22.657 1.00 97.94 317 ILE A CA 1
ATOM 2455 C C . ILE A 1 317 ? 2.527 8.244 24.012 1.00 97.94 317 ILE A C 1
ATOM 2457 O O . ILE A 1 317 ? 1.799 7.794 24.897 1.00 97.94 317 ILE A O 1
ATOM 2461 N N . ARG A 1 318 ? 3.844 8.402 24.216 1.00 98.38 318 ARG A N 1
ATOM 2462 C CA . ARG A 1 318 ? 4.487 8.108 25.509 1.00 98.38 318 ARG A CA 1
ATOM 2463 C C . ARG A 1 318 ? 3.979 9.035 26.618 1.00 98.38 318 ARG A C 1
ATOM 2465 O O . ARG A 1 318 ? 3.672 8.549 27.703 1.00 98.38 318 ARG A O 1
ATOM 2472 N N . ASN A 1 319 ? 3.864 10.331 26.335 1.00 98.25 319 ASN A N 1
ATOM 2473 C CA . ASN A 1 319 ? 3.390 11.333 27.294 1.00 98.25 319 ASN A CA 1
ATOM 2474 C C . ASN A 1 319 ? 1.889 11.161 27.602 1.00 98.25 319 ASN A C 1
ATOM 2476 O O . ASN A 1 319 ? 1.469 11.286 28.753 1.00 98.25 319 ASN A O 1
ATOM 2480 N N . GLU A 1 320 ? 1.078 10.827 26.595 1.00 98.38 320 GLU A N 1
ATOM 2481 C CA . GLU A 1 320 ? -0.346 10.507 26.762 1.00 98.38 320 GLU A CA 1
ATOM 2482 C C . GLU A 1 320 ? -0.550 9.236 27.598 1.00 98.38 320 GLU A C 1
ATOM 2484 O O . GLU A 1 320 ? -1.426 9.201 28.462 1.00 98.38 320 GLU A O 1
ATOM 2489 N N . LEU A 1 321 ? 0.286 8.209 27.405 1.00 98.12 321 LEU A N 1
ATOM 2490 C CA . LEU A 1 321 ? 0.250 6.980 28.201 1.00 98.12 321 LEU A CA 1
ATOM 2491 C C . LEU A 1 321 ? 0.640 7.225 29.668 1.00 98.12 321 LEU A C 1
ATOM 2493 O O . LEU A 1 321 ? 0.030 6.639 30.562 1.00 98.12 321 LEU A O 1
ATOM 2497 N N . GLU A 1 322 ? 1.628 8.087 29.924 1.00 98.31 322 GLU A N 1
ATOM 2498 C CA . GLU A 1 322 ? 2.005 8.508 31.280 1.00 98.31 322 GLU A CA 1
ATOM 2499 C C . GLU A 1 322 ? 0.868 9.302 31.946 1.00 98.31 322 GLU A C 1
ATOM 2501 O O . GLU A 1 322 ? 0.434 8.946 33.039 1.00 98.31 322 GLU A O 1
ATOM 2506 N N . THR A 1 323 ? 0.271 10.260 31.229 1.00 98.12 323 THR A N 1
ATOM 2507 C CA . THR A 1 323 ? -0.900 11.027 31.700 1.00 98.12 323 THR A CA 1
ATOM 2508 C C . THR A 1 323 ? -2.088 10.111 32.025 1.00 98.12 323 THR A C 1
ATOM 2510 O O . THR A 1 323 ? -2.646 10.173 33.118 1.00 98.12 323 THR A O 1
ATOM 2513 N N . THR A 1 324 ? -2.435 9.192 31.117 1.00 98.25 324 THR A N 1
ATOM 2514 C CA . THR A 1 324 ? -3.540 8.227 31.293 1.00 98.25 324 THR A CA 1
ATOM 2515 C C . THR A 1 324 ? -3.304 7.303 32.493 1.00 98.25 324 THR A C 1
ATOM 2517 O O . THR A 1 324 ? -4.243 6.904 33.183 1.00 98.25 324 THR A O 1
ATOM 2520 N N . LYS A 1 325 ? -2.045 6.940 32.757 1.00 98.50 325 LYS A N 1
ATOM 2521 C CA . LYS A 1 325 ? -1.663 6.122 33.911 1.00 98.50 325 LYS A CA 1
ATOM 2522 C C . LYS A 1 325 ? -1.854 6.885 35.225 1.00 98.50 325 LYS A C 1
ATOM 2524 O O . LYS A 1 325 ? -2.394 6.308 36.167 1.00 98.50 325 LYS A O 1
ATOM 2529 N N . ASP A 1 326 ? -1.454 8.151 35.279 1.00 98.50 326 ASP A N 1
ATOM 2530 C CA . ASP A 1 326 ? -1.591 8.993 36.473 1.00 98.50 326 ASP A CA 1
ATOM 2531 C C . ASP A 1 326 ? -3.071 9.331 36.762 1.00 98.50 326 ASP A C 1
ATOM 2533 O O . ASP A 1 326 ? -3.515 9.304 37.915 1.00 98.50 326 ASP A O 1
ATOM 2537 N N . GLU A 1 327 ? -3.880 9.541 35.717 1.00 98.31 327 GLU A N 1
ATOM 2538 C CA . GLU A 1 327 ? -5.344 9.639 35.822 1.00 98.31 327 GLU A CA 1
ATOM 2539 C C . GLU A 1 327 ? -5.970 8.342 36.361 1.00 98.31 327 GLU A C 1
ATOM 2541 O O . GLU A 1 327 ? -6.845 8.386 37.230 1.00 98.31 327 GLU A O 1
ATOM 2546 N N . LEU A 1 328 ? -5.504 7.173 35.902 1.00 98.19 328 LEU A N 1
ATOM 2547 C CA . LEU A 1 328 ? -5.985 5.871 36.374 1.00 98.19 328 LEU A CA 1
ATOM 2548 C C . LEU A 1 328 ? -5.595 5.594 37.836 1.00 98.19 328 LEU A C 1
ATOM 2550 O O . LEU A 1 328 ? -6.386 5.005 38.578 1.00 98.19 328 LEU A O 1
ATOM 2554 N N . GLU A 1 329 ? -4.405 6.022 38.267 1.00 98.44 329 GLU A N 1
ATOM 2555 C CA . GLU A 1 329 ? -3.987 5.946 39.670 1.00 98.44 329 GLU A CA 1
ATOM 2556 C C . GLU A 1 329 ? -4.879 6.839 40.546 1.00 98.44 329 GLU A C 1
ATOM 2558 O O . GLU A 1 329 ? -5.448 6.347 41.525 1.00 98.44 329 GLU A O 1
ATOM 2563 N N . THR A 1 330 ? -5.120 8.084 40.117 1.00 98.31 330 THR A N 1
ATOM 2564 C CA . THR A 1 330 ? -6.022 9.047 40.777 1.00 98.31 330 THR A CA 1
ATOM 2565 C C . THR A 1 330 ? -7.451 8.503 40.901 1.00 98.31 330 THR A C 1
ATOM 2567 O O . THR A 1 330 ? -7.999 8.432 42.002 1.00 98.31 330 THR A O 1
ATOM 2570 N N . ALA A 1 331 ? -8.039 8.004 39.809 1.00 98.00 331 ALA A N 1
ATOM 2571 C CA . ALA A 1 331 ? -9.363 7.375 39.826 1.00 98.00 331 ALA A CA 1
ATOM 2572 C C . ALA A 1 331 ? -9.406 6.132 40.741 1.00 98.00 331 ALA A C 1
ATOM 2574 O O . ALA A 1 331 ? -10.415 5.846 41.394 1.00 98.00 331 ALA A O 1
ATOM 2575 N N . GLY A 1 332 ? -8.294 5.396 40.832 1.00 98.06 332 GLY A N 1
ATOM 2576 C CA . GLY A 1 332 ? -8.115 4.293 41.770 1.00 98.06 332 GLY A CA 1
ATOM 2577 C C . GLY A 1 332 ? -8.081 4.728 43.240 1.00 98.06 332 GLY A C 1
ATOM 2578 O O . GLY A 1 332 ? -8.466 3.942 44.111 1.00 98.06 332 GLY A O 1
ATOM 2579 N N . GLU A 1 333 ? -7.646 5.951 43.548 1.00 98.56 333 GLU A N 1
ATOM 2580 C CA . GLU A 1 333 ? -7.741 6.551 44.884 1.00 98.56 333 GLU A CA 1
ATOM 2581 C C . GLU A 1 333 ? -9.159 7.040 45.190 1.00 98.56 333 GLU A C 1
ATOM 2583 O O . GLU A 1 333 ? -9.711 6.671 46.230 1.00 98.56 333 GLU A O 1
ATOM 2588 N N . ASP A 1 334 ? -9.803 7.740 44.255 1.00 98.31 334 ASP A N 1
ATOM 2589 C CA . ASP A 1 334 ? -11.190 8.201 44.390 1.00 98.31 3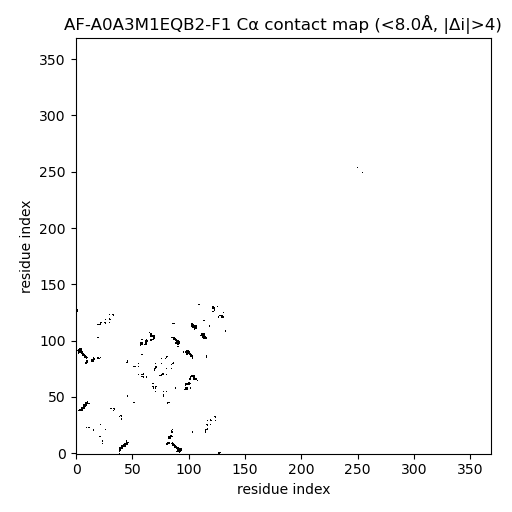34 ASP A CA 1
ATOM 2590 C C . ASP A 1 334 ? -12.162 7.042 44.651 1.00 98.31 334 ASP A C 1
ATOM 2592 O O . ASP A 1 334 ? -13.014 7.119 45.539 1.00 98.31 334 ASP A O 1
ATOM 2596 N N . ILE A 1 335 ? -11.994 5.906 43.963 1.00 98.56 335 ILE A N 1
ATOM 2597 C CA . ILE A 1 335 ? -12.791 4.693 44.205 1.00 98.56 335 ILE A CA 1
ATOM 2598 C C . ILE A 1 335 ? -12.578 4.139 45.627 1.00 98.56 335 ILE A C 1
ATOM 2600 O O . ILE A 1 335 ? -13.524 3.615 46.228 1.00 98.56 335 ILE A O 1
ATOM 2604 N N . LYS A 1 336 ? -11.371 4.244 46.208 1.00 98.38 336 LYS A N 1
ATOM 2605 C CA . LYS A 1 336 ? -11.120 3.837 47.608 1.00 98.38 336 LYS A CA 1
ATOM 2606 C C . LYS A 1 336 ? -11.825 4.787 48.580 1.00 98.38 336 LYS A C 1
ATOM 2608 O O . LYS A 1 336 ? -12.445 4.302 49.528 1.00 98.38 336 LYS A O 1
ATOM 2613 N N . THR A 1 337 ? -11.763 6.094 48.326 1.00 98.38 337 THR A N 1
ATOM 2614 C CA . THR A 1 337 ? -12.418 7.139 49.130 1.00 98.38 337 THR A CA 1
ATOM 2615 C C . THR A 1 337 ? -13.937 6.981 49.095 1.00 98.38 337 THR A C 1
ATOM 2617 O O . THR A 1 337 ? -14.546 6.746 50.137 1.00 98.38 337 THR A O 1
ATOM 2620 N N . LEU A 1 338 ? -14.539 6.917 47.905 1.00 98.06 338 LEU A N 1
ATOM 2621 C CA . LEU A 1 338 ? -15.976 6.692 47.718 1.00 98.06 338 LEU A CA 1
ATOM 2622 C C . LEU A 1 338 ? -16.456 5.400 48.403 1.00 98.06 338 LEU A C 1
ATOM 2624 O O . LEU A 1 338 ? -17.517 5.364 49.025 1.00 98.06 338 LEU A O 1
ATOM 2628 N N . LYS A 1 339 ? -15.657 4.326 48.354 1.00 98.44 339 LYS A N 1
ATOM 2629 C CA . LYS A 1 339 ? -15.944 3.065 49.059 1.00 98.44 339 LYS A CA 1
ATOM 2630 C C . LYS A 1 339 ? -15.871 3.194 50.586 1.00 98.44 339 LYS A C 1
ATOM 2632 O O . LYS A 1 339 ? -16.524 2.414 51.284 1.00 98.44 339 LYS A O 1
ATOM 2637 N N . SER A 1 340 ? -15.078 4.126 51.112 1.00 98.31 340 SER A N 1
ATOM 2638 C CA . SER A 1 340 ? -15.064 4.479 52.534 1.00 98.31 340 SER A CA 1
ATOM 2639 C C . SER A 1 340 ? -16.321 5.268 52.907 1.00 98.31 340 SER A C 1
ATOM 2641 O O . SER A 1 340 ? -17.014 4.898 53.855 1.00 98.31 340 SER A O 1
ATOM 2643 N N . ASP A 1 341 ? -16.681 6.271 52.108 1.00 98.38 341 ASP A N 1
ATOM 2644 C CA . ASP A 1 341 ? -17.837 7.137 52.361 1.00 98.38 341 ASP A CA 1
ATOM 2645 C C . ASP A 1 341 ? -19.158 6.360 52.302 1.00 98.38 341 ASP A C 1
ATOM 2647 O O . ASP A 1 341 ? -19.984 6.462 53.207 1.00 98.38 341 ASP A O 1
ATOM 2651 N N . VAL A 1 342 ? -19.323 5.468 51.318 1.00 98.50 342 VAL A N 1
ATOM 2652 C CA . VAL A 1 342 ? -20.484 4.563 51.232 1.00 98.50 342 VAL A CA 1
ATOM 2653 C C . VAL A 1 342 ? -20.610 3.675 52.480 1.00 98.50 342 VAL A C 1
ATOM 2655 O O . VAL A 1 342 ? -21.722 3.415 52.941 1.00 98.50 342 VAL A O 1
ATOM 2658 N N . LYS A 1 343 ? -19.494 3.234 53.082 1.00 98.25 343 LYS A N 1
ATOM 2659 C CA . LYS A 1 343 ? -19.526 2.489 54.356 1.00 98.25 343 LYS A CA 1
ATOM 2660 C C . LYS A 1 343 ? -19.892 3.378 55.543 1.00 98.25 343 LYS A C 1
ATOM 2662 O O . LYS A 1 343 ? -20.596 2.905 56.437 1.00 98.25 343 LYS A O 1
ATOM 2667 N N . ALA A 1 344 ? -19.421 4.623 55.570 1.00 98.00 344 ALA A N 1
ATOM 2668 C CA . ALA A 1 344 ? -19.775 5.585 56.609 1.00 98.00 344 ALA A CA 1
ATOM 2669 C C . ALA A 1 344 ? -21.285 5.874 56.581 1.00 98.00 344 ALA A C 1
ATOM 2671 O O . ALA A 1 344 ? -21.955 5.664 57.590 1.00 98.00 344 ALA A O 1
ATOM 2672 N N . VAL A 1 345 ? -21.837 6.195 55.405 1.00 98.38 345 VAL A N 1
ATOM 2673 C CA . VAL A 1 345 ? -23.278 6.422 55.190 1.00 98.38 345 VAL A CA 1
ATOM 2674 C C . VAL A 1 345 ? -24.110 5.186 55.550 1.00 98.38 345 VAL A C 1
ATOM 2676 O O . VAL A 1 345 ? -25.118 5.301 56.244 1.00 98.38 345 VAL A O 1
ATOM 2679 N N . ALA A 1 346 ? -23.682 3.980 55.157 1.00 97.50 346 ALA A N 1
ATOM 2680 C CA . ALA A 1 346 ? -24.374 2.746 55.543 1.00 97.50 346 ALA A CA 1
ATOM 2681 C C . ALA A 1 346 ? -24.376 2.517 57.070 1.00 97.50 346 ALA A C 1
ATOM 2683 O O . ALA A 1 346 ? -25.355 2.021 57.629 1.00 97.50 346 ALA A O 1
ATOM 2684 N N . THR A 1 347 ? -23.294 2.905 57.753 1.00 98.00 347 THR A N 1
ATOM 2685 C CA . THR A 1 347 ? -23.185 2.825 59.218 1.00 98.00 347 THR A CA 1
ATOM 2686 C C . THR A 1 347 ? -24.083 3.859 59.901 1.00 98.00 347 THR A C 1
ATOM 2688 O O . THR A 1 347 ? -24.753 3.532 60.879 1.00 98.00 347 THR A O 1
ATOM 2691 N N . GLU A 1 348 ? -24.137 5.084 59.377 1.00 98.25 348 GLU A N 1
ATOM 2692 C CA . GLU A 1 348 ? -25.012 6.156 59.861 1.00 98.25 348 GLU A CA 1
ATOM 2693 C C . GLU A 1 348 ? -26.495 5.795 59.693 1.00 98.25 348 GLU A C 1
ATOM 2695 O O . GLU A 1 348 ? -27.260 5.907 60.652 1.00 98.25 348 GLU A O 1
ATOM 2700 N N . SER A 1 349 ? -26.890 5.246 58.537 1.00 98.44 349 SER A N 1
ATOM 2701 C CA . SER A 1 349 ? -28.254 4.749 58.301 1.00 98.44 349 SER A CA 1
ATOM 2702 C C . SER A 1 349 ? -28.664 3.702 59.342 1.00 98.44 349 SER A C 1
ATOM 2704 O O . SER A 1 349 ? -29.723 3.823 59.950 1.00 98.44 349 SER A O 1
ATOM 2706 N N . ALA A 1 350 ? -27.802 2.720 59.630 1.00 97.69 350 ALA A N 1
ATOM 2707 C CA . ALA A 1 35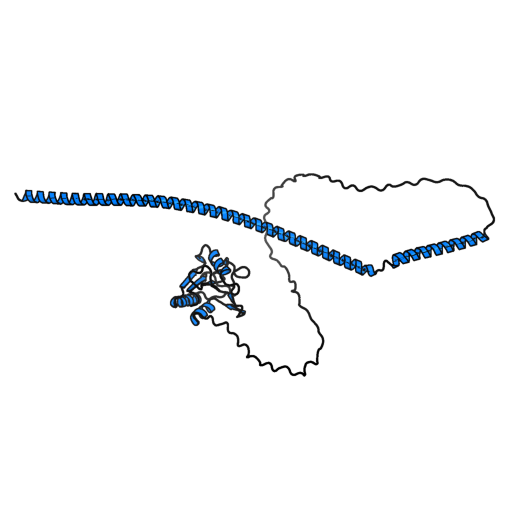0 ? -28.091 1.693 60.634 1.00 97.69 350 ALA A CA 1
ATOM 2708 C C . ALA A 1 350 ? -28.207 2.262 62.068 1.00 97.69 350 ALA A C 1
ATOM 2710 O O . ALA A 1 350 ? -28.993 1.767 62.886 1.00 97.69 350 ALA A O 1
ATOM 2711 N N . GLN A 1 351 ? -27.450 3.317 62.390 1.00 98.00 351 GLN A N 1
ATOM 2712 C CA . GLN A 1 351 ? -27.591 4.041 63.659 1.00 98.00 351 GLN A CA 1
ATOM 2713 C C . GLN A 1 351 ? -28.906 4.830 63.715 1.00 98.00 351 GLN A C 1
ATOM 2715 O O . GLN A 1 351 ? -29.577 4.815 64.750 1.00 98.00 351 GLN A O 1
ATOM 2720 N N . PHE A 1 352 ? -29.310 5.460 62.611 1.00 98.44 352 PHE A N 1
ATOM 2721 C CA . PHE A 1 352 ? -30.579 6.176 62.494 1.00 98.44 352 PHE A CA 1
ATOM 2722 C C . PHE A 1 352 ? -31.788 5.235 62.612 1.00 98.44 352 PHE A C 1
ATOM 2724 O O . PHE A 1 352 ? -32.694 5.511 63.397 1.00 98.44 352 PHE A O 1
ATOM 2731 N N . ASP A 1 353 ? -31.765 4.071 61.958 1.00 98.25 353 ASP A N 1
ATOM 2732 C CA . ASP A 1 353 ? -32.800 3.035 62.100 1.00 98.25 353 ASP A CA 1
ATOM 2733 C C . ASP A 1 353 ? -32.914 2.538 63.553 1.00 98.25 353 ASP A C 1
ATOM 2735 O O . ASP A 1 353 ? -34.012 2.349 64.089 1.00 98.25 353 ASP A O 1
ATOM 2739 N N . THR A 1 354 ? -31.774 2.391 64.240 1.00 98.06 354 THR A N 1
ATOM 2740 C CA . THR A 1 354 ? -31.726 2.041 65.669 1.00 98.06 354 THR A CA 1
ATOM 2741 C C . THR A 1 354 ? -32.312 3.156 66.546 1.00 98.06 354 THR A C 1
ATOM 2743 O O . THR A 1 354 ? -33.024 2.873 67.515 1.00 98.06 354 THR A O 1
ATOM 2746 N N . PHE A 1 355 ? -32.050 4.424 66.215 1.00 98.50 355 PHE A N 1
ATOM 2747 C CA . PHE A 1 355 ? -32.635 5.582 66.893 1.00 98.50 355 PHE A CA 1
ATOM 2748 C C . PHE A 1 355 ? -34.157 5.644 66.699 1.00 98.50 355 PHE A C 1
ATOM 2750 O O . PHE A 1 355 ? -34.880 5.739 67.690 1.00 98.50 355 PHE A O 1
ATOM 2757 N N . LEU A 1 356 ? -34.651 5.514 65.462 1.00 98.31 356 LEU A N 1
ATOM 2758 C CA . LEU A 1 356 ? -36.086 5.491 65.162 1.00 98.31 356 LEU A CA 1
ATOM 2759 C C . LEU A 1 356 ? -36.800 4.335 65.870 1.00 98.31 356 LEU A C 1
ATOM 2761 O O . LEU A 1 356 ? -37.892 4.524 66.404 1.00 98.31 356 LEU A O 1
ATOM 2765 N N . THR A 1 357 ? -36.166 3.161 65.932 1.00 98.00 357 THR A N 1
ATOM 2766 C CA . THR A 1 357 ? -36.683 1.999 66.668 1.00 98.00 357 THR A CA 1
ATOM 2767 C C . THR A 1 357 ? -36.858 2.325 68.153 1.00 98.00 357 THR A C 1
ATOM 2769 O O . THR A 1 357 ? -37.955 2.171 68.682 1.00 98.00 357 THR A O 1
ATOM 2772 N N . ARG A 1 358 ? -35.827 2.870 68.815 1.00 98.06 358 ARG A N 1
ATOM 2773 C CA . ARG A 1 358 ? -35.922 3.279 70.229 1.00 98.06 358 ARG A CA 1
ATOM 2774 C C . ARG A 1 358 ? -36.954 4.381 70.459 1.00 98.06 358 ARG A C 1
ATOM 2776 O O . ARG A 1 358 ? -37.666 4.340 71.454 1.00 98.06 358 ARG A O 1
ATOM 2783 N N . LEU A 1 359 ? -37.041 5.359 69.557 1.00 97.88 359 LEU A N 1
ATOM 2784 C CA . LEU A 1 359 ? -38.003 6.456 69.658 1.00 97.88 359 LEU A CA 1
ATOM 2785 C C . LEU A 1 359 ? -39.448 5.948 69.547 1.00 97.88 359 LEU A C 1
ATOM 2787 O O . LEU A 1 359 ? -40.300 6.367 70.326 1.00 97.88 359 LEU A O 1
ATOM 2791 N N . ARG A 1 360 ? -39.712 4.999 68.641 1.00 97.44 360 ARG A N 1
ATOM 2792 C CA . ARG A 1 360 ? -40.994 4.285 68.557 1.00 97.44 360 ARG A CA 1
ATOM 2793 C C . ARG A 1 360 ? -41.298 3.527 69.850 1.00 97.44 360 ARG A C 1
ATOM 2795 O O . ARG A 1 360 ? -42.412 3.624 70.351 1.00 97.44 360 ARG A O 1
ATOM 2802 N N . ASP A 1 361 ? -40.329 2.787 70.381 1.00 97.44 361 ASP A N 1
ATOM 2803 C CA . ASP A 1 361 ? -40.540 1.953 71.569 1.00 97.44 361 ASP A CA 1
ATOM 2804 C C . ASP A 1 361 ? -40.851 2.815 72.815 1.00 97.44 361 ASP A C 1
ATOM 2806 O O . ASP A 1 361 ? -41.763 2.484 73.568 1.00 97.44 361 ASP A O 1
ATOM 2810 N N . ILE A 1 362 ? -40.197 3.977 72.963 1.00 97.56 362 ILE A N 1
ATOM 2811 C CA . ILE A 1 362 ? -40.501 4.980 74.005 1.00 97.56 362 ILE A CA 1
ATOM 2812 C C . ILE A 1 362 ? -41.916 5.562 73.849 1.00 97.56 362 ILE A C 1
ATOM 2814 O O . ILE A 1 362 ? -42.608 5.764 74.844 1.00 97.56 362 ILE A O 1
ATOM 2818 N N . LEU A 1 363 ? -42.367 5.841 72.620 1.00 96.38 363 LEU A N 1
ATOM 2819 C CA . LEU A 1 363 ? -43.727 6.344 72.382 1.00 96.38 363 LEU A CA 1
ATOM 2820 C C . LEU A 1 363 ? -44.794 5.305 72.762 1.00 96.38 363 LEU A C 1
ATOM 2822 O O . LEU A 1 363 ? -45.800 5.669 73.365 1.00 96.38 363 LEU A O 1
ATOM 2826 N N . ILE A 1 364 ? -44.550 4.022 72.474 1.00 96.50 364 ILE A N 1
ATOM 2827 C CA . ILE A 1 364 ? -45.440 2.917 72.868 1.00 96.50 364 ILE A CA 1
ATOM 2828 C C . ILE A 1 364 ? -45.485 2.761 74.396 1.00 96.50 364 ILE A C 1
ATOM 2830 O O . ILE A 1 364 ? -46.557 2.534 74.953 1.00 96.50 364 ILE A O 1
ATOM 2834 N N . GLU A 1 365 ? -44.347 2.901 75.084 1.00 96.81 365 GLU A N 1
ATOM 2835 C CA . GLU A 1 365 ? -44.292 2.874 76.553 1.00 96.81 365 GLU A CA 1
ATOM 2836 C C . GLU A 1 365 ? -45.107 4.025 77.171 1.00 96.81 365 GLU A C 1
ATOM 2838 O O . GLU A 1 365 ? -45.833 3.808 78.139 1.00 96.81 365 GLU A O 1
ATOM 2843 N N . LEU A 1 366 ? -45.050 5.221 76.573 1.00 95.62 366 LEU A N 1
ATOM 2844 C CA . LEU A 1 366 ? -45.702 6.429 77.088 1.00 95.62 366 LEU A CA 1
ATOM 2845 C C . LEU A 1 366 ? -47.218 6.506 76.811 1.00 95.62 366 LEU A C 1
ATOM 2847 O O . LEU A 1 366 ? -47.924 7.192 77.545 1.00 95.62 366 LEU A O 1
ATOM 2851 N N . GLU A 1 367 ? -47.734 5.811 75.789 1.00 93.31 367 GLU A N 1
ATOM 2852 C CA . GLU A 1 367 ? -49.187 5.621 75.583 1.00 93.31 367 GLU A CA 1
ATOM 2853 C C . GLU A 1 367 ? -49.773 4.459 76.412 1.00 93.31 367 GLU A C 1
ATOM 2855 O O . GLU A 1 367 ? -50.993 4.350 76.545 1.00 93.31 367 GLU A O 1
ATOM 2860 N N . GLY A 1 368 ? -48.928 3.573 76.954 1.00 83.81 368 GLY A N 1
ATOM 2861 C CA . GLY A 1 368 ? -49.346 2.374 77.692 1.00 83.81 368 GLY A CA 1
ATOM 2862 C C . GLY A 1 368 ? -49.623 2.572 79.189 1.00 83.81 368 GLY A C 1
ATOM 2863 O O . GLY A 1 368 ? -50.099 1.632 79.833 1.00 83.81 368 GLY A O 1
ATOM 2864 N N . THR A 1 369 ? -49.320 3.754 79.739 1.00 56.22 369 THR A N 1
ATOM 2865 C CA . THR A 1 369 ? -49.468 4.130 81.163 1.00 56.22 369 THR A CA 1
ATOM 2866 C C . THR A 1 369 ? -50.491 5.235 81.380 1.00 56.22 369 THR A C 1
ATOM 2868 O O . THR A 1 369 ? -51.343 5.060 82.280 1.00 56.22 369 THR A O 1
#

Foldseek 3Di:
DQFQEKEKFAAPVAQAAPQQHDDPVLLVVLQVLVVVVRRHYHYDHPVPDPDQCLVLVLQQPFEDPLQGEQGDDNHDDSVCDNHNHIKMFTDSDPPDSHGHHMDQHQHPLLNGTDHSSNVSVQCSPPVNDSPPSPPPPPPPDPPPDPDDPPPPPDDDDDDDDDDDDDDDDDDDDDDDDDDDDDDDDDDDDDDDDDDDDDDDDDDDDDDDDDDDDDDDDDDDDDDDPPVVVVVVVVVVVVVVVVVVVVVVVVCVVVVVVPPVVVVVVVVVVVVVVVVVVVVVVVVVVVVVVVVVVVVVVVVVVVVVVVVVVVVVVVVVVVVVVVVVVVVVVVVVVVVVVVVVVVVVVVVVVVVVVVVVVVVVVVVVVVVVD